Protein AF-A0A4Q2S5B5-F1 (afdb_monomer_lite)

Secondary structure (DSSP, 8-state):
------------PPP----------PPP------EEEEEEEEE--SSSTTS--GGGTTSPEEEEEE-SSEEEEEETTS-EEEEE--SSSTT---TTTTTTSS-EEEEEE-SSEEEEEETTS-EEEEE--SSS-SSTTS--GGGSS--TTT-EEEEEE-SSEEEEEETTTEEEEEE--STTGGG--STT---HHHHTTSS-EEEEEE-SSEEEEEETTS-EEEEE--SSSTT---GGGGTS-EEEEEEETTEEEEEESS--EEEEE-GGGTSSS--TTSTT--EEEEEE-SSEEEEEETTS-EEEEETTTT-----HHHHTTPSEEEEEE-SSEEEEEEEEEPPPPP----------PPPPP---EEEEE--SEEETTSPEEEEEEEES-SS-EEEEEETTEEEEEEESSEEEEE---SSEEEEEEEEES--TTS-SBPPPEEEEEE--PPPPP-

Sequence (454 aa):
MRGRAGTTLALSALAVVAGTVTSAVAPPVSAAEQRVTTVSGWGGFDVGQSVVPGSLAGREVWGVSAGDEHSLAITSDGAVTGWGWNGDGQTDIPADLATGATMASSVDAGVYASLAIAWDGSVRGWGALGDTDEGQVDIPAELRGPDPASRASTVSMGTYHALAIIGGGRVVAWGAEGRHAAINAGQTHVPQYLLEGSRYAVDVAAGYLHSMAVDTGGRVYVWGSNRYGERQVPARVAEEDVVDVEAHGATSMVLTADGEVIAWGDSGTGLTDLPAALDGVKVVDIDLGAEVAMALTSTGDVITWGNVGKNHPLPAAVGQYAPITGIAAGGRHLLAMHVAPVPPPPVVVPPVTQPVPAPGKATTSLALKAPGKVVAGKRAAVKVVLSGVRSGAVVITDKGKKVATLAGSGTVRLRLAKGRHTLVAAYAGSASALASTSTPVTVKVVARKKRAKG

Radius of gyration: 29.92 Å; chains: 1; bounding box: 110×69×77 Å

Organism: NCBI:txid273676

InterPro domains:
  IPR000408 Regulator of chromosome condensation, RCC1 [PS00626] (64-74)
  IPR000408 Regulator of chromosome condensation, RCC1 [PS00626] (204-214)
  IPR000408 Regulator of chromosome condensation, RCC1 [PS50012] (218-258)
  IPR009091 Regulator of chromosome condensation 1/beta-lactamase-inhibitor protein II [G3DSA:2.130.10.30] (29-187)
  IPR009091 Regulator of chromosome condensation 1/beta-lactamase-inhibitor protein II [G3DSA:2.130.10.30] (188-340)
  IPR009091 Regulator of chromosome condensation 1/beta-lactamase-inhibitor protein II [SSF50985] (39-306)
  IPR013783 Immunoglobulin-like fold [G3DSA:2.60.40.10] (354-447)
  IPR051553 Ran GTPase-activating [PTHR45982] (38-306)

Foldseek 3Di:
DDDDDDDDDDDDDDDDDDDDDDPPPDDPPDPPQDKAKDKAKDFDPPFCQRPDDPVCFLFHWDDKAAEAFKIWTATPLQAIAIGGDQPQHQRVDDPCNNRSVFRFPDKYYYHFKIKTQTPLLAIAIGGLPDVQFQCQRVDDPLRHGNPQQFRFPAKEGYSFKIWTQGHLQAIAIDGCNDDVVVPAQCQRVPDPCNNVSVFRWPYKYYEHRKIWTAGPAQDIDIGGDQPFHLRVPDPCSVVFRWDYWEYYHQKIWTAGPQADIAIGGDCVFVPRVDDCVSVVFHFDDWYDEQFKIWTATPFQDIAMATDPPPRRDDDPVRVVQPSWDDWYDYHGMIMTIGMDRRDPDDPPPPPDPDDDDDDDDQAFEWAKDWDQEAEQPFWIKIWIATGDDDWFKKFKDWPPHTQDMDIHTDIDGTRDHQAKTKIKIATDDDDPRYDRIYDIDIHHYHYDDDDDDD

pLDDT: mean 83.23, std 19.58, range [22.31, 98.69]

Structure (mmCIF, N/CA/C/O backbone):
data_AF-A0A4Q2S5B5-F1
#
_entry.id   AF-A0A4Q2S5B5-F1
#
loop_
_atom_site.group_PDB
_atom_site.id
_atom_site.type_symbol
_atom_site.label_atom_id
_atom_site.label_alt_id
_atom_site.label_comp_id
_atom_site.label_asym_id
_atom_site.label_entity_id
_atom_site.label_seq_id
_atom_site.pdbx_PDB_ins_code
_atom_site.Cartn_x
_atom_site.Cartn_y
_atom_site.Cartn_z
_atom_site.occupancy
_atom_site.B_iso_or_equiv
_atom_site.auth_seq_id
_atom_site.auth_comp_id
_atom_site.auth_asym_id
_atom_site.auth_atom_id
_atom_site.pdbx_PDB_model_num
ATOM 1 N N . MET A 1 1 ? -35.841 -4.404 -4.913 1.00 31.38 1 MET A N 1
ATOM 2 C CA . MET A 1 1 ? -37.160 -4.448 -5.605 1.00 31.38 1 MET A CA 1
ATOM 3 C C . MET A 1 1 ? -37.209 -3.375 -6.700 1.00 31.38 1 MET A C 1
ATOM 5 O O . MET A 1 1 ? -36.232 -2.657 -6.850 1.00 31.38 1 MET A O 1
ATOM 9 N N . ARG A 1 2 ? -38.275 -3.309 -7.517 1.00 28.97 2 ARG A N 1
ATOM 10 C CA . ARG A 1 2 ? -38.393 -2.375 -8.662 1.00 28.97 2 ARG A CA 1
ATOM 11 C C . ARG A 1 2 ? -38.778 -0.950 -8.232 1.00 28.97 2 ARG A C 1
ATOM 13 O O . ARG A 1 2 ? -39.566 -0.799 -7.308 1.00 28.97 2 ARG A O 1
ATOM 20 N N . GLY A 1 3 ? -38.345 0.053 -9.000 1.00 22.89 3 GLY A N 1
ATOM 21 C CA . GLY A 1 3 ? -38.857 1.430 -8.943 1.00 22.89 3 GLY A CA 1
ATOM 22 C C . GLY A 1 3 ? -38.273 2.304 -10.060 1.00 22.89 3 GLY A C 1
ATOM 23 O O . GLY A 1 3 ? -37.132 2.734 -9.964 1.00 22.89 3 GLY A O 1
ATOM 24 N N . ARG A 1 4 ? -39.027 2.540 -11.143 1.00 30.44 4 ARG A N 1
ATOM 25 C CA . ARG A 1 4 ? -38.616 3.379 -12.288 1.00 30.44 4 ARG A CA 1
ATOM 26 C C . ARG A 1 4 ? -39.804 4.244 -12.713 1.00 30.44 4 ARG A C 1
ATOM 28 O O . ARG A 1 4 ? -40.875 3.685 -12.938 1.00 30.44 4 ARG A O 1
ATOM 35 N N . ALA A 1 5 ? -39.619 5.555 -12.863 1.00 25.28 5 ALA A N 1
ATOM 36 C CA . ALA A 1 5 ? -40.632 6.460 -13.413 1.00 25.28 5 ALA A CA 1
ATOM 37 C C . ALA A 1 5 ? -39.985 7.691 -14.082 1.00 25.28 5 ALA A C 1
ATOM 39 O O . ALA A 1 5 ? -39.090 8.302 -13.504 1.00 25.28 5 ALA A O 1
ATOM 40 N N . GLY A 1 6 ? -40.446 8.040 -15.290 1.00 22.31 6 GLY A N 1
ATOM 41 C CA . GLY A 1 6 ? -40.445 9.428 -15.786 1.00 22.31 6 GLY A CA 1
ATOM 42 C C . GLY A 1 6 ? -41.696 10.160 -15.262 1.00 22.31 6 GLY A C 1
ATOM 43 O O . GLY A 1 6 ? -42.388 9.624 -14.401 1.00 22.31 6 GLY A O 1
ATOM 44 N N . THR A 1 7 ? -42.098 11.344 -15.727 1.00 25.16 7 THR A N 1
ATOM 45 C CA . THR A 1 7 ? -41.737 12.146 -16.926 1.00 25.16 7 THR A CA 1
ATOM 46 C C . THR A 1 7 ? -42.030 13.638 -16.539 1.00 25.16 7 THR A C 1
ATOM 48 O O . THR A 1 7 ? -42.373 13.875 -15.385 1.00 25.16 7 THR A O 1
ATOM 51 N N . THR A 1 8 ? -41.901 14.743 -17.291 1.00 24.69 8 THR A N 1
ATOM 52 C CA . THR A 1 8 ? -41.995 15.083 -18.730 1.00 24.69 8 THR A CA 1
ATOM 53 C C . THR A 1 8 ? -41.332 16.456 -18.961 1.00 24.69 8 THR A C 1
ATOM 55 O O . THR A 1 8 ? -41.220 17.242 -18.024 1.00 24.69 8 THR A O 1
ATOM 58 N N . LEU A 1 9 ? -40.954 16.796 -20.201 1.00 24.53 9 LEU A N 1
ATOM 59 C CA . LEU A 1 9 ? -40.668 18.189 -20.583 1.00 24.53 9 LEU A CA 1
ATOM 60 C C . LEU A 1 9 ? -41.962 19.012 -20.722 1.00 24.53 9 LEU A C 1
ATOM 62 O O . LEU A 1 9 ? -42.995 18.485 -21.130 1.00 24.53 9 LEU A O 1
ATOM 66 N N . ALA A 1 10 ? -41.860 20.325 -20.511 1.00 25.27 10 ALA A N 1
ATOM 67 C CA . ALA A 1 10 ? -42.835 21.307 -20.980 1.00 25.27 10 ALA A CA 1
ATOM 68 C C . ALA A 1 10 ? -42.128 22.347 -21.864 1.00 25.27 10 ALA A C 1
ATOM 70 O O . ALA A 1 10 ? -41.158 22.967 -21.433 1.00 25.27 10 ALA A O 1
ATOM 71 N N . LEU A 1 11 ? -42.607 22.537 -23.098 1.00 27.02 11 LEU A N 1
ATOM 72 C CA . LEU A 1 11 ? -42.207 23.665 -23.944 1.00 27.02 11 LEU A CA 1
ATOM 73 C C . LEU A 1 11 ? -43.095 24.872 -23.622 1.00 27.02 11 LEU A C 1
ATOM 75 O O . LEU A 1 11 ? -44.319 24.749 -23.600 1.00 27.02 11 LEU A O 1
ATOM 79 N N . SER A 1 12 ? -42.488 26.045 -23.458 1.00 28.17 12 SER A N 1
ATOM 80 C CA . SER A 1 12 ? -43.172 27.342 -23.452 1.00 28.17 12 SER A CA 1
ATOM 81 C C . SER A 1 12 ? -42.757 28.157 -24.685 1.00 28.17 12 SER A C 1
ATOM 83 O O . SER A 1 12 ? -41.629 28.058 -25.167 1.00 28.17 12 SER A O 1
ATOM 85 N N . ALA A 1 13 ? -43.707 28.895 -25.264 1.00 28.20 13 ALA A N 1
ATOM 86 C CA . ALA A 1 13 ? -43.554 29.488 -26.592 1.00 28.20 13 ALA A CA 1
ATOM 87 C C . ALA A 1 13 ? -42.733 30.791 -26.592 1.00 28.20 13 ALA A C 1
ATOM 89 O O . ALA A 1 13 ? -42.811 31.597 -25.666 1.00 28.20 13 ALA A O 1
A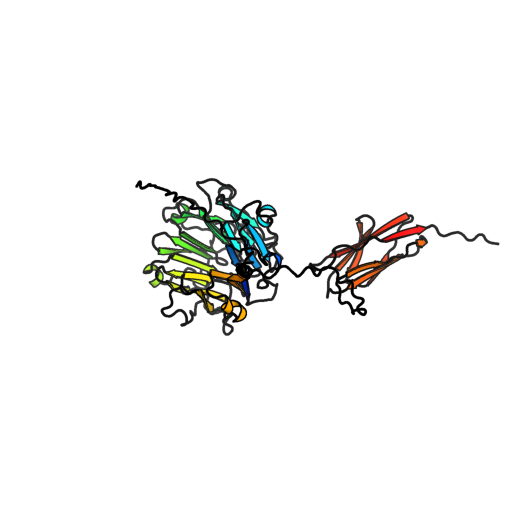TOM 90 N N . LEU A 1 14 ? -41.989 31.018 -27.678 1.00 25.95 14 LEU A N 1
ATOM 91 C CA . LEU A 1 14 ? -41.161 32.207 -27.866 1.00 25.95 14 LEU A CA 1
ATOM 92 C C . LEU A 1 14 ? -41.990 33.376 -28.429 1.00 25.95 14 LEU A C 1
ATOM 94 O O . LEU A 1 14 ? -42.474 33.309 -29.558 1.00 25.95 14 LEU A O 1
ATOM 98 N N . ALA A 1 15 ? -42.115 34.467 -27.671 1.00 29.33 15 ALA A N 1
ATOM 99 C CA . ALA A 1 15 ? -42.674 35.725 -28.166 1.00 29.33 15 ALA A CA 1
ATOM 100 C C . ALA A 1 15 ? -41.555 36.607 -28.746 1.00 29.33 15 ALA A C 1
ATOM 102 O O . ALA A 1 15 ? -40.644 37.016 -28.026 1.00 29.33 15 ALA A O 1
ATOM 103 N N . VAL A 1 16 ? -41.613 36.908 -30.046 1.00 28.75 16 VAL A N 1
ATOM 104 C CA . VAL A 1 16 ? -40.608 37.750 -30.714 1.00 28.75 16 VAL A CA 1
ATOM 105 C C . VAL A 1 16 ? -40.960 39.227 -30.542 1.00 28.75 16 VAL A C 1
ATOM 107 O O . VAL A 1 16 ? -41.886 39.729 -31.175 1.00 28.75 16 VAL A O 1
ATOM 110 N N . VAL A 1 17 ? -40.179 39.938 -29.727 1.00 30.91 17 VAL A N 1
ATOM 111 C CA . VAL A 1 17 ? -40.152 41.407 -29.691 1.00 30.91 17 VAL A CA 1
ATOM 112 C C . VAL A 1 17 ? -38.873 41.876 -30.378 1.00 30.91 17 VAL A C 1
ATOM 114 O O . VAL A 1 17 ? -37.772 41.516 -29.965 1.00 30.91 17 VAL A O 1
ATOM 117 N N . ALA A 1 18 ? -39.010 42.676 -31.436 1.00 35.06 18 ALA A N 1
ATOM 118 C CA . ALA A 1 18 ? -37.884 43.183 -32.218 1.00 35.06 18 ALA A CA 1
ATOM 119 C C . ALA A 1 18 ? -37.164 44.343 -31.500 1.00 35.06 18 ALA A C 1
ATOM 121 O O . ALA A 1 18 ? -37.350 45.512 -31.831 1.00 35.06 18 ALA A O 1
ATOM 122 N N . GLY A 1 19 ? -36.343 44.013 -30.499 1.00 31.95 19 GLY A N 1
ATOM 123 C CA . GLY A 1 19 ? -35.391 44.941 -29.885 1.00 31.95 19 GLY A CA 1
ATOM 124 C C . GLY A 1 19 ? -34.104 45.056 -30.709 1.00 31.95 19 GLY A C 1
ATOM 125 O O . GLY A 1 19 ? -33.582 44.058 -31.204 1.00 31.95 19 GLY A O 1
ATOM 126 N N . THR A 1 20 ? -33.575 46.271 -30.861 1.00 35.06 20 THR A N 1
ATOM 127 C CA . THR A 1 20 ? -32.320 46.522 -31.588 1.00 35.06 20 THR A CA 1
ATOM 128 C C . THR A 1 20 ? -31.123 45.897 -30.875 1.00 35.06 20 THR A C 1
ATOM 130 O O . THR A 1 20 ? -30.903 46.164 -29.695 1.00 35.06 20 THR A O 1
ATOM 133 N N . VAL A 1 21 ? -30.315 45.124 -31.604 1.00 32.03 21 VAL A N 1
ATOM 134 C CA . VAL A 1 21 ? -29.138 44.433 -31.059 1.00 32.03 21 VAL A CA 1
ATOM 135 C C . VAL A 1 21 ? -28.024 45.427 -30.720 1.00 32.03 21 VAL A C 1
ATOM 137 O O . VAL A 1 21 ? -27.235 45.815 -31.581 1.00 32.03 21 VAL A O 1
ATOM 140 N N . THR A 1 22 ? -27.907 45.796 -29.447 1.00 37.66 22 THR A N 1
ATOM 141 C CA . THR A 1 22 ? -26.636 46.254 -28.880 1.00 37.66 22 THR A CA 1
ATOM 142 C C . THR A 1 22 ? -25.825 45.029 -28.463 1.00 37.66 22 THR A C 1
ATOM 144 O O . THR A 1 22 ? -26.285 44.197 -27.683 1.00 37.66 22 THR A O 1
ATOM 147 N N . SER A 1 23 ? -24.608 44.895 -28.998 1.00 40.47 23 SER A N 1
ATOM 148 C CA . SER A 1 23 ? -23.697 43.810 -28.619 1.00 40.47 23 SER A CA 1
ATOM 149 C C . SER A 1 23 ? -23.127 44.073 -27.224 1.00 40.47 23 SER A C 1
ATOM 151 O O . SER A 1 23 ? -22.044 44.639 -27.065 1.00 40.47 23 SER A O 1
ATOM 153 N N . ALA A 1 24 ? -23.890 43.697 -26.198 1.00 39.31 24 ALA A N 1
ATOM 154 C CA . ALA A 1 24 ? -23.395 43.605 -24.837 1.00 39.31 24 ALA A CA 1
ATOM 155 C C . ALA A 1 24 ? -22.394 42.444 -24.771 1.00 39.31 24 ALA A C 1
ATOM 157 O O . ALA A 1 24 ? -22.773 41.286 -24.597 1.00 39.31 24 ALA A O 1
ATOM 158 N N . VAL A 1 25 ? -21.108 42.763 -24.938 1.00 41.84 25 VAL A N 1
ATOM 159 C CA . VAL A 1 25 ? -20.016 41.828 -24.654 1.00 41.84 25 VAL A CA 1
ATOM 160 C C . VAL A 1 25 ? -20.147 41.426 -23.190 1.00 41.84 25 VAL A C 1
ATOM 162 O O . VAL A 1 25 ? -19.937 42.250 -22.298 1.00 41.84 25 VAL A O 1
ATOM 165 N N . ALA A 1 26 ? -20.538 40.175 -22.947 1.00 39.78 26 ALA A N 1
ATOM 166 C CA . ALA A 1 26 ? -20.550 39.622 -21.603 1.00 39.78 26 ALA A CA 1
ATOM 167 C C . ALA A 1 26 ? -19.144 39.778 -20.995 1.00 39.78 26 ALA A C 1
ATOM 169 O O . ALA A 1 26 ? -18.158 39.581 -21.717 1.00 39.78 26 ALA A O 1
ATOM 170 N N . PRO A 1 27 ? -19.018 40.127 -19.699 1.00 37.88 27 PRO A N 1
ATOM 171 C CA . PRO A 1 27 ? -17.715 40.109 -19.050 1.00 37.88 27 PRO A CA 1
ATOM 172 C C . PRO A 1 27 ? -17.104 38.715 -19.245 1.00 37.88 27 PRO A C 1
ATOM 174 O O . PRO A 1 27 ? -17.851 37.730 -19.208 1.00 37.88 27 PRO A O 1
ATOM 177 N N . PRO A 1 28 ? -15.785 38.604 -19.486 1.00 37.72 28 PRO A N 1
ATOM 178 C CA . PRO A 1 28 ? -15.164 37.305 -19.674 1.00 37.72 28 PRO A CA 1
ATOM 179 C C . PRO A 1 28 ? -15.474 36.453 -18.448 1.00 37.72 28 PRO A C 1
ATOM 181 O O . PRO A 1 28 ? -15.111 36.819 -17.328 1.00 37.72 28 PRO A O 1
ATOM 184 N N . VAL A 1 29 ? -16.173 35.335 -18.661 1.00 41.97 29 VAL A N 1
ATOM 185 C CA . VAL A 1 29 ? -16.327 34.315 -17.627 1.00 41.97 29 VAL A CA 1
ATOM 186 C C . VAL A 1 29 ? -14.923 33.940 -17.187 1.00 41.97 29 VAL A C 1
ATOM 188 O O . VAL A 1 29 ? -14.131 33.453 -17.996 1.00 41.97 29 VAL A O 1
ATOM 191 N N . SER A 1 30 ? -14.595 34.249 -15.929 1.00 48.69 30 SER A N 1
ATOM 192 C CA . SER A 1 30 ? -13.307 33.882 -15.354 1.00 48.69 30 SER A CA 1
ATOM 193 C C . SER A 1 30 ? -13.148 32.387 -15.565 1.00 48.69 30 SER A C 1
ATOM 195 O O . SER A 1 30 ? -13.989 31.622 -15.089 1.00 48.69 30 SER A O 1
ATOM 197 N N . ALA A 1 31 ? -12.125 31.983 -16.319 1.00 52.09 31 ALA A N 1
ATOM 198 C CA . ALA A 1 31 ? -11.853 30.572 -16.530 1.00 52.09 31 ALA A CA 1
ATOM 199 C C . ALA A 1 31 ? -11.684 29.948 -15.144 1.00 52.09 31 ALA A C 1
ATOM 20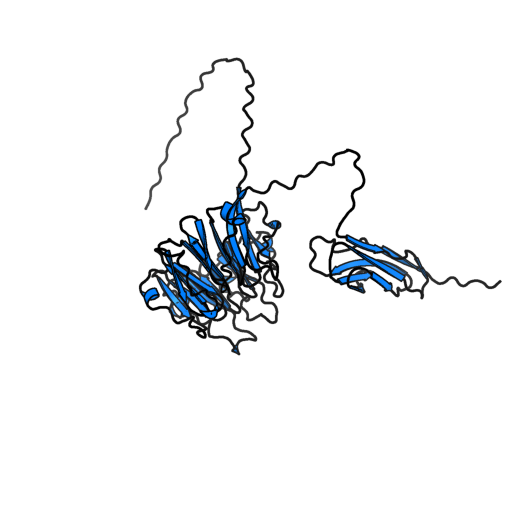1 O O . ALA A 1 31 ? -10.802 30.365 -14.390 1.00 52.09 31 ALA A O 1
ATOM 202 N N . ALA A 1 32 ? -12.596 29.045 -14.778 1.00 55.91 32 ALA A N 1
ATOM 203 C CA . ALA A 1 32 ? -12.552 28.401 -13.478 1.00 55.91 32 ALA A CA 1
ATOM 204 C C . ALA A 1 32 ? -11.204 27.690 -13.363 1.00 55.91 32 ALA A C 1
ATOM 206 O O . ALA A 1 32 ? -10.830 26.938 -14.265 1.00 55.91 32 ALA A O 1
ATOM 207 N N . GLU A 1 33 ? -10.464 27.982 -12.295 1.00 70.69 33 GLU A N 1
ATOM 208 C CA . GLU A 1 33 ? -9.158 27.380 -12.059 1.00 70.69 33 GLU A CA 1
ATOM 209 C C . GLU A 1 33 ? -9.338 25.861 -12.014 1.00 70.69 33 GLU A C 1
ATOM 211 O O . GLU A 1 33 ? -10.012 25.333 -11.129 1.00 70.69 33 GLU A O 1
ATOM 216 N N . GLN A 1 34 ? -8.813 25.162 -13.023 1.00 75.94 34 GLN A N 1
ATOM 217 C CA . GLN A 1 34 ? -8.956 23.716 -13.106 1.00 75.94 34 GLN A CA 1
ATOM 218 C C . GLN A 1 34 ? -8.200 23.110 -11.925 1.00 75.94 34 GLN A C 1
ATOM 220 O O . GLN A 1 34 ? -7.015 23.383 -11.752 1.00 75.94 34 GLN A O 1
ATOM 225 N N . ARG A 1 35 ? -8.878 22.303 -11.110 1.00 82.69 35 ARG A N 1
ATOM 226 C CA . ARG A 1 35 ? -8.281 21.586 -9.977 1.00 82.69 35 ARG A CA 1
ATOM 227 C C . ARG A 1 35 ? -8.333 20.088 -10.253 1.00 82.69 35 ARG A C 1
ATOM 229 O O . ARG A 1 35 ? -9.263 19.625 -10.911 1.00 82.69 35 ARG A O 1
ATOM 236 N N . VAL A 1 36 ? -7.348 19.351 -9.757 1.00 86.81 36 VAL A N 1
ATOM 237 C CA . VAL A 1 36 ? -7.278 17.884 -9.826 1.00 86.81 36 VAL A CA 1
ATOM 238 C C . VAL A 1 36 ? -6.821 17.335 -8.483 1.00 86.81 36 VAL A C 1
ATOM 240 O O . VAL A 1 36 ? -6.120 18.022 -7.735 1.00 86.81 36 VAL A O 1
ATOM 243 N N . THR A 1 37 ? -7.193 16.093 -8.186 1.00 89.19 37 THR A N 1
ATOM 244 C CA . THR A 1 37 ? -6.544 15.333 -7.117 1.00 89.19 37 THR A CA 1
ATOM 245 C C . THR A 1 37 ? -5.091 15.083 -7.515 1.00 89.19 37 THR A C 1
ATOM 247 O O . THR A 1 37 ? -4.812 14.652 -8.632 1.00 89.19 37 THR A O 1
ATOM 250 N N . THR A 1 38 ? -4.159 15.391 -6.624 1.00 92.75 38 THR A N 1
ATOM 251 C CA . THR A 1 38 ? -2.713 15.235 -6.806 1.00 92.75 38 THR A CA 1
ATOM 252 C C . THR A 1 38 ? -2.092 14.705 -5.515 1.00 92.75 38 THR A C 1
ATOM 254 O O . THR A 1 38 ? -2.775 14.594 -4.500 1.00 92.75 38 THR A O 1
ATOM 257 N N . VAL A 1 39 ? -0.797 14.393 -5.538 1.00 95.19 39 VAL A N 1
ATOM 258 C CA . VAL A 1 39 ? -0.034 13.914 -4.377 1.00 95.19 39 VAL A CA 1
ATOM 259 C C . VAL A 1 39 ? 1.012 14.942 -3.930 1.00 95.19 39 VAL A C 1
ATOM 261 O O . VAL A 1 39 ? 1.544 15.724 -4.722 1.00 95.19 39 VAL A O 1
ATOM 264 N N . SER A 1 40 ? 1.336 14.957 -2.641 1.00 94.81 40 SER A N 1
ATOM 265 C CA . SER A 1 40 ? 2.516 15.627 -2.083 1.00 94.81 40 SER A CA 1
ATOM 266 C C . SER A 1 40 ? 3.216 14.719 -1.079 1.00 94.81 40 SER A C 1
ATOM 268 O O . SER A 1 40 ? 2.545 14.014 -0.335 1.00 94.81 40 SER A O 1
ATOM 270 N N . GLY A 1 41 ? 4.553 14.734 -1.072 1.00 93.50 41 GLY A N 1
ATOM 271 C CA . GLY A 1 41 ? 5.371 13.854 -0.236 1.00 93.50 41 GLY A CA 1
ATOM 272 C C . GLY A 1 41 ? 6.340 14.603 0.680 1.00 93.50 41 GLY A C 1
ATOM 273 O O . GLY A 1 41 ? 6.790 15.706 0.358 1.00 93.50 41 GLY A O 1
ATOM 274 N N . TRP A 1 42 ? 6.653 14.008 1.832 1.00 92.25 42 TRP A N 1
ATOM 275 C CA . TRP A 1 42 ? 7.619 14.514 2.816 1.00 92.25 42 TRP A CA 1
ATOM 276 C C . TRP A 1 42 ? 8.270 13.367 3.616 1.00 92.25 42 TRP A C 1
ATOM 278 O O . TRP A 1 42 ? 8.102 12.195 3.286 1.00 92.25 42 TRP A O 1
ATOM 288 N N . GLY A 1 43 ? 9.070 13.694 4.636 1.00 87.62 43 GLY A N 1
ATOM 289 C CA . GLY A 1 43 ? 9.813 12.718 5.444 1.00 87.62 43 GLY A CA 1
ATOM 290 C C . GLY A 1 43 ? 11.222 12.448 4.905 1.00 87.62 43 GLY A C 1
ATOM 291 O O . GLY A 1 43 ? 11.981 13.386 4.669 1.00 87.62 43 GLY A O 1
ATOM 292 N N . GLY A 1 44 ? 11.602 11.178 4.758 1.00 73.81 44 GLY A N 1
ATOM 293 C CA . GLY A 1 44 ? 12.914 10.735 4.278 1.00 73.81 44 GLY A CA 1
ATOM 294 C C . GLY A 1 44 ? 13.231 11.162 2.838 1.00 73.81 44 GLY A C 1
ATOM 295 O O . GLY A 1 44 ? 12.345 11.249 1.988 1.00 73.81 44 GLY A O 1
ATOM 296 N N . PHE A 1 45 ? 14.514 11.424 2.564 1.00 65.69 45 PHE A N 1
ATOM 297 C CA . PHE A 1 45 ? 15.005 11.978 1.289 1.00 65.69 45 PHE A CA 1
ATOM 298 C C . PHE A 1 45 ? 16.224 11.235 0.705 1.00 65.69 45 PHE A C 1
ATOM 300 O O . PHE A 1 45 ? 16.870 11.749 -0.208 1.00 65.69 45 PHE A O 1
ATOM 307 N N . ASP A 1 46 ? 16.574 10.054 1.221 1.00 71.75 46 ASP A N 1
ATOM 308 C CA . ASP A 1 46 ? 17.851 9.389 0.904 1.00 71.75 46 ASP A CA 1
ATOM 309 C C . ASP A 1 46 ? 17.968 8.945 -0.565 1.00 71.75 46 ASP A C 1
ATOM 311 O O . ASP A 1 46 ? 19.066 8.916 -1.127 1.00 71.75 46 ASP A O 1
ATOM 315 N N . VAL A 1 47 ? 16.830 8.648 -1.203 1.00 83.00 47 VAL A N 1
ATOM 316 C CA . VAL A 1 47 ? 16.734 8.101 -2.571 1.00 83.00 47 VAL A CA 1
ATOM 317 C C . VAL A 1 47 ? 15.711 8.838 -3.449 1.00 83.00 47 VAL A C 1
ATOM 319 O O . VAL A 1 47 ? 15.572 8.535 -4.631 1.00 83.00 47 VAL A O 1
ATOM 322 N N . GLY A 1 48 ? 15.021 9.844 -2.900 1.00 88.75 48 GLY A N 1
ATOM 323 C CA . GLY A 1 48 ? 14.015 10.649 -3.605 1.00 88.75 48 GLY A CA 1
ATOM 324 C C . GLY A 1 48 ? 12.581 10.114 -3.513 1.00 88.75 48 GLY A C 1
ATOM 325 O O . GLY A 1 48 ? 11.718 10.580 -4.249 1.00 88.75 48 GLY A O 1
ATOM 326 N N . GLN A 1 49 ? 12.311 9.175 -2.606 1.00 90.50 49 GLN A N 1
ATOM 327 C CA . GLN A 1 49 ? 11.015 8.510 -2.412 1.00 90.50 49 GLN A CA 1
ATOM 328 C C . GLN A 1 49 ? 9.839 9.469 -2.118 1.00 90.50 49 GLN A C 1
ATOM 330 O O . GLN A 1 49 ? 8.719 9.265 -2.584 1.00 90.50 49 GLN A O 1
ATOM 335 N N . SER A 1 50 ? 10.107 10.581 -1.434 1.00 91.44 50 SER A N 1
ATOM 336 C CA . SER A 1 50 ? 9.160 11.668 -1.137 1.00 91.44 50 SER A CA 1
ATOM 337 C C . SER A 1 50 ? 9.053 12.730 -2.247 1.00 91.44 50 SER A C 1
ATOM 339 O O . SER A 1 50 ? 8.225 13.638 -2.166 1.00 91.44 50 SER A O 1
ATOM 341 N N . VAL A 1 51 ? 9.877 12.651 -3.300 1.00 91.75 51 VAL A N 1
ATOM 342 C CA . VAL A 1 51 ? 9.984 13.681 -4.347 1.00 91.75 51 VAL A CA 1
ATOM 343 C C . VAL A 1 51 ? 9.061 13.345 -5.519 1.00 91.75 51 VAL A C 1
ATOM 345 O O . VAL A 1 51 ? 9.473 12.731 -6.502 1.00 91.75 51 VAL A O 1
ATOM 348 N N . VAL A 1 52 ? 7.805 13.786 -5.406 1.00 92.62 52 VAL A N 1
ATOM 349 C CA . VAL A 1 52 ? 6.739 13.582 -6.404 1.00 92.62 52 VAL A CA 1
ATOM 350 C C . VAL A 1 52 ? 7.210 13.918 -7.836 1.00 92.62 52 VAL A C 1
ATOM 352 O O . VAL A 1 52 ? 7.615 15.057 -8.100 1.00 92.62 52 VAL A O 1
ATOM 355 N N . PRO A 1 53 ? 7.137 12.969 -8.791 1.00 92.44 53 PRO A N 1
ATOM 356 C CA . PRO A 1 53 ? 7.566 13.187 -10.167 1.00 92.44 53 PRO A CA 1
ATOM 357 C C . PRO A 1 53 ? 6.747 14.243 -10.913 1.00 92.44 53 PRO A C 1
ATOM 359 O O . PRO A 1 53 ? 5.517 14.218 -10.935 1.00 92.44 53 PRO A O 1
ATOM 362 N N . GLY A 1 54 ? 7.436 15.100 -11.672 1.00 88.19 54 GLY A N 1
ATOM 363 C CA . GLY A 1 54 ? 6.795 16.067 -12.573 1.00 88.19 54 GLY A CA 1
ATOM 364 C C . GLY A 1 54 ? 5.955 15.441 -13.700 1.00 88.19 54 GLY A C 1
ATOM 365 O O . GLY A 1 54 ? 5.215 16.158 -14.363 1.00 88.19 54 GLY A O 1
ATOM 366 N N . SER A 1 55 ? 6.028 14.121 -13.910 1.00 89.06 55 SER A N 1
ATOM 367 C CA . SER A 1 55 ? 5.140 13.362 -14.804 1.00 89.06 55 SER A CA 1
ATOM 368 C C . SER A 1 55 ? 3.715 13.185 -14.264 1.00 89.06 55 SER A C 1
ATOM 370 O O . SER A 1 55 ? 2.833 12.814 -15.033 1.00 89.06 55 SER A O 1
ATOM 372 N N . LEU A 1 56 ? 3.472 13.462 -12.978 1.00 91.06 56 LEU A N 1
ATOM 373 C CA . LEU A 1 56 ? 2.133 13.512 -12.378 1.00 91.06 56 LEU A CA 1
ATOM 374 C C . LEU A 1 56 ? 1.516 14.925 -12.424 1.00 91.06 56 LEU A C 1
ATOM 376 O O . LEU A 1 56 ? 0.327 15.088 -12.171 1.00 91.06 56 LEU A O 1
ATOM 380 N N . ALA A 1 57 ? 2.290 15.961 -12.769 1.00 86.44 57 ALA A N 1
ATOM 381 C CA . ALA A 1 57 ? 1.829 17.347 -12.719 1.00 86.44 57 ALA A CA 1
ATOM 382 C C . ALA A 1 57 ? 0.662 17.610 -13.690 1.00 86.44 57 ALA A C 1
ATOM 384 O O . ALA A 1 57 ? 0.820 17.537 -14.908 1.00 86.44 57 ALA A O 1
ATOM 385 N N . GLY A 1 58 ? -0.510 17.946 -13.141 1.00 82.19 58 GLY A N 1
ATOM 386 C CA . GLY A 1 58 ? -1.732 18.191 -13.914 1.00 82.19 58 GLY A CA 1
ATOM 387 C C . GLY A 1 58 ? -2.461 16.928 -14.387 1.00 82.19 58 GLY A C 1
ATOM 388 O O . GLY A 1 58 ? -3.467 17.050 -15.082 1.00 82.19 58 GLY A O 1
ATOM 389 N N . ARG A 1 59 ? -1.991 15.734 -14.002 1.00 89.12 59 ARG A N 1
ATOM 390 C CA . ARG A 1 59 ? -2.764 14.489 -14.091 1.00 89.12 59 ARG A CA 1
ATOM 391 C C . ARG A 1 59 ? -3.547 14.320 -12.792 1.00 89.12 59 ARG A C 1
ATOM 393 O O . ARG A 1 59 ? -3.077 14.701 -11.726 1.00 89.12 59 ARG A O 1
ATOM 400 N N . GLU A 1 60 ? -4.742 13.765 -12.897 1.00 91.69 60 GLU A N 1
ATOM 401 C CA . GLU A 1 60 ? -5.569 13.411 -11.747 1.00 91.69 60 GLU A CA 1
ATOM 402 C C . GLU A 1 60 ? -5.068 12.084 -11.167 1.00 91.69 60 GLU A C 1
ATOM 404 O O . GLU A 1 60 ? -5.005 11.085 -11.883 1.00 91.69 60 GLU A O 1
ATOM 409 N N . VAL A 1 61 ? -4.681 12.091 -9.892 1.00 93.88 61 VAL A N 1
ATOM 410 C CA . VAL A 1 61 ? -4.242 10.917 -9.126 1.00 93.88 61 VAL A CA 1
ATOM 411 C C . VAL A 1 61 ? -5.454 10.276 -8.447 1.00 93.88 61 VAL A C 1
ATOM 413 O O . VAL A 1 61 ? -6.254 10.972 -7.823 1.00 93.88 61 VAL A O 1
ATOM 416 N N . TRP A 1 62 ? -5.582 8.955 -8.562 1.00 91.00 62 TRP A N 1
ATOM 417 C CA . TRP A 1 62 ? -6.670 8.153 -7.981 1.00 91.00 62 TRP A CA 1
ATOM 418 C C . TRP A 1 62 ? -6.239 7.266 -6.813 1.00 91.00 62 TRP A C 1
ATOM 420 O O . TRP A 1 62 ? -7.090 6.856 -6.034 1.00 91.00 62 TRP A O 1
ATOM 430 N N . GLY A 1 63 ? -4.944 6.991 -6.673 1.00 90.38 63 GLY A N 1
ATOM 431 C CA . GLY A 1 63 ? -4.405 6.223 -5.557 1.00 90.38 63 GLY A CA 1
ATOM 432 C C . GLY A 1 63 ? -2.893 6.365 -5.467 1.00 90.38 63 GLY A C 1
ATOM 433 O O . GLY A 1 63 ? -2.233 6.679 -6.465 1.00 90.38 63 GLY A O 1
ATOM 434 N N . VAL A 1 64 ? -2.356 6.130 -4.275 1.00 97.44 64 VAL A N 1
ATOM 435 C CA . VAL A 1 64 ? -0.924 6.100 -3.962 1.00 97.44 64 VAL A CA 1
ATOM 436 C C . VAL A 1 64 ? -0.630 4.901 -3.062 1.00 97.44 64 VAL A C 1
ATOM 438 O O . VAL A 1 64 ? -1.532 4.396 -2.408 1.00 97.44 64 VAL A O 1
ATOM 441 N N . SER A 1 65 ? 0.620 4.452 -3.042 1.00 98.19 65 SER A N 1
ATOM 442 C CA . SER A 1 65 ? 1.160 3.538 -2.027 1.00 98.19 65 SER A CA 1
ATOM 443 C C . SER A 1 65 ? 2.652 3.847 -1.859 1.00 98.19 65 SER A C 1
ATOM 445 O O . SER A 1 65 ? 3.288 4.381 -2.780 1.00 98.19 65 SER A O 1
ATOM 447 N N . ALA A 1 66 ? 3.206 3.589 -0.678 1.00 95.88 66 ALA A N 1
ATOM 448 C CA . ALA A 1 66 ? 4.560 3.967 -0.303 1.00 95.88 66 ALA A CA 1
ATOM 449 C C . ALA A 1 66 ? 5.258 2.793 0.398 1.00 95.88 66 ALA A C 1
ATOM 451 O O . ALA A 1 66 ? 4.861 2.400 1.484 1.00 95.88 66 ALA A O 1
ATOM 452 N N . GLY A 1 67 ? 6.310 2.261 -0.225 1.00 94.81 67 GLY A N 1
ATOM 453 C CA . GLY A 1 67 ? 7.110 1.163 0.322 1.00 94.81 67 GLY A CA 1
ATOM 454 C C . GLY A 1 67 ? 8.275 1.651 1.173 1.00 94.81 67 GLY A C 1
ATOM 455 O O . GLY A 1 67 ? 8.339 2.818 1.554 1.00 94.81 67 GLY A O 1
ATOM 456 N N . ASP A 1 68 ? 9.253 0.791 1.459 1.00 92.38 68 ASP A N 1
ATOM 457 C CA . ASP A 1 68 ? 10.355 1.172 2.361 1.00 92.38 68 ASP A CA 1
ATOM 458 C C . ASP A 1 68 ? 11.231 2.307 1.780 1.00 92.38 68 ASP A C 1
ATOM 460 O O . ASP A 1 68 ? 11.534 3.297 2.454 1.00 92.38 68 ASP A O 1
ATOM 464 N N . GLU A 1 69 ? 11.575 2.210 0.489 1.00 93.38 69 GLU A N 1
ATOM 465 C CA . GLU A 1 69 ? 12.417 3.186 -0.224 1.00 93.38 69 GLU A CA 1
ATOM 466 C C . GLU A 1 69 ? 11.847 3.661 -1.581 1.00 93.38 69 GLU A C 1
ATOM 468 O O . GLU A 1 69 ? 12.520 4.384 -2.326 1.00 93.38 69 GLU A O 1
ATOM 473 N N . HIS A 1 70 ? 10.599 3.322 -1.918 1.00 96.75 70 HIS A N 1
ATOM 474 C CA . HIS A 1 70 ? 9.930 3.766 -3.150 1.00 96.75 70 HIS A CA 1
ATOM 475 C C . HIS A 1 70 ? 8.459 4.139 -2.935 1.00 96.75 70 HIS A C 1
ATOM 477 O O . HIS A 1 70 ? 7.903 3.988 -1.853 1.00 96.75 70 HIS A O 1
ATOM 483 N N . SER A 1 71 ? 7.845 4.674 -3.985 1.00 98.31 71 SER A N 1
ATOM 484 C CA . SER A 1 71 ? 6.462 5.144 -4.013 1.00 98.31 71 SER A CA 1
ATOM 485 C C . SER A 1 71 ? 5.816 4.809 -5.354 1.00 98.31 71 SER A C 1
ATOM 487 O O . SER A 1 71 ? 6.493 4.816 -6.389 1.00 98.31 71 SER A O 1
ATOM 489 N N . LEU A 1 72 ? 4.505 4.578 -5.340 1.00 98.69 72 LEU A N 1
ATOM 490 C CA . LEU A 1 72 ? 3.659 4.336 -6.506 1.00 98.69 72 LEU A CA 1
ATOM 491 C C . LEU A 1 72 ? 2.483 5.323 -6.530 1.00 98.69 72 LEU A C 1
ATOM 493 O O . LEU A 1 72 ? 2.002 5.769 -5.490 1.00 98.69 72 LEU A O 1
ATOM 497 N N . ALA A 1 73 ? 1.988 5.640 -7.727 1.00 98.44 73 ALA A N 1
ATOM 498 C CA . ALA A 1 73 ? 0.737 6.369 -7.927 1.00 98.44 73 ALA A CA 1
ATOM 499 C C . ALA A 1 73 ? -0.014 5.873 -9.168 1.00 98.44 73 ALA A C 1
ATOM 501 O O . ALA A 1 73 ? 0.608 5.570 -10.191 1.00 98.44 73 ALA A O 1
ATOM 502 N N . ILE A 1 74 ? -1.346 5.864 -9.089 1.00 95.12 74 ILE A N 1
ATOM 503 C CA . ILE A 1 74 ? -2.269 5.602 -10.203 1.00 95.12 74 ILE A CA 1
ATOM 504 C C . ILE A 1 74 ? -2.901 6.920 -10.643 1.00 95.12 74 ILE A C 1
ATOM 506 O O . ILE A 1 74 ? -3.349 7.703 -9.803 1.00 95.12 74 ILE A O 1
ATOM 510 N N . THR A 1 75 ? -2.989 7.156 -11.949 1.00 94.31 75 THR A N 1
ATOM 511 C CA . THR A 1 75 ? -3.718 8.295 -12.531 1.00 94.31 75 THR A CA 1
ATOM 512 C C . THR A 1 75 ? -5.049 7.887 -13.172 1.00 94.31 75 THR A C 1
ATOM 514 O O . THR A 1 75 ? -5.277 6.709 -13.429 1.00 94.31 75 THR A O 1
ATOM 517 N N . SER A 1 76 ? -5.945 8.843 -13.451 1.00 87.12 76 SER A N 1
ATOM 518 C CA . SER A 1 76 ? -7.310 8.567 -13.956 1.00 87.12 76 SER A CA 1
ATOM 519 C C . SER A 1 76 ? -7.408 7.956 -15.362 1.00 87.12 76 SER A C 1
ATOM 521 O O . SER A 1 76 ? -8.466 7.496 -15.788 1.00 87.12 76 SER A O 1
ATOM 523 N N . ASP A 1 77 ? -6.280 7.869 -16.065 1.00 86.94 77 ASP A N 1
ATOM 524 C CA . ASP A 1 77 ? -6.070 7.072 -17.279 1.00 86.94 77 ASP A CA 1
ATOM 525 C C . ASP A 1 77 ? -5.582 5.634 -16.984 1.00 86.94 77 ASP A C 1
ATOM 527 O O . ASP A 1 77 ? -5.091 4.946 -17.876 1.00 86.94 77 ASP A O 1
ATOM 531 N N . GLY A 1 78 ? -5.694 5.185 -15.728 1.00 85.31 78 GLY A N 1
ATOM 532 C CA . GLY A 1 78 ? -5.329 3.853 -15.241 1.00 85.31 78 GLY A CA 1
ATOM 533 C C . GLY A 1 78 ? -3.830 3.561 -15.201 1.00 85.31 78 GLY A C 1
ATOM 534 O O . GLY A 1 78 ? -3.452 2.438 -14.867 1.00 85.31 78 GLY A O 1
ATOM 535 N N . ALA A 1 79 ? -2.979 4.527 -15.554 1.00 95.50 79 ALA A N 1
ATOM 536 C CA . ALA A 1 79 ? -1.544 4.313 -15.659 1.00 95.50 79 ALA A CA 1
ATOM 537 C C . ALA A 1 79 ? -0.826 4.414 -14.302 1.00 95.50 79 ALA A C 1
ATOM 539 O O . ALA A 1 79 ? -1.143 5.270 -13.475 1.00 95.50 79 ALA A O 1
ATOM 540 N N . VAL A 1 80 ? 0.200 3.582 -14.111 1.00 98.31 80 VAL A N 1
ATOM 541 C CA . VAL A 1 80 ? 1.021 3.531 -12.891 1.00 98.31 80 VAL A CA 1
ATOM 542 C C . VAL A 1 80 ? 2.334 4.296 -13.083 1.00 98.31 80 VAL A C 1
ATOM 544 O O . VAL A 1 80 ? 3.014 4.151 -14.097 1.00 98.31 80 VAL A O 1
ATOM 547 N N . THR A 1 81 ? 2.717 5.102 -12.092 1.00 98.38 81 THR A N 1
ATOM 548 C CA . THR A 1 81 ? 4.021 5.787 -12.009 1.00 98.38 81 THR A CA 1
ATOM 549 C C . THR A 1 81 ? 4.736 5.370 -10.728 1.00 98.38 81 THR A C 1
ATOM 551 O O . THR A 1 81 ? 4.147 5.486 -9.659 1.00 98.38 81 THR A O 1
ATOM 554 N N . GLY A 1 82 ? 5.998 4.938 -10.819 1.00 98.06 82 GLY A N 1
ATOM 555 C CA . GLY A 1 82 ? 6.851 4.648 -9.660 1.00 98.06 82 GLY A CA 1
ATOM 556 C C . GLY A 1 82 ? 8.048 5.593 -9.554 1.00 98.06 82 GLY A C 1
ATOM 557 O O . GLY A 1 82 ? 8.533 6.095 -10.571 1.00 98.06 82 GLY A O 1
ATOM 558 N N . TRP A 1 83 ? 8.520 5.855 -8.332 1.00 97.81 83 TRP A N 1
ATOM 559 C CA . TRP A 1 83 ? 9.723 6.656 -8.066 1.00 97.81 83 TRP A CA 1
ATOM 560 C C . TRP A 1 83 ? 10.357 6.335 -6.702 1.00 97.81 83 TRP A C 1
ATOM 562 O O . TRP A 1 83 ? 9.716 5.751 -5.835 1.00 97.81 83 TRP A O 1
ATOM 572 N N . GLY A 1 84 ? 11.619 6.731 -6.511 1.00 96.31 84 GLY A N 1
ATOM 573 C CA . GLY A 1 84 ? 12.426 6.406 -5.327 1.00 96.31 84 GLY A CA 1
ATOM 574 C C . GLY A 1 84 ? 13.614 5.514 -5.684 1.00 96.31 84 GLY A C 1
ATOM 575 O O . GLY A 1 84 ? 14.225 5.688 -6.744 1.00 96.31 84 GLY A O 1
ATOM 576 N N . TRP A 1 85 ? 13.957 4.575 -4.804 1.00 94.19 85 TRP A N 1
ATOM 577 C CA . TRP A 1 85 ? 14.990 3.572 -5.060 1.00 94.19 85 TRP A CA 1
ATOM 578 C C . TRP A 1 85 ? 14.515 2.507 -6.058 1.00 94.19 85 TRP A C 1
ATOM 580 O O . TRP A 1 85 ? 13.328 2.228 -6.193 1.00 94.19 85 TRP A O 1
ATOM 590 N N . ASN A 1 86 ? 15.469 1.936 -6.795 1.00 96.00 86 ASN A N 1
ATOM 591 C CA . ASN A 1 86 ? 15.210 1.001 -7.893 1.00 96.00 86 ASN A CA 1
ATOM 592 C C . ASN A 1 86 ? 16.363 -0.003 -8.071 1.00 96.00 86 ASN A C 1
ATOM 594 O O . ASN A 1 86 ? 16.761 -0.307 -9.195 1.00 96.00 86 ASN A O 1
ATOM 598 N N . GLY A 1 87 ? 16.990 -0.435 -6.974 1.00 94.19 87 GLY A N 1
ATOM 599 C CA . GLY A 1 87 ? 18.074 -1.421 -7.033 1.00 94.19 87 GLY A CA 1
ATOM 600 C C . GLY A 1 87 ? 17.560 -2.833 -7.314 1.00 94.19 87 GLY A C 1
ATOM 601 O O . GLY A 1 87 ? 18.223 -3.575 -8.035 1.00 94.19 87 GLY A O 1
ATOM 602 N N . ASP A 1 88 ? 16.353 -3.141 -6.834 1.00 93.38 88 ASP A N 1
ATOM 603 C CA . ASP A 1 88 ? 15.627 -4.385 -7.097 1.00 93.38 88 ASP A CA 1
ATOM 604 C C . ASP A 1 88 ? 14.606 -4.249 -8.239 1.00 93.38 88 ASP A C 1
ATOM 606 O O . ASP A 1 88 ? 13.898 -5.203 -8.530 1.00 93.38 88 ASP A O 1
ATOM 610 N N . GLY A 1 89 ? 14.510 -3.090 -8.904 1.00 97.62 89 GLY A N 1
ATOM 611 C CA . GLY A 1 89 ? 13.585 -2.862 -10.026 1.00 97.62 89 GLY A CA 1
ATOM 612 C C . GLY A 1 89 ? 12.135 -2.534 -9.634 1.00 97.62 89 GLY A C 1
ATOM 613 O O . GLY A 1 89 ? 11.253 -2.558 -10.488 1.00 97.62 89 GLY A O 1
ATOM 614 N N . GLN A 1 90 ? 11.846 -2.212 -8.368 1.00 96.38 90 GLN A N 1
ATOM 615 C CA . GLN A 1 90 ? 10.479 -1.932 -7.880 1.00 96.38 90 GLN A CA 1
ATOM 616 C C . GLN A 1 90 ? 9.773 -0.719 -8.530 1.00 96.38 90 GLN A C 1
ATOM 618 O O . GLN A 1 90 ? 8.553 -0.580 -8.413 1.00 96.38 90 GLN A O 1
ATOM 623 N N . THR A 1 91 ? 10.500 0.142 -9.250 1.00 97.56 91 THR A N 1
ATOM 624 C CA . THR A 1 91 ? 9.948 1.251 -10.055 1.00 97.56 91 THR A CA 1
ATOM 625 C C . THR A 1 91 ? 10.069 1.028 -11.569 1.00 97.56 91 THR A C 1
ATOM 627 O O . THR A 1 91 ? 9.622 1.878 -12.340 1.00 97.56 91 THR A O 1
ATOM 630 N N . ASP A 1 92 ? 10.591 -0.121 -12.020 1.00 97.81 92 ASP A N 1
ATOM 631 C CA . ASP A 1 92 ? 10.593 -0.536 -13.432 1.00 97.81 92 ASP A CA 1
ATOM 632 C C . ASP A 1 92 ? 9.188 -1.039 -13.836 1.00 97.81 92 ASP A C 1
ATOM 634 O O . ASP A 1 92 ? 8.973 -2.216 -14.128 1.00 97.81 92 ASP A O 1
ATOM 638 N N . ILE A 1 93 ? 8.211 -0.122 -13.813 1.00 98.25 93 ILE A N 1
ATOM 639 C CA . ILE A 1 93 ? 6.783 -0.396 -14.027 1.00 98.25 93 ILE A CA 1
ATOM 640 C C . ILE A 1 93 ? 6.554 -1.168 -15.348 1.00 98.25 93 ILE A C 1
ATOM 642 O O . ILE A 1 93 ? 7.020 -0.713 -16.401 1.00 98.25 93 ILE A O 1
ATOM 646 N N . PRO A 1 94 ? 5.786 -2.280 -15.341 1.00 97.88 94 PRO A N 1
ATOM 647 C CA . PRO A 1 94 ? 5.375 -2.995 -16.548 1.00 97.88 94 PRO A CA 1
ATOM 648 C C . PRO A 1 94 ? 4.787 -2.060 -17.612 1.00 97.88 94 PRO A C 1
ATOM 650 O O . PRO A 1 94 ? 3.974 -1.190 -17.310 1.00 97.88 94 PRO A O 1
ATOM 653 N N . ALA A 1 95 ? 5.209 -2.212 -18.870 1.00 97.00 95 ALA A N 1
ATOM 654 C CA . ALA A 1 95 ? 4.948 -1.215 -19.915 1.00 97.00 95 ALA A CA 1
ATOM 655 C C . ALA A 1 95 ? 3.451 -1.006 -20.237 1.00 97.00 95 ALA A C 1
ATOM 657 O O . ALA A 1 95 ? 3.065 0.065 -20.707 1.00 97.00 95 ALA A O 1
ATOM 658 N N . ASP A 1 96 ? 2.613 -2.009 -19.984 1.00 95.31 96 ASP A N 1
ATOM 659 C CA . ASP A 1 96 ? 1.153 -1.960 -20.078 1.00 95.31 96 ASP A CA 1
ATOM 660 C C . ASP A 1 96 ? 0.523 -1.135 -18.946 1.00 95.31 96 ASP A C 1
ATOM 662 O O . ASP A 1 96 ? -0.347 -0.306 -19.217 1.00 95.31 96 ASP A O 1
ATOM 666 N N . LEU A 1 97 ? 1.010 -1.283 -17.709 1.00 97.31 97 LEU A N 1
ATOM 667 C CA . LEU A 1 97 ? 0.622 -0.439 -16.572 1.00 97.31 97 LEU A CA 1
ATOM 668 C C . LEU A 1 97 ? 1.169 0.989 -16.715 1.00 97.31 97 LEU A C 1
ATOM 670 O O . LEU A 1 97 ? 0.447 1.955 -16.500 1.00 97.31 97 LEU A O 1
ATOM 674 N N . ALA A 1 98 ? 2.421 1.154 -17.148 1.00 96.88 98 ALA A N 1
ATOM 675 C CA . ALA A 1 98 ? 3.066 2.460 -17.325 1.00 96.88 98 ALA A CA 1
ATOM 676 C C . ALA A 1 98 ? 2.408 3.335 -18.412 1.00 96.88 98 ALA A C 1
ATOM 678 O O . ALA A 1 98 ? 2.659 4.538 -18.482 1.00 96.88 98 ALA A O 1
ATOM 679 N N . THR A 1 99 ? 1.586 2.736 -19.281 1.00 94.50 99 THR A N 1
ATOM 680 C CA . THR A 1 99 ? 0.869 3.422 -20.369 1.00 94.50 99 THR A CA 1
ATOM 681 C C . THR A 1 99 ? -0.652 3.447 -20.198 1.00 94.50 99 THR A C 1
ATOM 683 O O . THR A 1 99 ? -1.328 4.017 -21.052 1.00 94.50 99 THR A O 1
ATOM 686 N N . GLY A 1 100 ? -1.200 2.834 -19.141 1.00 91.25 100 GLY A N 1
ATOM 687 C CA . GLY A 1 100 ? -2.651 2.675 -18.961 1.00 91.25 100 GLY A CA 1
ATOM 688 C C . GLY A 1 100 ? -3.300 1.696 -19.952 1.00 91.25 100 GLY A C 1
ATOM 689 O O . GLY A 1 100 ? -4.521 1.583 -20.011 1.00 91.25 100 GLY A O 1
ATOM 690 N N . ALA A 1 101 ? -2.506 0.955 -20.737 1.00 93.25 101 ALA A N 1
ATOM 691 C CA . ALA A 1 101 ? -3.013 -0.094 -21.624 1.00 93.25 101 ALA A CA 1
ATOM 692 C C . ALA A 1 101 ? -3.590 -1.284 -20.834 1.00 93.25 101 ALA A C 1
ATOM 694 O O . ALA A 1 101 ? -4.478 -1.982 -21.322 1.00 93.25 101 ALA A O 1
ATOM 695 N N . THR A 1 102 ? -3.110 -1.493 -19.606 1.00 91.50 102 THR A N 1
ATOM 696 C CA . THR A 1 102 ? -3.821 -2.217 -18.548 1.00 91.50 102 THR A CA 1
ATOM 697 C C . THR A 1 102 ? -4.170 -1.214 -17.453 1.00 91.50 102 THR A C 1
ATOM 699 O O . THR A 1 102 ? -3.279 -0.625 -16.848 1.00 91.50 102 THR A O 1
ATOM 702 N N . MET A 1 103 ? -5.469 -0.997 -17.231 1.00 88.75 103 MET A N 1
ATOM 703 C CA . MET A 1 103 ? -5.987 -0.052 -16.235 1.00 88.75 103 MET A CA 1
ATOM 704 C C . MET A 1 103 ? -5.781 -0.610 -14.823 1.00 88.75 103 MET A C 1
ATOM 706 O O . MET A 1 103 ? -6.404 -1.619 -14.483 1.00 88.75 103 MET A O 1
ATOM 710 N N . ALA A 1 104 ? -4.962 0.035 -13.993 1.00 92.06 104 ALA A N 1
ATOM 711 C CA . ALA A 1 104 ? -4.852 -0.298 -12.573 1.00 92.06 104 ALA A CA 1
ATOM 712 C C . ALA A 1 104 ? -6.071 0.210 -11.775 1.00 92.06 104 ALA A C 1
ATOM 714 O O . ALA A 1 104 ? -6.598 1.293 -12.039 1.00 92.06 104 ALA A O 1
ATOM 715 N N . SER A 1 105 ? -6.526 -0.577 -10.798 1.00 86.88 105 SER A N 1
ATOM 716 C CA . SER A 1 105 ? -7.512 -0.179 -9.778 1.00 86.88 105 SER A CA 1
ATOM 717 C C . SER A 1 105 ? -6.861 0.100 -8.427 1.00 86.88 105 SER A C 1
ATOM 719 O O . SER A 1 105 ? -7.302 1.000 -7.723 1.00 86.88 105 SER A O 1
ATOM 721 N N . SER A 1 106 ? -5.809 -0.642 -8.085 1.00 90.56 106 SER A N 1
ATOM 722 C CA . SER A 1 106 ? -4.990 -0.437 -6.889 1.00 90.56 106 SER A CA 1
ATOM 723 C C . SER A 1 106 ? -3.538 -0.827 -7.174 1.00 90.56 106 SER A C 1
ATOM 725 O O . SER A 1 106 ? -3.250 -1.577 -8.114 1.00 90.56 106 SER A O 1
ATOM 727 N N . VAL A 1 107 ? -2.623 -0.272 -6.386 1.00 97.38 107 VAL A N 1
ATOM 728 C CA . VAL A 1 107 ? -1.185 -0.554 -6.395 1.00 97.38 107 VAL A CA 1
ATOM 729 C C . VAL A 1 107 ? -0.735 -0.706 -4.959 1.00 97.38 107 VAL A C 1
ATOM 731 O O . VAL A 1 107 ? -1.293 -0.050 -4.085 1.00 97.38 107 VAL A O 1
ATOM 734 N N . ASP A 1 108 ? 0.282 -1.526 -4.745 1.00 98.06 108 ASP A N 1
ATOM 735 C CA . ASP A 1 108 ? 0.906 -1.661 -3.438 1.00 98.06 108 ASP A CA 1
ATOM 736 C C . ASP A 1 108 ? 2.434 -1.778 -3.555 1.00 98.06 108 ASP A C 1
ATOM 738 O O . ASP A 1 108 ? 2.956 -2.231 -4.579 1.00 98.06 108 ASP A O 1
ATOM 742 N N . ALA A 1 109 ? 3.153 -1.316 -2.538 1.00 97.00 109 ALA A N 1
ATOM 743 C CA . ALA A 1 109 ? 4.590 -1.103 -2.530 1.00 97.00 109 ALA A CA 1
ATOM 744 C C . ALA A 1 109 ? 5.194 -1.653 -1.232 1.00 97.00 109 ALA A C 1
ATOM 746 O O . ALA A 1 109 ? 5.081 -1.038 -0.182 1.00 97.00 109 ALA A O 1
ATOM 747 N N . GLY A 1 110 ? 5.891 -2.787 -1.317 1.00 95.25 110 GLY A N 1
ATOM 748 C CA . GLY A 1 110 ? 6.590 -3.367 -0.169 1.00 95.25 110 GLY A CA 1
ATOM 749 C C . GLY A 1 110 ? 8.024 -2.861 -0.023 1.00 95.25 110 GLY A C 1
ATOM 750 O O . GLY A 1 110 ? 8.378 -1.754 -0.424 1.00 95.25 110 GLY A O 1
ATOM 751 N N . VAL A 1 111 ? 8.907 -3.710 0.505 1.00 93.88 111 VAL A N 1
ATOM 752 C CA . VAL A 1 111 ? 10.327 -3.345 0.695 1.00 93.88 111 VAL A CA 1
ATOM 753 C C . VAL A 1 111 ? 11.117 -3.420 -0.622 1.00 93.88 111 VAL A C 1
ATOM 755 O O . VAL A 1 111 ? 11.795 -2.469 -1.008 1.00 93.88 111 VAL A O 1
ATOM 758 N N . TYR A 1 112 ? 11.017 -4.544 -1.341 1.00 94.88 112 TYR A N 1
ATOM 759 C CA . TYR A 1 112 ? 11.821 -4.821 -2.547 1.00 94.88 112 TYR A CA 1
ATOM 760 C C . TYR A 1 112 ? 11.002 -4.918 -3.840 1.00 94.88 112 TYR A C 1
ATOM 762 O O . TYR A 1 112 ? 11.568 -5.015 -4.929 1.00 94.88 112 TYR A O 1
ATOM 770 N N . ALA A 1 113 ? 9.674 -4.919 -3.735 1.00 97.19 113 ALA A N 1
ATOM 771 C CA . ALA A 1 113 ? 8.760 -5.225 -4.827 1.00 97.19 113 ALA A CA 1
ATOM 772 C C . ALA A 1 113 ? 7.478 -4.391 -4.763 1.00 97.19 113 ALA A C 1
ATOM 774 O O . ALA A 1 113 ? 7.196 -3.710 -3.778 1.00 97.19 113 ALA A O 1
ATOM 775 N N . SER A 1 114 ? 6.710 -4.480 -5.842 1.00 98.56 114 SER A N 1
ATOM 776 C CA . SER A 1 114 ? 5.482 -3.735 -6.082 1.00 98.56 114 SER A CA 1
ATOM 777 C C . SER A 1 114 ? 4.419 -4.650 -6.688 1.00 98.56 114 SER A C 1
ATOM 779 O O . SER A 1 114 ? 4.742 -5.552 -7.468 1.00 98.56 114 SER A O 1
ATOM 781 N N . LEU A 1 115 ? 3.154 -4.382 -6.373 1.00 98.50 115 LEU A N 1
ATOM 782 C CA . LEU A 1 115 ? 1.977 -5.027 -6.949 1.00 98.50 115 LEU A CA 1
ATOM 783 C C . LEU A 1 115 ? 1.057 -4.007 -7.627 1.00 98.50 115 LEU A C 1
ATOM 785 O O . LEU A 1 115 ? 1.052 -2.818 -7.310 1.00 98.50 115 LEU A O 1
ATOM 789 N N . ALA A 1 116 ? 0.224 -4.503 -8.537 1.00 98.19 116 ALA A N 1
ATOM 790 C CA . ALA A 1 116 ? -0.968 -3.808 -9.007 1.00 98.19 116 ALA A CA 1
ATOM 791 C C . ALA A 1 116 ? -2.111 -4.800 -9.225 1.00 98.19 116 ALA A C 1
ATOM 793 O O . ALA A 1 116 ? -1.888 -5.880 -9.780 1.00 98.19 116 ALA A O 1
ATOM 794 N N . ILE A 1 117 ? -3.335 -4.408 -8.868 1.00 94.81 117 ILE A N 1
ATOM 795 C CA . ILE A 1 117 ? -4.558 -5.056 -9.353 1.00 94.81 117 ILE A CA 1
ATOM 796 C C . ILE A 1 117 ? -5.044 -4.263 -10.567 1.00 94.81 117 ILE A C 1
ATOM 798 O O . ILE A 1 117 ? -5.172 -3.038 -10.512 1.00 94.81 117 ILE A O 1
ATOM 802 N N . ALA A 1 118 ? -5.320 -4.950 -11.670 1.00 92.50 118 ALA A N 1
ATOM 803 C CA . ALA A 1 118 ? -5.977 -4.376 -12.835 1.00 92.50 118 ALA A CA 1
ATOM 804 C C . ALA A 1 118 ? -7.508 -4.391 -12.677 1.00 92.50 118 ALA A C 1
ATOM 806 O O . ALA A 1 118 ? -8.065 -5.226 -11.969 1.00 92.50 118 ALA A O 1
ATOM 807 N N . TRP A 1 119 ? -8.225 -3.528 -13.402 1.00 87.50 119 TRP A N 1
ATOM 808 C CA . TRP A 1 119 ? -9.698 -3.440 -13.364 1.00 87.50 119 TRP A CA 1
ATOM 809 C C . TRP A 1 119 ? -10.418 -4.770 -13.643 1.00 87.50 119 TRP A C 1
ATOM 811 O O . TRP A 1 119 ? -11.543 -4.991 -13.187 1.00 87.50 119 TRP A O 1
ATOM 821 N N . ASP A 1 120 ? -9.784 -5.682 -14.379 1.00 85.25 120 ASP A N 1
ATOM 822 C CA . ASP A 1 120 ? -10.313 -7.018 -14.649 1.00 85.25 120 ASP A CA 1
ATOM 823 C C . ASP A 1 120 ? -10.183 -7.989 -13.457 1.00 85.25 120 ASP A C 1
ATOM 825 O O . ASP A 1 120 ? -10.795 -9.054 -13.473 1.00 85.25 120 ASP A O 1
ATOM 829 N N . GLY A 1 121 ? -9.504 -7.583 -12.380 1.00 87.94 121 GLY A N 1
ATOM 830 C CA . GLY A 1 121 ? -9.221 -8.361 -11.173 1.00 87.94 121 GLY A CA 1
ATOM 831 C C . GLY A 1 121 ? -7.905 -9.140 -11.223 1.00 87.94 121 GLY A C 1
ATOM 832 O O . GLY A 1 121 ? -7.615 -9.866 -10.274 1.00 87.94 121 GLY A O 1
ATOM 833 N N . SER A 1 122 ? -7.123 -9.026 -12.303 1.00 94.19 122 SER A N 1
ATOM 834 C CA . SER A 1 122 ? -5.837 -9.714 -12.433 1.00 94.19 122 SER A CA 1
ATOM 835 C C . SER A 1 122 ? -4.689 -8.929 -11.793 1.00 94.19 122 SER A C 1
ATOM 837 O O . SER A 1 122 ? -4.625 -7.703 -11.873 1.00 94.19 122 SER A O 1
ATOM 839 N N . VAL A 1 123 ? -3.756 -9.645 -11.171 1.00 97.12 123 VAL A N 1
ATOM 840 C CA . VAL A 1 123 ? -2.612 -9.079 -10.446 1.00 97.12 123 VAL A CA 1
ATOM 841 C C . VAL A 1 123 ? -1.373 -9.022 -11.346 1.00 97.12 123 VAL A C 1
ATOM 843 O O . VAL A 1 123 ? -1.153 -9.877 -12.213 1.00 97.12 123 VAL A O 1
ATOM 846 N N . ARG A 1 124 ? -0.540 -8.001 -11.147 1.00 97.75 124 ARG A N 1
ATOM 847 C CA . ARG A 1 124 ? 0.825 -7.878 -11.678 1.00 97.75 124 ARG A CA 1
ATOM 848 C C . ARG A 1 124 ? 1.785 -7.662 -10.513 1.00 97.75 124 ARG A C 1
ATOM 850 O O . ARG A 1 124 ? 1.423 -6.984 -9.559 1.00 97.75 124 ARG A O 1
ATOM 857 N N . GLY A 1 125 ? 2.998 -8.198 -10.621 1.00 97.94 125 GLY A N 1
ATOM 858 C CA . GLY A 1 125 ? 4.090 -7.953 -9.680 1.00 97.94 125 GLY A CA 1
ATOM 859 C C . GLY A 1 125 ? 5.388 -7.648 -10.418 1.00 97.94 125 GLY A C 1
ATOM 860 O O . GLY A 1 125 ? 5.598 -8.148 -11.525 1.00 97.94 125 GLY A O 1
ATOM 861 N N . TRP A 1 126 ? 6.226 -6.796 -9.834 1.00 98.44 126 TRP A N 1
ATOM 862 C CA . TRP A 1 126 ? 7.555 -6.450 -10.346 1.00 98.44 126 TRP A CA 1
ATOM 863 C C . TRP A 1 126 ? 8.473 -5.976 -9.207 1.00 98.44 126 TRP A C 1
ATOM 865 O O . TRP A 1 126 ? 8.007 -5.639 -8.119 1.00 98.44 126 TRP A O 1
ATOM 875 N N . GLY A 1 127 ? 9.783 -5.967 -9.450 1.00 97.75 127 GLY A N 1
ATOM 876 C CA . GLY A 1 127 ? 10.809 -5.769 -8.423 1.00 97.75 127 GLY A CA 1
ATOM 877 C C . GLY A 1 127 ? 11.463 -7.087 -7.982 1.00 97.75 127 GLY A C 1
ATOM 878 O O . GLY A 1 127 ? 11.449 -8.054 -8.743 1.00 97.75 127 GLY A O 1
ATOM 879 N N . ALA A 1 128 ? 12.013 -7.112 -6.763 1.00 93.50 128 ALA A N 1
ATOM 880 C CA . ALA A 1 128 ? 12.681 -8.248 -6.113 1.00 93.50 128 ALA A CA 1
ATOM 881 C C . ALA A 1 128 ? 13.722 -8.971 -6.996 1.00 93.50 128 ALA A C 1
ATOM 883 O O . ALA A 1 128 ? 13.632 -10.172 -7.238 1.00 93.50 128 ALA A O 1
ATOM 884 N N . LEU A 1 129 ? 14.718 -8.247 -7.519 1.00 90.12 129 LEU A N 1
ATOM 885 C CA . LEU A 1 129 ? 15.696 -8.819 -8.448 1.00 90.12 129 LEU A CA 1
ATOM 886 C C . LEU A 1 129 ? 16.858 -9.572 -7.767 1.00 90.12 129 LEU A C 1
ATOM 888 O O . LEU A 1 129 ? 17.846 -8.999 -7.307 1.00 90.12 129 LEU A O 1
ATOM 892 N N . GLY A 1 130 ? 16.825 -10.901 -7.879 1.00 88.25 130 GLY A N 1
ATOM 893 C CA . GLY A 1 130 ? 17.992 -11.790 -7.825 1.00 88.25 130 GLY A CA 1
ATOM 894 C C . GLY A 1 130 ? 18.494 -12.167 -6.430 1.00 88.25 130 GLY A C 1
ATOM 895 O O . GLY A 1 130 ? 18.577 -13.354 -6.118 1.00 88.25 130 GLY A O 1
ATOM 896 N N . ASP A 1 131 ? 18.847 -11.187 -5.596 1.00 85.50 131 ASP A N 1
ATOM 897 C CA . ASP A 1 131 ? 19.291 -11.438 -4.213 1.00 85.50 131 ASP A CA 1
ATOM 898 C C . ASP A 1 131 ? 18.163 -11.248 -3.184 1.00 85.50 131 ASP A C 1
ATOM 900 O O . ASP A 1 131 ? 18.235 -11.810 -2.092 1.00 85.50 131 ASP A O 1
ATOM 904 N N . THR A 1 132 ? 17.118 -10.513 -3.565 1.00 90.44 132 THR A N 1
ATOM 905 C CA . THR A 1 132 ? 15.874 -10.236 -2.822 1.00 90.44 132 THR A CA 1
ATOM 906 C C . THR A 1 132 ? 14.678 -11.067 -3.308 1.00 90.44 132 THR A C 1
ATOM 908 O O . THR A 1 132 ? 13.593 -10.981 -2.729 1.00 90.44 132 THR A O 1
ATOM 911 N N . ASP A 1 133 ? 14.884 -11.877 -4.353 1.00 92.25 133 ASP A N 1
ATOM 912 C CA . ASP A 1 133 ? 13.881 -12.762 -4.949 1.00 92.25 133 ASP A CA 1
ATOM 913 C C . ASP A 1 133 ? 13.594 -13.971 -4.046 1.00 92.25 133 ASP A C 1
ATOM 915 O O . ASP A 1 133 ? 14.430 -14.863 -3.862 1.00 92.25 133 ASP A O 1
ATOM 919 N N . GLU A 1 134 ? 12.386 -13.995 -3.491 1.00 92.69 134 GLU A N 1
ATOM 920 C CA . GLU A 1 134 ? 11.817 -15.109 -2.734 1.00 92.69 134 GLU A CA 1
ATOM 921 C C . GLU A 1 134 ? 10.509 -15.610 -3.377 1.00 92.69 134 GLU A C 1
ATOM 923 O O . GLU A 1 134 ? 9.712 -16.278 -2.715 1.00 92.69 134 GLU A O 1
ATOM 928 N N . GLY A 1 135 ? 10.251 -15.268 -4.646 1.00 94.25 135 GLY A N 1
ATOM 929 C CA . GLY A 1 135 ? 9.005 -15.583 -5.348 1.00 94.25 135 GLY A CA 1
ATOM 930 C C . GLY A 1 135 ? 7.820 -14.671 -4.997 1.00 94.25 135 GLY A C 1
ATOM 931 O O . GLY A 1 135 ? 6.691 -14.957 -5.387 1.00 94.25 135 GLY A O 1
ATOM 932 N N . GLN A 1 136 ? 8.021 -13.555 -4.287 1.00 94.56 136 GLN A N 1
ATOM 933 C CA . GLN A 1 136 ? 6.939 -12.611 -3.953 1.00 94.56 136 GLN A CA 1
ATOM 934 C C . GLN A 1 136 ? 6.346 -11.905 -5.190 1.00 94.56 136 GLN A C 1
ATOM 936 O O . GLN A 1 136 ? 5.194 -11.474 -5.172 1.00 94.56 136 GLN A O 1
ATOM 941 N N . VAL A 1 137 ? 7.088 -11.863 -6.301 1.00 96.44 137 VAL A N 1
ATOM 942 C CA . VAL A 1 137 ? 6.600 -11.400 -7.615 1.00 96.44 137 VAL A CA 1
ATOM 943 C C . VAL A 1 137 ? 6.102 -12.535 -8.526 1.00 96.44 137 VAL A C 1
ATOM 945 O O . VAL A 1 137 ? 5.547 -12.259 -9.590 1.00 96.44 137 VAL A O 1
ATOM 948 N N . ASP A 1 138 ? 6.210 -13.803 -8.111 1.00 95.62 138 ASP A N 1
ATOM 949 C CA . ASP A 1 138 ? 5.753 -14.983 -8.864 1.00 95.62 138 ASP A CA 1
ATOM 950 C C . ASP A 1 138 ? 4.234 -15.211 -8.706 1.00 95.62 138 ASP A C 1
ATOM 952 O O . ASP A 1 138 ? 3.760 -16.263 -8.279 1.00 95.62 138 ASP A O 1
ATOM 956 N N . ILE A 1 139 ? 3.450 -14.194 -9.087 1.00 96.94 139 ILE A N 1
ATOM 957 C CA . ILE A 1 139 ? 1.983 -14.111 -8.955 1.00 96.94 139 ILE A CA 1
ATOM 958 C C . ILE A 1 139 ? 1.300 -15.474 -9.207 1.00 96.94 139 ILE A C 1
ATOM 960 O O . ILE A 1 139 ? 1.467 -16.019 -10.301 1.00 96.94 139 ILE A O 1
ATOM 964 N N . PRO A 1 140 ? 0.512 -16.040 -8.275 1.00 96.25 140 PRO A N 1
ATOM 965 C CA . PRO A 1 140 ? -0.175 -17.317 -8.463 1.00 96.25 140 PRO A CA 1
ATOM 966 C C . PRO A 1 140 ? -1.032 -17.363 -9.730 1.00 96.25 140 PRO A C 1
ATOM 968 O O . PRO A 1 140 ? -1.641 -16.370 -10.126 1.00 96.25 140 PRO A O 1
ATOM 971 N N . ALA A 1 141 ? -1.101 -18.529 -10.379 1.00 94.25 141 ALA A N 1
ATOM 972 C CA . ALA A 1 141 ? -1.754 -18.669 -11.684 1.00 94.25 141 ALA A CA 1
ATOM 973 C C . ALA A 1 141 ? -3.240 -18.254 -11.680 1.00 94.25 141 ALA A C 1
ATOM 975 O O . ALA A 1 141 ? -3.707 -17.703 -12.675 1.00 94.25 141 ALA A O 1
ATOM 976 N N . GLU A 1 142 ? -3.952 -18.454 -10.562 1.00 93.81 142 GLU A N 1
ATOM 977 C CA . GLU A 1 142 ? -5.347 -18.018 -10.389 1.00 93.81 142 GLU A CA 1
ATOM 978 C C . GLU A 1 142 ? -5.505 -16.484 -10.363 1.00 93.81 142 GLU A C 1
ATOM 980 O O . GLU A 1 142 ? -6.553 -15.979 -10.754 1.00 93.81 142 GLU A O 1
ATOM 985 N N . LEU A 1 143 ? -4.459 -15.730 -10.001 1.00 95.75 143 LEU A N 1
ATOM 986 C CA . LEU A 1 143 ? -4.475 -14.262 -9.959 1.00 95.75 143 LEU A CA 1
ATOM 987 C C . LEU A 1 143 ? -4.030 -13.608 -11.280 1.00 95.75 143 LEU A C 1
ATOM 989 O O . LEU A 1 143 ? -4.179 -12.401 -11.450 1.00 95.75 143 LEU A O 1
ATOM 993 N N . ARG A 1 144 ? -3.459 -14.359 -12.235 1.00 92.62 144 ARG A N 1
ATOM 994 C CA . ARG A 1 144 ? -2.870 -13.783 -13.469 1.00 92.62 144 ARG A CA 1
ATOM 995 C C . ARG A 1 144 ? -3.898 -13.327 -14.511 1.00 92.62 144 ARG A C 1
ATOM 997 O O . ARG A 1 144 ? -3.513 -12.643 -15.458 1.00 92.62 144 ARG A O 1
ATOM 1004 N N . GLY A 1 145 ? -5.169 -13.710 -14.382 1.00 85.25 145 GLY A N 1
ATOM 1005 C CA . GLY A 1 145 ? -6.199 -13.489 -15.402 1.00 85.25 145 GLY A CA 1
ATOM 1006 C C . GLY A 1 145 ? -7.564 -13.067 -14.842 1.00 85.25 145 GLY A C 1
ATOM 1007 O O . GLY A 1 145 ? -7.762 -13.072 -13.631 1.00 85.25 145 GLY A O 1
ATOM 1008 N N . PRO A 1 146 ? -8.517 -12.711 -15.720 1.00 82.69 146 PRO A N 1
ATOM 1009 C CA . PRO A 1 146 ? -9.794 -12.095 -15.354 1.00 82.69 146 PRO A CA 1
ATOM 1010 C C . PRO A 1 146 ? -10.877 -13.109 -14.931 1.00 82.69 146 PRO A C 1
ATOM 1012 O O . PRO A 1 146 ? -12.051 -12.924 -15.255 1.00 82.69 146 PRO A O 1
ATOM 1015 N N . ASP A 1 147 ? -10.511 -14.216 -14.276 1.00 83.56 147 ASP A N 1
ATOM 1016 C CA . ASP A 1 147 ? -11.479 -15.246 -13.870 1.00 83.56 147 ASP A CA 1
ATOM 1017 C C . ASP A 1 147 ? -12.365 -14.718 -12.724 1.00 83.56 147 ASP A C 1
ATOM 1019 O O . ASP A 1 147 ? -11.843 -14.432 -11.644 1.00 83.56 147 ASP A O 1
ATOM 1023 N N . PRO A 1 148 ? -13.701 -14.602 -12.901 1.00 75.25 148 PRO A N 1
ATOM 1024 C CA . PRO A 1 148 ? -14.613 -14.100 -11.872 1.00 75.25 148 PRO A CA 1
ATOM 1025 C C . PRO A 1 148 ? -14.541 -14.819 -10.517 1.00 75.25 148 PRO A C 1
ATOM 1027 O O . PRO A 1 148 ? -14.961 -14.230 -9.521 1.00 75.25 148 PRO A O 1
ATOM 1030 N N . ALA A 1 149 ? -14.042 -16.058 -10.461 1.00 77.19 149 ALA A N 1
ATOM 1031 C CA . ALA A 1 149 ? -13.876 -16.813 -9.221 1.00 77.19 149 ALA A CA 1
ATOM 1032 C C . ALA A 1 149 ? -12.627 -16.409 -8.411 1.00 77.19 149 ALA A C 1
ATOM 1034 O O . ALA A 1 149 ? -12.616 -16.603 -7.196 1.00 77.19 149 ALA A O 1
ATOM 1035 N N . SER A 1 150 ? -11.599 -15.843 -9.053 1.00 82.25 150 SER A N 1
ATOM 1036 C CA . SER A 1 150 ? -10.301 -15.519 -8.438 1.00 82.25 150 SER A CA 1
ATOM 1037 C C . SER A 1 150 ? -9.832 -14.073 -8.650 1.00 82.25 150 SER A C 1
ATOM 1039 O O . SER A 1 150 ? -8.705 -13.747 -8.282 1.00 82.25 150 SER A O 1
ATOM 1041 N N . ARG A 1 151 ? -10.693 -13.182 -9.174 1.00 86.94 151 ARG A N 1
ATOM 1042 C CA . ARG A 1 151 ? -10.451 -11.725 -9.196 1.00 86.94 151 ARG A CA 1
ATOM 1043 C C . ARG A 1 151 ? -10.024 -11.238 -7.811 1.00 86.94 151 ARG A C 1
ATOM 1045 O O . ARG A 1 151 ? -10.774 -11.427 -6.851 1.00 86.94 151 ARG A O 1
ATOM 1052 N N . ALA A 1 152 ? -8.875 -10.575 -7.737 1.00 91.50 152 ALA A N 1
ATOM 1053 C CA . ALA A 1 152 ? -8.431 -9.909 -6.524 1.00 91.50 152 ALA A CA 1
ATOM 1054 C C . ALA A 1 152 ? -9.242 -8.624 -6.272 1.00 91.50 152 ALA A C 1
ATOM 1056 O O . ALA A 1 152 ? -9.584 -7.904 -7.216 1.00 91.50 152 ALA A O 1
ATOM 1057 N N . SER A 1 153 ? -9.542 -8.339 -5.004 1.00 88.31 153 SER A N 1
ATOM 1058 C CA . SER A 1 153 ? -10.066 -7.044 -4.536 1.00 88.31 153 SER A CA 1
ATOM 1059 C C . SER A 1 153 ? -9.003 -6.219 -3.814 1.00 88.31 153 SER A C 1
ATOM 1061 O O . SER A 1 153 ? -8.953 -5.006 -3.989 1.00 88.31 153 SER A O 1
ATOM 1063 N N . THR A 1 154 ? -8.145 -6.900 -3.055 1.00 93.06 154 THR A N 1
ATOM 1064 C CA . THR A 1 154 ? -7.133 -6.325 -2.160 1.00 93.06 154 THR A CA 1
ATOM 1065 C C . THR A 1 154 ? -5.832 -7.101 -2.346 1.00 93.06 154 THR A C 1
ATOM 1067 O O . THR A 1 154 ? -5.880 -8.313 -2.579 1.00 93.06 154 THR A O 1
ATOM 1070 N N . VAL A 1 155 ? -4.687 -6.426 -2.257 1.00 96.75 155 VAL A N 1
ATOM 1071 C CA . VAL A 1 155 ? -3.343 -7.026 -2.233 1.00 96.75 155 VAL A CA 1
ATOM 1072 C C . VAL A 1 155 ? -2.480 -6.284 -1.220 1.00 96.75 155 VAL A C 1
ATOM 1074 O O . VAL A 1 155 ? -2.668 -5.086 -1.054 1.00 96.75 155 VAL A O 1
ATOM 1077 N N . SER A 1 156 ? -1.528 -6.980 -0.599 1.00 97.75 156 SER A N 1
ATOM 1078 C CA . SER A 1 156 ? -0.502 -6.361 0.252 1.00 97.75 156 SER A CA 1
ATOM 1079 C C . SER A 1 156 ? 0.834 -7.110 0.124 1.00 97.75 156 SER A C 1
ATOM 1081 O O . SER A 1 156 ? 0.847 -8.337 -0.017 1.00 97.75 156 SER A O 1
ATOM 1083 N N . MET A 1 157 ? 1.956 -6.390 0.121 1.00 95.44 157 MET A N 1
ATOM 1084 C CA . MET A 1 157 ? 3.310 -6.861 -0.182 1.00 95.44 157 MET A CA 1
ATOM 1085 C C . MET A 1 157 ? 4.269 -6.546 0.974 1.00 95.44 157 MET A C 1
ATOM 1087 O O . MET A 1 157 ? 4.683 -5.409 1.177 1.00 95.44 157 MET A O 1
ATOM 1091 N N . GLY A 1 158 ? 4.719 -7.587 1.674 1.00 93.81 158 GLY A N 1
ATOM 1092 C CA . GLY A 1 158 ? 5.754 -7.462 2.698 1.00 93.81 158 GLY A CA 1
ATOM 1093 C C . GLY A 1 158 ? 7.169 -7.453 2.117 1.00 93.81 158 GLY A C 1
ATOM 1094 O O . GLY A 1 158 ? 7.408 -7.150 0.948 1.00 93.81 158 GLY A O 1
ATOM 1095 N N . THR A 1 159 ? 8.161 -7.840 2.924 1.00 93.06 159 THR A N 1
ATOM 1096 C CA . THR A 1 159 ? 9.555 -7.924 2.444 1.00 93.06 159 THR A CA 1
ATOM 1097 C C . THR A 1 159 ? 9.750 -9.051 1.423 1.00 93.06 159 THR A C 1
ATOM 1099 O O . THR A 1 159 ? 10.369 -8.859 0.376 1.00 93.06 159 THR A O 1
ATOM 1102 N N . TYR A 1 160 ? 9.219 -10.236 1.740 1.00 93.75 160 TYR A N 1
ATOM 1103 C CA . TYR A 1 160 ? 9.485 -11.489 1.017 1.00 93.75 160 TYR A CA 1
ATOM 1104 C C . TYR A 1 160 ? 8.226 -12.291 0.674 1.00 93.75 160 TYR A C 1
ATOM 1106 O O . TYR A 1 160 ? 8.333 -13.428 0.227 1.00 93.75 160 TYR A O 1
ATOM 1114 N N . HIS A 1 161 ? 7.037 -11.746 0.919 1.00 96.94 161 HIS 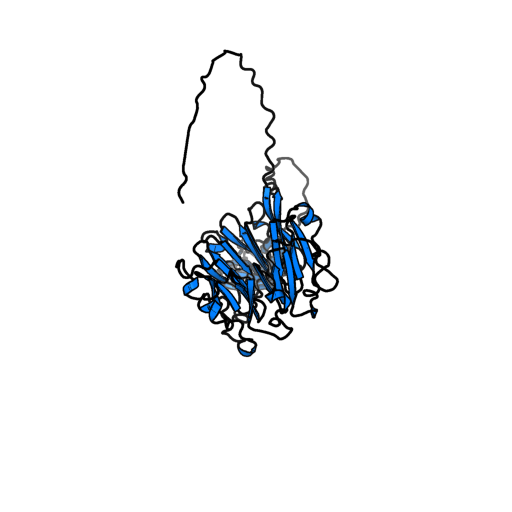A N 1
ATOM 1115 C CA . HIS A 1 161 ? 5.768 -12.428 0.674 1.00 96.94 161 HIS A CA 1
ATOM 1116 C C . HIS A 1 161 ? 4.698 -11.420 0.269 1.00 96.94 161 HIS A C 1
ATOM 1118 O O . HIS A 1 161 ? 4.825 -10.236 0.581 1.00 96.94 161 HIS A O 1
ATOM 1124 N N . ALA A 1 162 ? 3.646 -11.906 -0.375 1.00 98.25 162 ALA A N 1
ATOM 1125 C CA . ALA A 1 162 ? 2.482 -11.112 -0.729 1.00 98.25 162 ALA A CA 1
ATOM 1126 C C . ALA A 1 162 ? 1.182 -11.842 -0.376 1.00 98.25 162 ALA A C 1
ATOM 1128 O O . ALA A 1 162 ? 1.144 -13.075 -0.300 1.00 98.25 162 ALA A O 1
ATOM 1129 N N . LEU A 1 163 ? 0.133 -11.052 -0.162 1.00 98.56 163 LEU A N 1
ATOM 1130 C CA . LEU A 1 163 ? -1.230 -11.452 0.163 1.00 98.56 163 LEU A CA 1
ATOM 1131 C C . LEU A 1 163 ? -2.192 -10.939 -0.915 1.00 98.56 163 LEU A C 1
ATOM 1133 O O . LEU A 1 163 ? -1.955 -9.896 -1.526 1.00 98.56 163 LEU A O 1
ATOM 1137 N N . ALA A 1 164 ? -3.309 -11.637 -1.110 1.00 98.06 164 ALA A N 1
ATOM 1138 C CA . ALA A 1 164 ? -4.454 -11.145 -1.869 1.00 98.06 164 ALA A CA 1
ATOM 1139 C C . ALA A 1 164 ? -5.777 -11.638 -1.271 1.00 98.06 164 ALA A C 1
ATOM 1141 O O . ALA A 1 164 ? -5.873 -12.796 -0.857 1.00 98.06 164 ALA A O 1
ATOM 1142 N N . ILE A 1 165 ? -6.812 -10.796 -1.308 1.00 95.44 165 ILE A N 1
ATOM 1143 C CA . ILE A 1 165 ? -8.207 -11.225 -1.130 1.00 95.44 165 ILE A CA 1
ATOM 1144 C C . ILE A 1 165 ? -8.816 -11.467 -2.505 1.00 95.44 165 ILE A C 1
ATOM 1146 O O . ILE A 1 165 ? -8.757 -10.591 -3.370 1.00 95.44 165 ILE A O 1
ATOM 1150 N N . ILE A 1 166 ? -9.437 -12.632 -2.687 1.00 91.69 166 ILE A N 1
ATOM 1151 C CA . ILE A 1 166 ? -10.155 -13.012 -3.909 1.00 91.69 166 ILE A CA 1
ATOM 1152 C C . ILE A 1 166 ? -11.634 -13.329 -3.650 1.00 91.69 166 ILE A C 1
ATOM 1154 O O . ILE A 1 166 ? -12.118 -13.315 -2.514 1.00 91.69 166 ILE A O 1
ATOM 1158 N N . GLY A 1 167 ? -12.358 -13.638 -4.731 1.00 81.19 167 GLY A N 1
ATOM 1159 C CA . GLY A 1 167 ? -13.774 -14.009 -4.735 1.00 81.19 167 GLY A CA 1
ATOM 1160 C C . GLY A 1 167 ? -14.202 -14.899 -3.558 1.00 81.19 167 GLY A C 1
ATOM 1161 O O . GLY A 1 167 ? -13.671 -15.987 -3.343 1.00 81.19 167 GLY A O 1
ATOM 1162 N N . GLY A 1 168 ? -15.191 -14.419 -2.797 1.00 81.44 168 GLY A N 1
ATOM 1163 C CA . GLY A 1 168 ? -15.660 -15.075 -1.572 1.00 81.44 168 GLY A CA 1
ATOM 1164 C C . GLY A 1 168 ? -14.859 -14.732 -0.312 1.00 81.44 168 GLY A C 1
ATOM 1165 O O . GLY A 1 168 ? -14.959 -15.465 0.663 1.00 81.44 168 GLY A O 1
ATOM 1166 N N . GLY A 1 169 ? -14.068 -13.651 -0.313 1.00 87.81 169 GLY A N 1
ATOM 1167 C CA . GLY A 1 169 ? -13.279 -13.234 0.852 1.00 87.81 169 GLY A CA 1
ATOM 1168 C C . GLY A 1 169 ? -12.172 -14.231 1.211 1.00 87.81 169 GLY A C 1
ATOM 1169 O O . GLY A 1 169 ? -11.764 -14.308 2.367 1.00 87.81 169 GLY A O 1
ATOM 1170 N N . ARG A 1 170 ? -11.727 -15.035 0.235 1.00 95.06 170 ARG A N 1
ATOM 1171 C CA . ARG A 1 170 ? -10.637 -16.001 0.406 1.00 95.06 170 ARG A CA 1
ATOM 1172 C C . ARG A 1 170 ? -9.302 -15.271 0.408 1.00 95.06 170 ARG A C 1
ATOM 1174 O O . ARG A 1 170 ? -9.062 -14.462 -0.486 1.00 95.06 170 ARG A O 1
ATOM 1181 N N . VAL A 1 171 ? -8.418 -15.617 1.340 1.00 97.44 171 VAL A N 1
ATOM 1182 C CA . VAL A 1 171 ? -7.037 -15.109 1.358 1.00 97.44 171 VAL A CA 1
ATOM 1183 C C . VAL A 1 171 ? -6.107 -16.088 0.641 1.00 97.44 171 VAL A C 1
ATOM 1185 O O . VAL A 1 171 ? -6.108 -17.287 0.928 1.00 97.44 171 VAL A O 1
ATOM 1188 N N . VAL A 1 172 ? -5.297 -15.565 -0.276 1.00 97.25 172 VAL A N 1
ATOM 1189 C CA . VAL A 1 172 ? -4.181 -16.254 -0.941 1.00 97.25 172 VAL A CA 1
ATOM 1190 C C . VAL A 1 172 ? -2.881 -15.588 -0.494 1.00 97.25 172 VAL A C 1
ATOM 1192 O O . VAL A 1 172 ? -2.831 -14.365 -0.390 1.00 97.25 172 VAL A O 1
ATOM 1195 N N . ALA A 1 173 ? -1.830 -16.370 -0.247 1.00 98.00 173 ALA A N 1
ATOM 1196 C CA . ALA A 1 173 ? -0.492 -15.858 0.047 1.00 98.00 173 ALA A CA 1
ATOM 1197 C C . ALA A 1 173 ? 0.565 -16.607 -0.770 1.00 98.00 173 ALA A C 1
ATOM 1199 O O . ALA A 1 173 ? 0.413 -17.804 -1.019 1.00 98.00 173 ALA A O 1
ATOM 1200 N N . TRP A 1 174 ? 1.628 -15.915 -1.179 1.00 97.44 174 TRP A N 1
ATOM 1201 C CA . TRP A 1 174 ? 2.720 -16.485 -1.975 1.00 97.44 174 TRP A CA 1
ATOM 1202 C C . TRP A 1 174 ? 4.057 -15.774 -1.724 1.00 97.44 174 TRP A C 1
ATOM 1204 O O . TRP A 1 174 ? 4.132 -14.786 -0.987 1.00 97.44 174 TRP A O 1
ATOM 1214 N N . GLY A 1 175 ? 5.119 -16.302 -2.332 1.00 95.50 175 GLY A N 1
ATOM 1215 C CA . GLY A 1 175 ? 6.498 -15.935 -2.029 1.00 95.50 175 GLY A CA 1
ATOM 1216 C C . GLY A 1 175 ? 7.023 -16.655 -0.789 1.00 95.50 175 GLY A C 1
ATOM 1217 O O . GLY A 1 175 ? 6.441 -17.632 -0.319 1.00 95.50 175 GLY A O 1
ATOM 1218 N N . ALA A 1 176 ? 8.138 -16.167 -0.254 1.00 92.06 176 ALA A N 1
ATOM 1219 C CA . ALA A 1 176 ? 8.905 -16.807 0.807 1.00 92.06 176 ALA A CA 1
ATOM 1220 C C . ALA A 1 176 ? 9.399 -18.230 0.449 1.00 92.06 176 ALA A C 1
ATOM 1222 O O . ALA A 1 176 ? 9.655 -19.035 1.342 1.00 92.06 176 ALA A O 1
ATOM 1223 N N . GLU A 1 177 ? 9.561 -18.560 -0.836 1.00 77.44 177 GLU A N 1
ATOM 1224 C CA . GLU A 1 177 ? 9.942 -19.911 -1.298 1.00 77.44 177 GLU A CA 1
ATOM 1225 C C . GLU A 1 177 ? 11.440 -20.057 -1.630 1.00 77.44 177 GLU A C 1
ATOM 1227 O O . GLU A 1 177 ? 11.900 -21.141 -1.996 1.00 77.44 177 GLU A O 1
ATOM 1232 N N . GLY A 1 178 ? 12.210 -18.971 -1.528 1.00 76.00 178 GLY A N 1
ATOM 1233 C CA . GLY A 1 178 ? 13.542 -18.860 -2.108 1.00 76.00 178 GLY A CA 1
ATOM 1234 C C . GLY A 1 178 ? 14.718 -19.109 -1.159 1.00 76.00 178 GLY A C 1
ATOM 1235 O O . GLY A 1 178 ? 14.756 -20.008 -0.313 1.00 76.00 178 GLY A O 1
ATOM 1236 N N . ARG A 1 179 ? 15.765 -18.314 -1.382 1.00 78.69 179 ARG A N 1
ATOM 1237 C CA . ARG A 1 179 ? 17.108 -18.459 -0.798 1.00 78.69 179 ARG A CA 1
ATOM 1238 C C . ARG A 1 179 ? 17.160 -18.078 0.684 1.00 78.69 179 ARG A C 1
ATOM 1240 O O . ARG A 1 179 ? 18.051 -18.554 1.391 1.00 78.69 179 ARG A O 1
ATOM 1247 N N . HIS A 1 180 ? 16.201 -17.300 1.179 1.00 79.56 180 HIS A N 1
ATOM 1248 C CA . HIS A 1 180 ? 16.079 -16.923 2.586 1.00 79.56 180 HIS A CA 1
ATOM 1249 C C . HIS A 1 180 ? 15.071 -17.782 3.373 1.00 79.56 180 HIS A C 1
ATOM 1251 O O . HIS A 1 180 ? 14.739 -17.438 4.508 1.00 79.56 180 HIS A O 1
ATOM 1257 N N . ALA A 1 181 ? 14.669 -18.955 2.863 1.00 77.06 181 ALA A N 1
ATOM 1258 C CA . ALA A 1 181 ? 13.727 -19.871 3.523 1.00 77.06 181 ALA A CA 1
ATOM 1259 C C . ALA A 1 181 ? 14.006 -20.162 5.021 1.00 77.06 181 ALA A C 1
ATOM 1261 O O . ALA A 1 181 ? 13.085 -20.450 5.784 1.00 77.06 181 ALA A O 1
ATOM 1262 N N . ALA A 1 182 ? 15.262 -20.055 5.471 1.00 80.50 182 ALA A N 1
ATOM 1263 C CA . ALA A 1 182 ? 15.669 -20.249 6.865 1.00 80.50 182 ALA A CA 1
ATOM 1264 C C . ALA A 1 182 ? 15.297 -19.105 7.842 1.00 80.50 182 ALA A C 1
ATOM 1266 O O . ALA A 1 182 ? 15.398 -19.309 9.052 1.00 80.50 182 ALA A O 1
ATOM 1267 N N . ILE A 1 183 ? 14.894 -17.917 7.365 1.00 80.62 183 ILE A N 1
ATOM 1268 C CA . ILE A 1 183 ? 14.408 -16.810 8.222 1.00 80.62 183 ILE A CA 1
ATOM 1269 C C . ILE A 1 183 ? 12.883 -16.643 8.212 1.00 80.62 183 ILE A C 1
ATOM 1271 O O . ILE A 1 183 ? 12.364 -15.844 8.997 1.00 80.62 183 ILE A O 1
ATOM 1275 N N . ASN A 1 184 ? 12.176 -17.412 7.379 1.00 88.31 184 ASN A N 1
ATOM 1276 C CA . ASN A 1 184 ? 10.719 -17.428 7.325 1.00 88.31 184 ASN A CA 1
ATOM 1277 C C . ASN A 1 184 ? 10.099 -17.785 8.675 1.00 88.31 184 ASN A C 1
ATOM 1279 O O . ASN A 1 184 ? 10.578 -18.659 9.397 1.00 88.31 184 ASN A O 1
ATOM 1283 N N . ALA A 1 185 ? 8.974 -17.143 8.975 1.00 93.31 185 ALA A N 1
ATOM 1284 C CA . ALA A 1 185 ? 8.205 -17.378 10.191 1.00 93.31 185 ALA A CA 1
ATOM 1285 C C . ALA A 1 185 ? 6.836 -18.029 9.920 1.00 93.31 185 ALA A C 1
ATOM 1287 O O . ALA A 1 185 ? 6.049 -18.215 10.846 1.00 93.31 185 ALA A O 1
ATOM 1288 N N . GLY A 1 186 ? 6.550 -18.381 8.662 1.00 94.62 186 GLY A N 1
ATOM 1289 C CA . GLY A 1 186 ? 5.256 -18.913 8.234 1.00 94.62 186 GLY A CA 1
ATOM 1290 C C . GLY A 1 186 ? 4.272 -17.833 7.790 1.00 94.62 186 GLY A C 1
ATOM 1291 O O . GLY A 1 186 ? 3.070 -18.009 7.943 1.00 94.62 186 GLY A O 1
ATOM 1292 N N . GLN A 1 187 ? 4.771 -16.717 7.258 1.00 95.69 187 GLN A N 1
ATOM 1293 C CA . GLN A 1 187 ? 3.983 -15.600 6.730 1.00 95.69 187 GLN A CA 1
ATOM 1294 C C . GLN A 1 187 ? 3.069 -15.992 5.545 1.00 95.69 187 GLN A C 1
ATOM 1296 O O . GLN A 1 187 ? 2.018 -15.402 5.334 1.00 95.69 187 GLN A O 1
ATOM 1301 N N . THR A 1 188 ? 3.379 -17.070 4.821 1.00 96.81 188 THR A N 1
ATOM 1302 C CA . THR A 1 188 ? 2.487 -17.644 3.794 1.00 96.81 188 THR A CA 1
ATOM 1303 C C . THR A 1 188 ? 1.546 -18.739 4.317 1.00 96.81 188 THR A C 1
ATOM 1305 O O . THR A 1 188 ? 0.718 -19.249 3.565 1.00 96.81 188 THR A O 1
ATOM 1308 N N . HIS A 1 189 ? 1.596 -19.095 5.609 1.00 96.25 189 HIS A N 1
ATOM 1309 C CA . HIS A 1 189 ? 0.696 -20.088 6.214 1.00 96.25 189 HIS A CA 1
ATOM 1310 C C . HIS A 1 189 ? -0.670 -19.477 6.577 1.00 96.25 189 HIS A C 1
ATOM 1312 O O . HIS A 1 189 ? -1.017 -19.357 7.755 1.00 96.25 189 HIS A O 1
ATOM 1318 N N . VAL A 1 190 ? -1.447 -19.105 5.554 1.00 97.81 190 VAL A N 1
ATOM 1319 C CA . VAL A 1 190 ? -2.808 -18.561 5.695 1.00 97.81 190 VAL A CA 1
ATOM 1320 C C . VAL A 1 190 ? -3.670 -19.487 6.571 1.00 97.81 190 VAL A C 1
ATOM 1322 O O . VAL A 1 190 ? -3.767 -20.685 6.283 1.00 97.81 190 VAL A O 1
ATOM 1325 N N . PRO A 1 191 ? -4.341 -18.969 7.618 1.00 97.62 191 PRO A N 1
ATOM 1326 C CA . PRO A 1 191 ? -5.264 -19.755 8.426 1.00 97.62 191 PRO A CA 1
ATOM 1327 C C . PRO A 1 191 ? -6.369 -20.411 7.585 1.00 97.62 191 PRO A C 1
ATOM 1329 O O . PRO A 1 191 ? -7.035 -19.750 6.789 1.00 97.62 191 PRO A O 1
ATOM 1332 N N . GLN A 1 192 ? -6.604 -21.711 7.796 1.00 96.25 192 GLN A N 1
ATOM 1333 C CA . GLN A 1 192 ? -7.481 -22.542 6.954 1.00 96.25 192 GLN A CA 1
ATOM 1334 C C . GLN A 1 192 ? -8.871 -21.928 6.700 1.00 96.25 192 GLN A C 1
ATOM 1336 O O . GLN A 1 192 ? -9.381 -21.993 5.587 1.00 96.25 192 GLN A O 1
ATOM 1341 N N . TYR A 1 193 ? -9.469 -21.280 7.702 1.00 95.19 193 TYR A N 1
ATOM 1342 C CA . TYR A 1 193 ? -10.792 -20.664 7.574 1.00 95.19 193 TYR A CA 1
ATOM 1343 C C . TYR A 1 193 ? -10.832 -19.442 6.633 1.00 95.19 193 TYR A C 1
ATOM 1345 O O . TYR A 1 193 ? -11.877 -19.201 6.028 1.00 95.19 193 TYR A O 1
ATOM 1353 N N . LEU A 1 194 ? -9.716 -18.721 6.461 1.00 96.38 194 LEU A N 1
ATOM 1354 C CA . LEU A 1 194 ? -9.554 -17.660 5.455 1.00 96.38 194 LEU A CA 1
ATOM 1355 C C . LEU A 1 194 ? -9.226 -18.249 4.075 1.00 96.38 194 LEU A C 1
ATOM 1357 O O . LEU A 1 194 ? -9.756 -17.793 3.067 1.00 96.38 194 LEU A O 1
ATOM 1361 N N . LEU A 1 195 ? -8.404 -19.303 4.019 1.00 93.31 195 LEU A N 1
ATOM 1362 C CA . LEU A 1 195 ? -8.058 -19.998 2.772 1.00 93.31 195 LEU A CA 1
ATOM 1363 C C . LEU A 1 195 ? -9.291 -20.634 2.094 1.00 93.31 195 LEU A C 1
ATOM 1365 O O . LEU A 1 195 ? -9.425 -20.606 0.868 1.00 93.31 195 LEU A O 1
ATOM 1369 N N . GLU A 1 196 ? -10.203 -21.184 2.902 1.00 91.06 196 GLU A N 1
ATOM 1370 C CA . GLU A 1 196 ? -11.462 -21.813 2.478 1.00 91.06 196 GLU A CA 1
ATOM 1371 C C . GLU A 1 196 ? -12.630 -20.823 2.297 1.00 91.06 196 GLU A C 1
ATOM 1373 O O . GLU A 1 196 ? -13.678 -21.217 1.790 1.00 91.06 196 GLU A O 1
ATOM 1378 N N . GLY A 1 197 ? -12.491 -19.556 2.714 1.00 85.44 197 GLY A N 1
ATOM 1379 C CA . GLY A 1 197 ? -13.576 -18.562 2.658 1.00 85.44 197 GLY A CA 1
ATOM 1380 C C . GLY A 1 197 ? -14.720 -18.822 3.652 1.00 85.44 197 GLY A C 1
ATOM 1381 O O . GLY A 1 197 ? -15.836 -18.340 3.471 1.00 85.44 197 GLY A O 1
ATOM 1382 N N . SER A 1 198 ? -14.473 -19.598 4.716 1.00 90.44 198 SER A N 1
ATOM 1383 C CA . SER A 1 198 ? -15.434 -19.767 5.821 1.00 90.44 198 SER A CA 1
ATOM 1384 C C . SER A 1 198 ? -15.401 -18.599 6.816 1.00 90.44 198 SER A C 1
ATOM 1386 O O . SER A 1 198 ? -16.308 -18.452 7.645 1.00 90.44 198 SER A O 1
ATOM 1388 N N . ARG A 1 199 ? -14.379 -17.744 6.713 1.00 90.75 199 ARG A N 1
ATOM 1389 C CA . ARG A 1 199 ? -14.373 -16.341 7.129 1.00 90.75 199 ARG A CA 1
ATOM 1390 C C . ARG A 1 199 ? -14.077 -15.501 5.896 1.00 90.75 199 ARG A C 1
ATOM 1392 O O . ARG A 1 199 ? -13.138 -15.803 5.169 1.00 90.75 199 ARG A O 1
ATOM 1399 N N . TYR A 1 200 ? -14.913 -14.497 5.663 1.00 91.12 200 TYR A N 1
ATOM 1400 C CA . TYR A 1 200 ? -14.806 -13.609 4.515 1.00 91.12 200 TYR A CA 1
ATOM 1401 C C . TYR A 1 200 ? -13.882 -12.463 4.909 1.00 91.12 200 TYR A C 1
ATOM 1403 O O . TYR A 1 200 ? -14.313 -11.583 5.652 1.00 91.12 200 TYR A O 1
ATOM 1411 N N . ALA A 1 201 ? -12.628 -12.489 4.462 1.00 93.31 201 ALA A N 1
ATOM 1412 C CA . ALA A 1 201 ? -11.735 -11.349 4.624 1.00 93.31 201 ALA A CA 1
ATOM 1413 C C . ALA A 1 201 ? -12.307 -10.127 3.890 1.00 93.31 201 ALA A C 1
ATOM 1415 O O . ALA A 1 201 ? -12.818 -10.262 2.772 1.00 93.31 201 ALA A O 1
ATOM 1416 N N . VAL A 1 202 ? -12.219 -8.957 4.522 1.00 91.56 202 VAL A N 1
ATOM 1417 C CA . VAL A 1 202 ? -12.489 -7.656 3.889 1.00 91.56 202 VAL A CA 1
ATOM 1418 C C . VAL A 1 202 ? -11.194 -6.906 3.591 1.00 91.56 202 VAL A C 1
ATOM 1420 O O . VAL A 1 202 ? -11.114 -6.266 2.546 1.00 91.56 202 VAL A O 1
ATOM 1423 N N . ASP A 1 203 ? -10.173 -7.086 4.434 1.00 97.00 203 ASP A N 1
ATOM 1424 C CA . ASP A 1 203 ? -8.853 -6.476 4.276 1.00 97.00 203 ASP A CA 1
ATOM 1425 C C . ASP A 1 203 ? -7.690 -7.389 4.768 1.00 97.00 203 ASP A C 1
ATOM 1427 O O . ASP A 1 203 ? -7.920 -8.338 5.533 1.00 97.00 203 ASP A O 1
ATOM 1431 N N . VAL A 1 204 ? -6.470 -7.162 4.249 1.00 98.31 204 VAL A N 1
ATOM 1432 C CA . VAL A 1 204 ? -5.216 -7.903 4.501 1.00 98.31 204 VAL A CA 1
ATOM 1433 C C . VAL A 1 204 ? -3.976 -7.000 4.427 1.00 98.31 204 VAL A C 1
ATOM 1435 O O . VAL A 1 204 ? -3.765 -6.336 3.418 1.00 98.31 204 VAL A O 1
ATOM 1438 N N . ALA A 1 205 ? -3.065 -7.123 5.399 1.00 98.44 205 ALA A N 1
ATOM 1439 C CA . ALA A 1 205 ? -1.793 -6.388 5.421 1.00 98.44 205 ALA A CA 1
ATOM 1440 C C . ALA A 1 205 ? -0.570 -7.292 5.660 1.00 98.44 205 ALA A C 1
ATOM 1442 O O . ALA A 1 205 ? -0.651 -8.317 6.347 1.00 98.44 205 ALA A O 1
ATOM 1443 N N . ALA A 1 206 ? 0.579 -6.929 5.086 1.00 97.06 206 ALA A N 1
ATOM 1444 C CA . ALA A 1 206 ? 1.772 -7.769 4.997 1.00 97.06 206 ALA A CA 1
ATOM 1445 C C . ALA A 1 206 ? 3.033 -7.074 5.549 1.00 97.06 206 ALA A C 1
ATOM 1447 O O . ALA A 1 206 ? 3.794 -6.446 4.819 1.00 97.06 206 ALA A O 1
ATOM 1448 N N . GLY A 1 207 ? 3.330 -7.288 6.834 1.00 95.31 207 GLY A N 1
ATOM 1449 C CA . GLY A 1 207 ? 4.575 -6.828 7.455 1.00 95.31 207 GLY A CA 1
ATOM 1450 C C . GLY A 1 207 ? 5.821 -7.579 6.963 1.00 95.31 207 GLY A C 1
ATOM 1451 O O . GLY A 1 207 ? 5.772 -8.427 6.069 1.00 95.31 207 GLY A O 1
ATOM 1452 N N . TYR A 1 208 ? 6.987 -7.329 7.575 1.00 92.81 208 TYR A N 1
ATOM 1453 C CA . TYR A 1 208 ? 8.252 -7.879 7.053 1.00 92.81 208 TYR A CA 1
ATOM 1454 C C . TYR A 1 208 ? 8.272 -9.412 6.991 1.00 92.81 208 TYR A C 1
ATOM 1456 O O . TYR A 1 208 ? 8.677 -10.007 5.990 1.00 92.81 208 TYR A O 1
ATOM 1464 N N . LEU A 1 209 ? 7.826 -10.051 8.075 1.00 94.56 209 LEU A N 1
ATOM 1465 C CA . LEU A 1 209 ? 7.757 -11.508 8.238 1.00 94.56 209 LEU A CA 1
ATOM 1466 C C . LEU A 1 209 ? 6.460 -11.949 8.943 1.00 94.56 209 LEU A C 1
ATOM 1468 O O . LEU A 1 209 ? 6.391 -13.066 9.455 1.00 94.56 209 LEU A O 1
ATOM 1472 N N . HIS A 1 210 ? 5.453 -11.078 9.021 1.00 97.75 210 HIS A N 1
ATOM 1473 C CA . HIS A 1 210 ? 4.145 -11.356 9.617 1.00 97.75 210 HIS A CA 1
ATOM 1474 C C . HIS A 1 210 ? 3.033 -10.828 8.705 1.00 97.75 210 HIS A C 1
ATOM 1476 O O . HIS A 1 210 ? 3.301 -10.038 7.803 1.00 97.75 210 HIS A O 1
ATOM 1482 N N . SER A 1 211 ? 1.810 -11.291 8.933 1.00 98.69 211 SER A N 1
ATOM 1483 C CA . SER A 1 211 ? 0.686 -11.103 8.015 1.00 98.69 211 SER A CA 1
ATOM 1484 C C . SER A 1 211 ? -0.607 -10.952 8.806 1.00 98.69 211 SER A C 1
ATOM 1486 O O . SER A 1 211 ? -0.789 -11.659 9.802 1.00 98.69 211 SER A O 1
ATOM 1488 N N . MET A 1 212 ? -1.493 -10.067 8.359 1.00 98.69 212 MET A N 1
ATOM 1489 C CA . MET A 1 212 ? -2.765 -9.736 8.999 1.00 98.69 212 MET A CA 1
ATOM 1490 C C . MET A 1 212 ? -3.947 -9.919 8.041 1.00 98.69 212 MET A C 1
ATOM 1492 O O . MET A 1 212 ? -3.799 -9.831 6.823 1.00 98.69 212 MET A O 1
ATOM 1496 N N . ALA A 1 213 ? -5.129 -10.158 8.605 1.00 98.56 213 ALA A N 1
ATOM 1497 C CA . ALA A 1 213 ? -6.417 -10.060 7.921 1.00 98.56 213 ALA A CA 1
ATOM 1498 C C . ALA A 1 213 ? -7.511 -9.646 8.911 1.00 98.56 213 ALA A C 1
ATOM 1500 O O . ALA A 1 213 ? -7.440 -10.026 10.084 1.00 98.56 213 ALA A O 1
ATOM 1501 N N . VAL A 1 214 ? -8.560 -8.979 8.432 1.00 98.00 214 VAL A N 1
ATOM 1502 C CA . VAL A 1 214 ? -9.823 -8.799 9.168 1.00 98.00 214 VAL A CA 1
ATOM 1503 C C . VAL A 1 214 ? -11.006 -9.338 8.364 1.00 98.00 214 VAL A C 1
ATOM 1505 O O . VAL A 1 214 ? -11.031 -9.248 7.135 1.00 98.00 214 VAL A O 1
ATOM 1508 N N . ASP A 1 215 ? -11.972 -9.960 9.049 1.00 95.12 215 ASP A N 1
ATOM 1509 C CA . ASP A 1 215 ? -13.182 -10.514 8.432 1.00 95.12 215 ASP A CA 1
ATOM 1510 C C . ASP A 1 215 ? -14.426 -9.612 8.544 1.00 95.12 215 ASP A C 1
ATOM 1512 O O . ASP A 1 215 ? -14.473 -8.663 9.320 1.00 95.12 215 ASP A O 1
ATOM 1516 N N . THR A 1 216 ? -15.482 -9.953 7.795 1.00 89.25 216 THR A N 1
ATOM 1517 C CA . THR A 1 216 ? -16.802 -9.280 7.801 1.00 89.25 216 THR A CA 1
ATOM 1518 C C . THR A 1 216 ? -17.530 -9.241 9.161 1.00 89.25 216 THR A C 1
ATOM 1520 O O . THR A 1 216 ? -18.699 -8.862 9.211 1.00 89.25 216 THR A O 1
ATOM 1523 N N . GLY A 1 217 ? -16.922 -9.732 10.241 1.00 90.31 217 GLY A N 1
ATOM 1524 C CA . GLY A 1 217 ? -17.436 -9.685 11.608 1.00 90.31 217 GLY A CA 1
ATOM 1525 C C . GLY A 1 217 ? -16.417 -9.131 12.607 1.00 90.31 217 GLY A C 1
ATOM 1526 O O . GLY A 1 217 ? -16.445 -9.562 13.762 1.00 90.31 217 GLY A O 1
ATOM 1527 N N . GLY A 1 218 ? -15.512 -8.256 12.149 1.00 93.44 218 GLY A N 1
ATOM 1528 C CA . GLY A 1 218 ? -14.561 -7.500 12.967 1.00 93.44 218 GLY A CA 1
ATOM 1529 C C . GLY A 1 218 ? -13.339 -8.287 13.444 1.00 93.44 218 GLY A C 1
ATOM 1530 O O . GLY A 1 218 ? -12.574 -7.798 14.273 1.00 93.44 218 GLY A O 1
ATOM 1531 N N . ARG A 1 219 ? -13.139 -9.533 12.990 1.00 95.75 219 ARG A N 1
ATOM 1532 C CA . ARG A 1 219 ? -12.154 -10.436 13.613 1.00 95.75 219 ARG A CA 1
ATOM 1533 C C . ARG A 1 219 ? -10.784 -10.309 12.979 1.00 95.75 219 ARG A C 1
ATOM 1535 O O . ARG A 1 219 ? -10.583 -10.736 11.845 1.00 95.75 219 ARG A O 1
ATOM 1542 N N . VAL A 1 220 ? -9.834 -9.815 13.765 1.00 98.12 220 VAL A N 1
ATOM 1543 C CA . VAL A 1 220 ? -8.422 -9.728 13.388 1.00 98.12 220 VAL A CA 1
ATOM 1544 C C . VAL A 1 220 ? -7.734 -11.088 13.511 1.00 98.12 220 VAL A C 1
ATOM 1546 O O . VAL A 1 220 ? -7.825 -11.777 14.531 1.00 98.12 220 VAL A O 1
ATOM 1549 N N . TYR A 1 221 ? -6.988 -11.449 12.474 1.00 98.00 221 TYR A N 1
ATOM 1550 C CA . TYR A 1 221 ? -6.178 -12.655 12.371 1.00 98.00 221 TYR A CA 1
ATOM 1551 C C . TYR A 1 221 ? -4.730 -12.275 12.071 1.00 98.00 221 TYR A C 1
ATOM 1553 O O . TYR A 1 221 ? -4.494 -11.506 11.147 1.00 98.00 221 TYR A O 1
ATOM 1561 N N . VAL A 1 222 ? -3.761 -12.831 12.810 1.00 98.44 222 VAL A N 1
ATOM 1562 C CA . VAL A 1 222 ? -2.327 -12.557 12.586 1.00 98.44 222 VAL A CA 1
ATOM 1563 C C . VAL A 1 222 ? -1.508 -13.847 12.573 1.00 98.44 222 VAL A C 1
ATOM 1565 O O . VAL A 1 222 ? -1.596 -14.662 13.498 1.00 98.44 222 VAL A O 1
ATOM 1568 N N . TRP A 1 223 ? -0.683 -14.035 11.543 1.00 98.38 223 TRP A N 1
ATOM 1569 C CA . TRP A 1 223 ? 0.199 -15.196 11.374 1.00 98.38 223 TRP A CA 1
ATOM 1570 C C . TRP A 1 223 ? 1.630 -14.784 10.964 1.00 98.38 223 TRP A C 1
ATOM 1572 O O . TRP A 1 223 ? 1.934 -13.605 10.797 1.00 98.38 223 TRP A O 1
ATOM 1582 N N . GLY A 1 224 ? 2.556 -15.748 10.918 1.00 97.50 224 GLY A N 1
ATOM 1583 C CA . GLY A 1 224 ? 3.987 -15.491 10.713 1.00 97.50 224 GLY A CA 1
ATOM 1584 C C . GLY A 1 224 ? 4.768 -15.144 11.994 1.00 97.50 224 GLY A C 1
ATOM 1585 O O . GLY A 1 224 ? 4.652 -15.820 13.025 1.00 97.50 224 GLY A O 1
ATOM 1586 N N . SER A 1 225 ? 5.622 -14.122 11.912 1.00 96.56 225 SER A N 1
ATOM 1587 C CA . SER A 1 225 ? 6.570 -13.712 12.957 1.00 96.56 225 SER A CA 1
ATOM 1588 C C . SER A 1 225 ? 5.885 -13.291 14.257 1.00 96.56 225 SER A C 1
ATOM 1590 O O . SER A 1 225 ? 4.722 -12.914 14.281 1.00 96.56 225 SER A O 1
ATOM 1592 N N . ASN A 1 226 ? 6.609 -13.440 15.365 1.00 96.62 226 ASN A N 1
ATOM 1593 C CA . ASN A 1 226 ? 6.226 -12.961 16.693 1.00 96.62 226 ASN A CA 1
ATOM 1594 C C . ASN A 1 226 ? 7.503 -12.742 17.528 1.00 96.62 226 ASN A C 1
ATOM 1596 O O . ASN A 1 226 ? 7.682 -13.356 18.584 1.00 96.62 226 ASN A O 1
ATOM 1600 N N . ARG A 1 227 ? 8.456 -11.979 16.981 1.00 95.00 227 ARG A N 1
ATOM 1601 C CA . ARG A 1 227 ? 9.751 -11.679 17.621 1.00 95.00 227 ARG A CA 1
ATOM 1602 C C . ARG A 1 227 ? 9.657 -10.510 18.606 1.00 95.00 227 ARG A C 1
ATOM 1604 O O . ARG A 1 227 ? 10.412 -10.485 19.571 1.00 95.00 227 ARG A O 1
ATOM 1611 N N . TYR A 1 228 ? 8.722 -9.597 18.363 1.00 95.44 228 TYR A N 1
ATOM 1612 C CA . TYR A 1 228 ? 8.465 -8.369 19.119 1.00 95.44 228 TYR A CA 1
ATOM 1613 C C . TYR A 1 228 ? 7.067 -8.369 19.756 1.00 95.44 228 TYR A C 1
ATOM 1615 O O . TYR A 1 228 ? 6.846 -7.724 20.774 1.00 95.44 228 TYR A O 1
ATOM 1623 N N . GLY A 1 229 ? 6.144 -9.165 19.213 1.00 96.50 229 GLY A N 1
ATOM 1624 C CA . GLY A 1 229 ? 4.774 -9.323 19.698 1.00 96.50 229 GLY A CA 1
ATOM 1625 C C . GLY A 1 229 ? 3.704 -9.164 18.624 1.00 96.50 229 GLY A C 1
ATOM 1626 O O . GLY A 1 229 ? 2.541 -9.037 18.975 1.00 96.50 229 GLY A O 1
ATOM 1627 N N . GLU A 1 230 ? 4.074 -9.212 17.346 1.00 96.38 230 GLU A N 1
ATOM 1628 C CA . GLU A 1 230 ? 3.209 -9.051 16.170 1.00 96.38 230 GLU A CA 1
ATOM 1629 C C . GLU A 1 230 ? 1.909 -9.886 16.261 1.00 96.38 230 GLU A C 1
ATOM 1631 O O . GLU A 1 230 ? 0.824 -9.405 15.957 1.00 96.38 230 GLU A O 1
ATOM 1636 N N . ARG A 1 231 ? 1.968 -11.127 16.773 1.00 97.06 231 ARG A N 1
ATOM 1637 C CA . ARG A 1 231 ? 0.788 -12.007 16.939 1.00 97.06 231 ARG A CA 1
ATOM 1638 C C . ARG A 1 231 ? 0.105 -11.915 18.306 1.00 97.06 231 ARG A C 1
ATOM 1640 O O . ARG A 1 231 ? -0.820 -12.682 18.569 1.00 97.06 231 ARG A O 1
ATOM 1647 N N . GLN A 1 232 ? 0.539 -11.019 19.188 1.00 96.25 232 GLN A N 1
ATOM 1648 C CA . GLN A 1 232 ? -0.059 -10.797 20.508 1.00 96.25 232 GLN A CA 1
ATOM 1649 C C . GLN A 1 232 ? -1.190 -9.763 20.420 1.00 96.25 232 GLN A C 1
ATOM 1651 O O . GLN A 1 232 ? -1.122 -8.712 21.053 1.00 96.25 232 GLN A O 1
ATOM 1656 N N . VAL A 1 233 ? -2.223 -10.083 19.630 1.00 97.25 233 VAL A N 1
ATOM 1657 C CA . VAL A 1 233 ? -3.427 -9.251 19.454 1.00 97.25 233 VAL A CA 1
ATOM 1658 C C . VAL A 1 233 ? -3.966 -8.827 20.833 1.00 97.25 233 VAL A C 1
ATOM 1660 O O . VAL A 1 233 ? -4.312 -9.706 21.633 1.00 97.25 233 VAL A O 1
ATOM 1663 N N . PRO A 1 234 ? -4.022 -7.518 21.154 1.00 96.94 234 PRO A N 1
ATOM 1664 C CA . PRO A 1 234 ? -4.477 -7.047 22.456 1.00 96.94 234 PRO A CA 1
ATOM 1665 C C . PRO A 1 234 ? -5.916 -7.481 22.731 1.00 96.94 234 PRO A C 1
ATOM 1667 O O . PRO A 1 234 ? -6.767 -7.377 21.854 1.00 96.94 234 PRO A O 1
ATOM 1670 N N . ALA A 1 235 ? -6.214 -7.914 23.961 1.00 95.75 235 ALA A N 1
ATOM 1671 C CA . ALA A 1 235 ? -7.515 -8.503 24.301 1.00 95.75 235 ALA A CA 1
ATOM 1672 C C . ALA A 1 235 ? -8.721 -7.622 23.912 1.00 95.75 235 ALA A C 1
ATOM 1674 O O . ALA A 1 235 ? -9.722 -8.155 23.445 1.00 95.75 235 ALA A O 1
ATOM 1675 N N . ARG A 1 236 ? -8.589 -6.290 24.020 1.00 95.25 236 ARG A N 1
ATOM 1676 C CA . ARG A 1 236 ? -9.632 -5.333 23.615 1.00 95.25 236 ARG A CA 1
ATOM 1677 C C . ARG A 1 236 ? -10.003 -5.405 22.132 1.00 95.25 236 ARG A C 1
ATOM 1679 O O . ARG A 1 236 ? -11.167 -5.272 21.804 1.00 95.25 236 ARG A O 1
ATOM 1686 N N . VAL A 1 237 ? -9.060 -5.733 21.244 1.00 96.75 237 VAL A N 1
ATOM 1687 C CA . VAL A 1 237 ? -9.308 -5.859 19.791 1.00 96.75 237 VAL A CA 1
ATOM 1688 C C . VAL A 1 237 ? -10.301 -6.992 19.474 1.00 96.75 237 VAL A C 1
ATOM 1690 O O . VAL A 1 237 ? -10.904 -6.998 18.411 1.00 96.75 237 VAL A O 1
ATOM 1693 N N . ALA A 1 238 ? -10.520 -7.937 20.398 1.00 91.94 238 ALA A N 1
ATOM 1694 C CA . ALA A 1 238 ? -11.558 -8.964 20.274 1.00 91.94 238 ALA A CA 1
ATOM 1695 C C . ALA A 1 238 ? -12.958 -8.511 20.754 1.00 91.94 238 ALA A C 1
ATOM 1697 O O . ALA A 1 238 ? -13.905 -9.298 20.670 1.00 91.94 238 ALA A O 1
ATOM 1698 N N . GLU A 1 239 ? -13.080 -7.288 21.275 1.00 93.31 239 GLU A N 1
ATOM 1699 C CA . GLU A 1 239 ? -14.326 -6.647 21.716 1.00 93.31 239 GLU A CA 1
ATOM 1700 C C . GLU A 1 239 ? -14.786 -5.535 20.742 1.00 93.31 239 GLU A C 1
ATOM 1702 O O . GLU A 1 239 ? -15.965 -5.180 20.760 1.00 93.31 239 GLU A O 1
ATOM 1707 N N . GLU A 1 240 ? -13.900 -5.057 19.853 1.00 95.31 240 GLU A N 1
ATOM 1708 C CA . GLU A 1 240 ? -14.175 -4.014 18.849 1.00 95.31 240 GLU A CA 1
ATOM 1709 C C . GLU A 1 240 ? -14.709 -4.551 17.502 1.00 95.31 240 GLU A C 1
ATOM 1711 O O . GLU A 1 240 ? -14.509 -5.711 17.137 1.00 95.31 240 GLU A O 1
ATOM 1716 N N . ASP A 1 241 ? -15.329 -3.666 16.713 1.00 93.31 241 ASP A N 1
ATOM 1717 C CA . ASP A 1 241 ? -15.695 -3.900 15.306 1.00 93.31 241 ASP A CA 1
ATOM 1718 C C . ASP A 1 241 ? -14.595 -3.332 14.389 1.00 93.31 241 ASP A C 1
ATOM 1720 O O . ASP A 1 241 ? -14.619 -2.154 14.022 1.00 93.31 241 ASP A O 1
ATOM 1724 N N . VAL A 1 242 ? -13.567 -4.134 14.095 1.00 97.12 242 VAL A N 1
ATOM 1725 C CA . VAL A 1 242 ? -12.422 -3.723 13.257 1.00 97.12 242 VAL A CA 1
ATOM 1726 C C . VAL A 1 242 ? -12.798 -3.719 11.774 1.00 97.12 242 VAL A C 1
ATOM 1728 O O . VAL A 1 242 ? -13.425 -4.659 11.288 1.00 97.12 242 VAL A O 1
ATOM 1731 N N . VAL A 1 243 ? -12.379 -2.682 11.044 1.00 93.94 243 VAL A N 1
ATOM 1732 C CA . VAL A 1 243 ? -12.671 -2.512 9.607 1.00 93.94 243 VAL A CA 1
ATOM 1733 C C . VAL A 1 243 ? -11.437 -2.544 8.703 1.00 93.94 243 VAL A C 1
ATOM 1735 O O . VAL A 1 243 ? -11.603 -2.748 7.505 1.00 93.94 243 VAL A O 1
ATOM 1738 N N . ASP A 1 244 ? -10.242 -2.389 9.276 1.00 96.00 244 ASP A N 1
ATOM 1739 C CA . ASP A 1 244 ? -8.969 -2.165 8.574 1.00 96.00 244 ASP A CA 1
ATOM 1740 C C . ASP A 1 244 ? -7.824 -2.833 9.356 1.00 96.00 244 ASP A C 1
ATOM 1742 O O . ASP A 1 244 ? -7.828 -2.788 10.597 1.00 96.00 244 ASP A O 1
ATOM 1746 N N . VAL A 1 245 ? -6.837 -3.425 8.675 1.00 98.12 245 VAL A N 1
ATOM 1747 C CA . VAL A 1 245 ? -5.594 -3.919 9.294 1.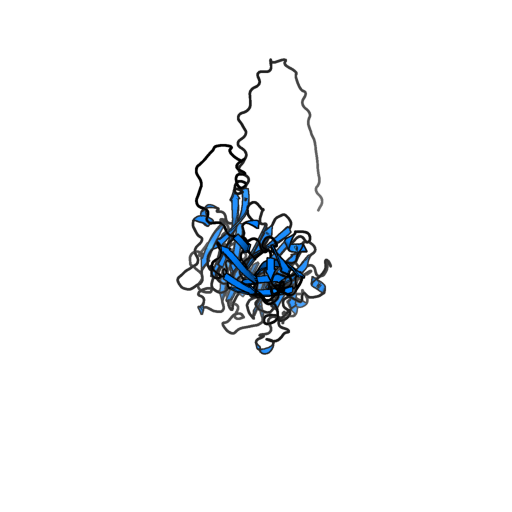00 98.12 245 VAL A CA 1
ATOM 1748 C C . VAL A 1 245 ? -4.377 -3.316 8.604 1.00 98.12 245 VAL A C 1
ATOM 1750 O O . VAL A 1 245 ? -4.322 -3.257 7.390 1.00 98.12 245 VAL A O 1
ATOM 1753 N N . GLU A 1 246 ? -3.357 -2.941 9.373 1.00 98.06 246 GLU A N 1
ATOM 1754 C CA . GLU A 1 246 ? -2.108 -2.415 8.823 1.00 98.06 246 GLU A CA 1
ATOM 1755 C C . GLU A 1 246 ? -0.865 -3.065 9.427 1.00 98.06 246 GLU A C 1
ATOM 1757 O O . GLU A 1 246 ? -0.815 -3.379 10.620 1.00 98.06 246 GLU A O 1
ATOM 1762 N N . ALA A 1 247 ? 0.154 -3.295 8.597 1.00 95.88 247 ALA A N 1
ATOM 1763 C CA . ALA A 1 247 ? 1.305 -4.115 8.969 1.00 95.88 247 ALA A CA 1
ATOM 1764 C C . ALA A 1 247 ? 2.577 -3.758 8.190 1.00 95.88 247 ALA A C 1
ATOM 1766 O O . ALA A 1 247 ? 2.768 -4.186 7.056 1.00 95.88 247 ALA A O 1
ATOM 1767 N N . HIS A 1 248 ? 3.533 -3.111 8.860 1.00 91.88 248 HIS A N 1
ATOM 1768 C CA . HIS A 1 248 ? 4.877 -2.886 8.325 1.00 91.88 248 HIS A CA 1
ATOM 1769 C C . HIS A 1 248 ? 5.940 -3.087 9.410 1.00 91.88 248 HIS A C 1
ATOM 1771 O O . HIS A 1 248 ? 5.674 -3.023 10.615 1.00 91.88 248 HIS A O 1
ATOM 1777 N N . GLY A 1 249 ? 7.167 -3.414 9.000 1.00 89.94 249 GLY A N 1
ATOM 1778 C CA . GLY A 1 249 ? 8.226 -3.779 9.940 1.00 89.94 249 GLY A CA 1
ATOM 1779 C C . GLY A 1 249 ? 7.837 -4.986 10.806 1.00 89.94 249 GLY A C 1
ATOM 1780 O O . GLY A 1 249 ? 7.486 -6.059 10.302 1.00 89.94 249 GLY A O 1
ATOM 1781 N N . ALA A 1 250 ? 7.891 -4.783 12.123 1.00 93.31 250 ALA A N 1
ATOM 1782 C CA . ALA A 1 250 ? 7.387 -5.698 13.150 1.00 93.31 250 ALA A CA 1
ATOM 1783 C C . ALA A 1 250 ? 6.281 -5.044 14.009 1.00 93.31 250 ALA A C 1
ATOM 1785 O O . ALA A 1 250 ? 6.146 -5.355 15.194 1.00 93.31 250 ALA A O 1
ATOM 1786 N N . THR A 1 251 ? 5.508 -4.138 13.408 1.00 96.25 251 THR A N 1
ATOM 1787 C CA . THR A 1 251 ? 4.364 -3.454 14.022 1.00 96.25 251 THR A CA 1
ATOM 1788 C C . THR A 1 251 ? 3.079 -3.889 13.324 1.00 96.25 251 THR A C 1
ATOM 1790 O O . THR A 1 251 ? 3.061 -4.093 12.112 1.00 96.25 251 THR A O 1
ATOM 1793 N N . SER A 1 252 ? 2.015 -4.026 14.105 1.00 98.19 252 SER A N 1
ATOM 1794 C CA . SER A 1 252 ? 0.664 -4.378 13.680 1.00 98.19 252 SER A CA 1
ATOM 1795 C C . SER A 1 252 ? -0.289 -3.287 14.170 1.00 98.19 252 SER A C 1
ATOM 1797 O O . SER A 1 252 ? -0.186 -2.862 15.323 1.00 98.19 252 SER A O 1
ATOM 1799 N N . MET A 1 253 ? -1.202 -2.822 13.323 1.00 98.38 253 MET A N 1
ATOM 1800 C CA . MET A 1 253 ? -2.149 -1.744 13.613 1.00 98.38 253 MET A CA 1
ATOM 1801 C C . MET A 1 253 ? -3.542 -2.084 13.068 1.00 98.38 253 MET A C 1
ATOM 1803 O O . MET A 1 253 ? -3.667 -2.898 12.160 1.00 98.38 253 MET A O 1
ATOM 1807 N N . VAL A 1 254 ? -4.593 -1.499 13.645 1.00 98.62 254 VAL A N 1
ATOM 1808 C CA . VAL A 1 254 ? -5.983 -1.631 13.176 1.00 98.62 254 VAL A CA 1
ATOM 1809 C C . VAL A 1 254 ? -6.776 -0.344 13.377 1.00 98.62 254 VAL A C 1
ATOM 1811 O O . VAL A 1 254 ? -6.457 0.440 14.278 1.00 98.62 254 VAL A O 1
ATOM 1814 N N . LEU A 1 255 ? -7.840 -0.181 12.589 1.00 98.44 255 LEU A N 1
ATOM 1815 C CA . LEU A 1 255 ? -8.853 0.871 12.723 1.00 98.44 255 LEU A CA 1
ATOM 1816 C C . LEU A 1 255 ? -10.229 0.251 13.024 1.00 98.44 255 LEU A C 1
ATOM 1818 O O . LEU A 1 255 ? -10.649 -0.715 12.378 1.00 98.44 255 LEU A O 1
ATOM 1822 N N . THR A 1 256 ? -10.946 0.805 14.002 1.00 97.44 256 THR A N 1
ATOM 1823 C CA . THR A 1 256 ? -12.316 0.395 14.354 1.00 97.44 256 THR A CA 1
ATOM 1824 C C . THR A 1 256 ? -13.377 1.169 13.563 1.00 97.44 256 THR A C 1
ATOM 1826 O O . THR A 1 256 ? -13.156 2.292 13.105 1.00 97.44 256 THR A O 1
ATOM 1829 N N . ALA A 1 257 ? -14.578 0.599 13.430 1.00 91.38 257 ALA A N 1
ATOM 1830 C CA . ALA A 1 257 ? -15.700 1.199 12.706 1.00 91.38 257 ALA A CA 1
ATOM 1831 C C . ALA A 1 257 ? -16.147 2.565 13.269 1.00 91.38 257 ALA A C 1
ATOM 1833 O O . ALA A 1 257 ? -16.666 3.413 12.530 1.00 91.38 257 ALA A O 1
ATOM 1834 N N . ASP A 1 258 ? -15.963 2.810 14.570 1.00 92.31 258 ASP A N 1
ATOM 1835 C CA . ASP A 1 258 ? -16.240 4.092 15.219 1.00 92.31 258 ASP A CA 1
ATOM 1836 C C . ASP A 1 258 ? -15.065 5.082 15.117 1.00 92.31 258 ASP A C 1
ATOM 1838 O O . ASP A 1 258 ? -15.338 6.275 14.948 1.00 92.31 258 ASP A O 1
ATOM 1842 N N . GLY A 1 259 ? -13.821 4.601 15.016 1.00 95.25 259 GLY A N 1
ATOM 1843 C CA . GLY A 1 259 ? -12.654 5.365 14.561 1.00 95.25 259 GLY A CA 1
ATOM 1844 C C . GLY A 1 259 ? -11.466 5.416 15.524 1.00 95.25 259 GLY A C 1
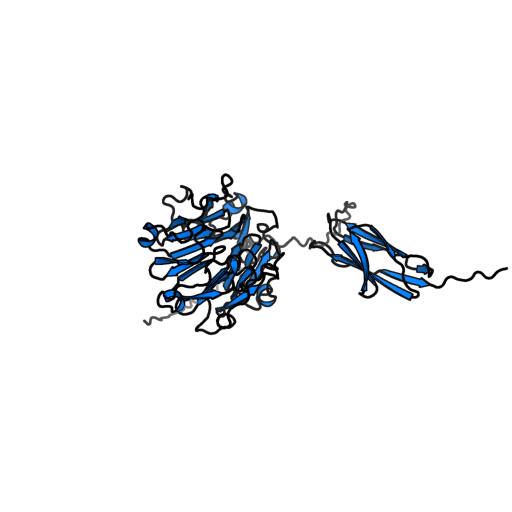ATOM 1845 O O . GLY A 1 259 ? -10.682 6.360 15.422 1.00 95.25 259 GLY A O 1
ATOM 1846 N N . GLU A 1 260 ? -11.336 4.465 16.455 1.00 97.25 260 GLU A N 1
ATOM 1847 C CA . GLU A 1 260 ? -10.123 4.284 17.260 1.00 97.25 260 GLU A CA 1
ATOM 1848 C C . GLU A 1 260 ? -9.038 3.546 16.453 1.00 97.25 260 GLU A C 1
ATOM 1850 O O . GLU A 1 260 ? -9.313 2.613 15.699 1.00 97.25 260 GLU A O 1
ATOM 1855 N N . VAL A 1 261 ? -7.782 3.954 16.656 1.00 98.19 261 VAL A N 1
ATOM 1856 C CA . VAL A 1 261 ? -6.586 3.274 16.143 1.00 98.19 261 VAL A CA 1
ATOM 1857 C C . VAL A 1 261 ? -5.951 2.456 17.267 1.00 98.19 261 VAL A C 1
ATOM 1859 O O . VAL A 1 261 ? -5.769 2.960 18.374 1.00 98.19 261 VAL A O 1
ATOM 1862 N N . ILE A 1 262 ? -5.570 1.204 17.001 1.00 97.50 262 ILE A N 1
ATOM 1863 C CA . ILE A 1 262 ? -4.932 0.323 17.993 1.00 97.50 262 ILE A CA 1
ATOM 1864 C C . ILE A 1 262 ? -3.681 -0.314 17.381 1.00 97.50 262 ILE A C 1
ATOM 1866 O O . ILE A 1 262 ? -3.788 -1.024 16.388 1.00 97.50 262 ILE A O 1
ATOM 1870 N N . ALA A 1 263 ? -2.509 -0.102 17.989 1.00 97.19 263 ALA A N 1
ATOM 1871 C CA . ALA A 1 263 ? -1.225 -0.624 17.508 1.00 97.19 263 ALA A CA 1
ATOM 1872 C C . ALA A 1 263 ? -0.486 -1.472 18.564 1.00 97.19 263 ALA A C 1
ATOM 1874 O O . ALA A 1 263 ? -0.577 -1.211 19.766 1.00 97.19 263 ALA A O 1
ATOM 1875 N N . TRP A 1 264 ? 0.258 -2.486 18.117 1.00 97.62 264 TRP A N 1
ATOM 1876 C CA . TRP A 1 264 ? 1.105 -3.365 18.935 1.00 97.62 264 TRP A CA 1
ATOM 1877 C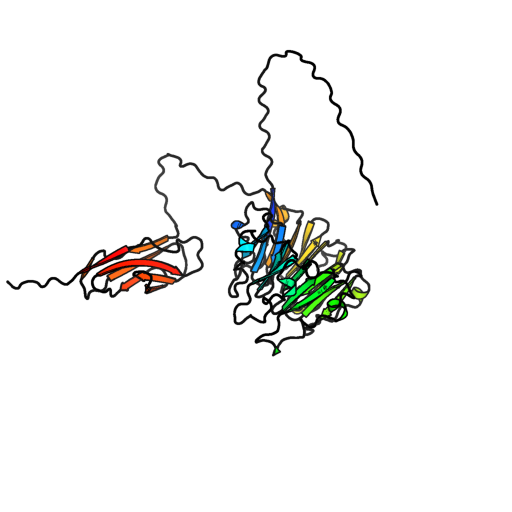 C . TRP A 1 264 ? 2.288 -3.924 18.116 1.00 97.62 264 TRP A C 1
ATOM 1879 O O . TRP A 1 264 ? 2.389 -3.691 16.914 1.00 97.62 264 TRP A O 1
ATOM 1889 N N . GLY A 1 265 ? 3.210 -4.649 18.759 1.00 95.69 265 GLY A N 1
ATOM 1890 C CA . GLY A 1 265 ? 4.446 -5.138 18.130 1.00 95.69 265 GLY A CA 1
ATOM 1891 C C . GLY A 1 265 ? 5.685 -4.406 18.652 1.00 95.69 265 GLY A C 1
ATOM 1892 O O . GLY A 1 265 ? 5.817 -4.224 19.863 1.00 95.69 265 GLY A O 1
ATOM 1893 N N . ASP A 1 266 ? 6.611 -4.024 17.768 1.00 91.31 266 ASP A N 1
ATOM 1894 C CA . ASP A 1 266 ? 7.885 -3.401 18.154 1.00 91.31 266 ASP A CA 1
ATOM 1895 C C . ASP A 1 266 ? 7.746 -1.945 18.633 1.00 91.31 266 ASP A C 1
ATOM 1897 O O . ASP A 1 266 ? 7.710 -0.990 17.850 1.00 91.31 266 ASP A O 1
ATOM 1901 N N . SER A 1 267 ? 7.774 -1.769 19.955 1.00 83.12 267 SER A N 1
ATOM 1902 C CA . SER A 1 267 ? 7.794 -0.460 20.610 1.00 83.12 267 SER A CA 1
ATOM 1903 C C . SER A 1 267 ? 9.117 0.304 20.468 1.00 83.12 267 SER A C 1
ATOM 1905 O O . SER A 1 267 ? 9.159 1.500 20.752 1.00 83.12 267 SER A O 1
ATOM 1907 N N . GLY A 1 268 ? 10.197 -0.315 19.970 1.00 82.00 268 GLY A N 1
ATOM 1908 C CA . GLY A 1 268 ? 11.481 0.360 19.733 1.00 82.00 268 GLY A CA 1
ATOM 1909 C C . GLY A 1 268 ? 11.424 1.483 18.686 1.00 82.00 268 GLY A C 1
ATOM 1910 O O . GLY A 1 268 ? 12.295 2.353 18.659 1.00 82.00 268 GLY A O 1
ATOM 1911 N N . THR A 1 269 ? 10.384 1.485 17.850 1.00 79.25 269 THR A N 1
ATOM 1912 C CA . THR A 1 269 ? 10.125 2.467 16.783 1.00 79.25 269 THR A CA 1
ATOM 1913 C C . THR A 1 269 ? 9.375 3.721 17.259 1.00 79.25 269 THR A C 1
ATOM 1915 O O . THR A 1 269 ? 9.439 4.768 16.606 1.00 79.25 269 THR A O 1
ATOM 1918 N N . GLY A 1 270 ? 8.649 3.626 18.381 1.00 87.38 270 GLY A N 1
ATOM 1919 C CA . GLY A 1 270 ? 7.641 4.606 18.800 1.00 87.38 270 GLY A CA 1
ATOM 1920 C C . GLY A 1 270 ? 6.324 4.551 18.007 1.00 87.38 270 GLY A C 1
ATOM 1921 O O . GLY A 1 270 ? 5.538 5.491 18.088 1.00 87.38 270 GLY A O 1
ATOM 1922 N N . LEU A 1 271 ? 6.069 3.495 17.220 1.00 90.94 271 LEU A N 1
ATOM 1923 C CA . LEU A 1 271 ? 4.820 3.338 16.452 1.00 90.94 271 LEU A CA 1
ATOM 1924 C C . LEU A 1 271 ? 3.644 2.848 17.310 1.00 90.94 271 LEU A C 1
ATOM 1926 O O . LEU A 1 271 ? 2.499 3.200 17.039 1.00 90.94 271 LEU A O 1
ATOM 1930 N N . THR A 1 272 ? 3.926 2.099 18.378 1.00 93.38 272 THR A N 1
ATOM 1931 C CA . THR A 1 272 ? 2.931 1.687 19.385 1.00 93.38 272 THR A CA 1
ATOM 1932 C C . THR A 1 272 ? 2.536 2.815 20.343 1.00 93.38 272 THR A C 1
ATOM 1934 O O . THR A 1 272 ? 1.531 2.706 21.042 1.00 93.38 272 THR A O 1
ATOM 1937 N N . ASP A 1 273 ? 3.323 3.893 20.392 1.00 90.88 273 ASP A N 1
ATOM 1938 C CA . ASP A 1 273 ? 3.130 5.025 21.301 1.00 90.88 273 ASP A CA 1
ATOM 1939 C C . ASP A 1 273 ? 2.171 6.043 20.662 1.00 90.88 273 ASP A C 1
ATOM 1941 O O . ASP A 1 273 ? 2.572 7.118 20.206 1.00 90.88 273 ASP A O 1
ATOM 1945 N N . LEU A 1 274 ? 0.893 5.659 20.579 1.00 92.75 274 LEU A N 1
ATOM 1946 C CA . LEU A 1 274 ? -0.151 6.427 19.899 1.00 92.75 274 LEU A CA 1
ATOM 1947 C C . LEU A 1 274 ? -0.256 7.869 20.448 1.00 92.75 274 LEU A C 1
ATOM 1949 O O . LEU A 1 274 ? -0.317 8.070 21.665 1.00 92.75 274 LEU A O 1
ATOM 1953 N N . PRO A 1 275 ? -0.291 8.896 19.578 1.00 93.00 275 PRO A N 1
ATOM 1954 C CA . PRO A 1 275 ? -0.340 10.284 20.014 1.00 93.00 275 PRO A CA 1
ATOM 1955 C C . PRO A 1 275 ? -1.734 10.667 20.527 1.00 93.00 275 PRO A C 1
ATOM 1957 O O . PRO A 1 275 ? -2.727 10.477 19.831 1.00 93.00 275 PRO A O 1
ATOM 1960 N N . ALA A 1 276 ? -1.789 11.386 21.653 1.00 93.12 276 ALA A N 1
ATOM 1961 C CA . ALA A 1 276 ? -3.016 11.974 22.222 1.00 93.12 276 ALA A CA 1
ATOM 1962 C C . ALA A 1 276 ? -3.739 13.004 21.312 1.00 93.12 276 ALA A C 1
ATOM 1964 O O . ALA A 1 276 ? -4.722 13.622 21.708 1.00 93.12 276 ALA A O 1
ATOM 1965 N N . ALA A 1 277 ? -3.254 13.217 20.084 1.00 93.50 277 ALA A N 1
ATOM 1966 C CA . ALA A 1 277 ? -3.988 13.905 19.024 1.00 93.50 277 ALA A CA 1
ATOM 1967 C C . ALA A 1 277 ? -5.123 13.044 18.430 1.00 93.50 277 ALA A C 1
ATOM 1969 O O . ALA A 1 277 ? -5.993 13.590 17.759 1.00 93.50 277 ALA A O 1
ATOM 1970 N N . LEU A 1 278 ? -5.110 11.726 18.668 1.00 95.50 278 LEU A N 1
ATOM 1971 C CA . LEU A 1 278 ? -6.173 10.788 18.294 1.00 95.50 278 LEU A CA 1
ATOM 1972 C C . LEU A 1 278 ? -7.337 10.780 19.308 1.00 95.50 278 LEU A C 1
ATOM 1974 O O . LEU A 1 278 ? -8.429 10.324 18.977 1.00 95.50 278 LEU A O 1
ATOM 1978 N N . ASP A 1 279 ? -7.133 11.293 20.528 1.00 94.75 279 ASP A N 1
ATOM 1979 C CA . ASP A 1 279 ? -8.093 11.208 21.636 1.00 94.75 279 ASP A CA 1
ATOM 1980 C C . ASP A 1 279 ? -9.446 11.860 21.284 1.00 94.75 279 ASP A C 1
ATOM 1982 O O . ASP A 1 279 ? -9.592 13.084 21.248 1.00 94.75 279 ASP A O 1
ATOM 1986 N N . GLY A 1 280 ? -10.468 11.031 21.045 1.00 92.56 280 GLY A N 1
ATOM 1987 C CA . GLY A 1 280 ? -11.815 11.484 20.676 1.00 92.56 280 GLY A CA 1
ATOM 1988 C C . GLY A 1 280 ? -11.949 12.007 19.238 1.00 92.56 280 GLY A C 1
ATOM 1989 O O . GLY A 1 280 ? -12.968 12.617 18.907 1.00 92.56 280 GLY A O 1
ATOM 1990 N N . VAL A 1 281 ? -10.951 11.776 18.383 1.00 95.62 281 VAL A N 1
ATOM 1991 C CA . VAL A 1 281 ? -10.970 12.124 16.958 1.00 95.62 281 VAL A CA 1
ATOM 1992 C C . VAL A 1 281 ? -11.353 10.891 16.146 1.00 95.62 281 VAL A C 1
ATOM 1994 O O . VAL A 1 281 ? -10.678 9.871 16.218 1.00 95.62 281 VAL A O 1
ATOM 1997 N N . LYS A 1 282 ? -12.407 10.983 15.324 1.00 95.50 282 LYS A N 1
ATOM 1998 C CA . LYS A 1 282 ? -12.747 9.890 14.405 1.00 95.50 282 LYS A CA 1
ATOM 1999 C C . LYS A 1 282 ? -11.726 9.811 13.268 1.00 95.50 282 LYS A C 1
ATOM 2001 O O . LYS A 1 282 ? -11.690 10.697 12.408 1.00 95.50 282 LYS A O 1
ATOM 2006 N N . VAL A 1 283 ? -10.960 8.725 13.240 1.00 98.00 283 VAL A N 1
ATOM 2007 C CA . VAL A 1 283 ? -10.138 8.310 12.096 1.00 98.00 283 VAL A CA 1
ATOM 2008 C C . VAL A 1 283 ? -11.008 7.601 11.044 1.00 98.00 283 VAL A C 1
ATOM 2010 O O . VAL A 1 283 ? -12.081 7.077 11.361 1.00 98.00 283 VAL A O 1
ATOM 2013 N N . VAL A 1 284 ? -10.593 7.664 9.775 1.00 95.25 284 VAL A N 1
ATOM 2014 C CA . VAL A 1 284 ? -11.281 7.052 8.617 1.00 95.25 284 VAL A CA 1
ATOM 2015 C C . VAL A 1 284 ? -10.348 6.342 7.623 1.00 95.25 284 VAL A C 1
ATOM 2017 O O . VAL A 1 284 ? -10.854 5.780 6.659 1.00 95.25 284 VAL A O 1
ATOM 2020 N N . ASP A 1 285 ? -9.032 6.417 7.832 1.00 96.31 285 ASP A N 1
ATOM 2021 C CA . ASP A 1 285 ? -7.960 5.867 6.981 1.00 96.31 285 ASP A CA 1
ATOM 2022 C C . ASP A 1 285 ? -6.699 5.760 7.864 1.00 96.31 285 ASP A C 1
ATOM 2024 O O . ASP A 1 285 ? -6.445 6.684 8.655 1.00 96.31 285 ASP A O 1
ATOM 2028 N N . ILE A 1 286 ? -5.907 4.695 7.744 1.00 97.75 286 ILE A N 1
ATOM 2029 C CA . ILE A 1 286 ? -4.617 4.514 8.439 1.00 97.75 286 ILE A CA 1
ATOM 2030 C C . ILE A 1 286 ? -3.546 3.997 7.470 1.00 97.75 286 ILE A C 1
ATOM 2032 O O . ILE A 1 286 ? -3.876 3.353 6.488 1.00 97.75 286 ILE A O 1
ATOM 2036 N N . ASP A 1 287 ? -2.267 4.273 7.741 1.00 96.81 287 ASP A N 1
ATOM 2037 C CA . ASP A 1 287 ? -1.142 3.620 7.042 1.00 96.81 287 ASP A CA 1
ATOM 2038 C C . ASP A 1 287 ? 0.103 3.560 7.959 1.00 96.81 287 ASP A C 1
ATOM 2040 O O . ASP A 1 287 ? 0.273 4.387 8.871 1.00 96.81 287 ASP A O 1
ATOM 2044 N N . LEU A 1 288 ? 0.970 2.570 7.743 1.00 92.81 288 LEU A N 1
ATOM 2045 C CA . LEU A 1 288 ? 2.084 2.160 8.584 1.00 92.81 288 LEU A CA 1
ATOM 2046 C C . LEU A 1 288 ? 3.373 1.928 7.772 1.00 92.81 288 LEU A C 1
ATOM 2048 O O . LEU A 1 288 ? 3.495 0.970 7.023 1.00 92.81 288 LEU A O 1
ATOM 2052 N N . GLY A 1 289 ? 4.399 2.735 8.033 1.00 91.25 289 GLY A N 1
ATOM 2053 C CA . GLY A 1 289 ? 5.761 2.550 7.525 1.00 91.25 289 GLY A CA 1
ATOM 2054 C C . GLY A 1 289 ? 6.699 1.871 8.531 1.00 91.25 289 GLY A C 1
ATOM 2055 O O . GLY A 1 289 ? 6.310 1.442 9.616 1.00 91.25 289 GLY A O 1
ATOM 2056 N N . ALA A 1 290 ? 7.993 1.780 8.200 1.00 87.50 290 ALA A N 1
ATOM 2057 C CA . ALA A 1 290 ? 9.001 1.125 9.053 1.00 87.50 290 ALA A CA 1
ATOM 2058 C C . ALA A 1 290 ? 9.300 1.902 10.343 1.00 87.50 290 ALA A C 1
ATOM 2060 O O . ALA A 1 290 ? 9.533 1.306 11.393 1.00 87.50 290 ALA A O 1
ATOM 2061 N N . GLU A 1 291 ? 9.319 3.233 10.259 1.00 87.62 291 GLU A N 1
ATOM 2062 C CA . GLU A 1 291 ? 9.567 4.129 11.391 1.00 87.62 291 GLU A CA 1
ATOM 2063 C C . GLU A 1 291 ? 8.495 5.222 11.531 1.00 87.62 291 GLU A C 1
ATOM 2065 O O . GLU A 1 291 ? 8.632 6.074 12.404 1.00 87.62 291 GLU A O 1
ATOM 2070 N N . VAL A 1 292 ? 7.465 5.260 10.682 1.00 91.62 292 VAL A N 1
ATOM 2071 C CA . VAL A 1 292 ? 6.442 6.326 10.652 1.00 91.62 292 VAL A CA 1
ATOM 2072 C C . VAL A 1 292 ? 5.035 5.749 10.494 1.00 91.62 292 VAL A C 1
ATOM 2074 O O . VAL A 1 292 ? 4.886 4.682 9.920 1.00 91.62 292 VAL A O 1
ATOM 2077 N N . ALA A 1 293 ? 4.011 6.441 10.989 1.00 93.75 293 ALA A N 1
ATOM 2078 C CA . ALA A 1 293 ? 2.605 6.066 10.804 1.00 93.75 293 ALA A CA 1
ATOM 2079 C C . ALA A 1 293 ? 1.727 7.298 10.559 1.00 93.75 293 ALA A C 1
ATOM 2081 O O . ALA A 1 293 ? 2.095 8.423 10.929 1.00 93.75 293 ALA A O 1
ATOM 2082 N N . MET A 1 294 ? 0.572 7.070 9.934 1.00 95.19 294 MET A N 1
ATOM 2083 C CA . MET A 1 294 ? -0.407 8.085 9.555 1.00 95.19 294 MET A CA 1
ATOM 2084 C C . MET A 1 294 ? -1.829 7.681 9.953 1.00 95.19 294 MET A C 1
ATOM 2086 O O . MET A 1 294 ? -2.185 6.506 9.944 1.00 95.19 294 MET A O 1
ATOM 2090 N N . ALA A 1 295 ? -2.654 8.686 10.239 1.00 97.50 295 ALA A N 1
ATOM 2091 C CA . ALA A 1 295 ? -4.103 8.556 10.346 1.00 97.50 295 ALA A CA 1
ATOM 2092 C C . ALA A 1 295 ? -4.783 9.767 9.689 1.00 97.50 295 ALA A C 1
ATOM 2094 O O . ALA A 1 295 ? -4.398 10.913 9.956 1.00 97.50 295 ALA A O 1
ATOM 2095 N N . LEU A 1 296 ? -5.795 9.522 8.853 1.00 97.12 296 LEU A N 1
ATOM 2096 C CA . LEU A 1 296 ? -6.665 10.550 8.275 1.00 97.12 296 LEU A CA 1
ATOM 2097 C C . LEU A 1 296 ? -7.923 10.689 9.134 1.00 97.12 296 LEU A C 1
ATOM 2099 O O . LEU A 1 296 ? -8.594 9.704 9.441 1.00 97.12 296 LEU A O 1
ATOM 2103 N N . THR A 1 297 ? -8.280 11.910 9.510 1.00 97.12 297 THR A N 1
ATOM 2104 C CA . THR A 1 297 ? -9.502 12.166 10.281 1.00 97.12 297 THR A CA 1
ATOM 2105 C C . THR A 1 297 ? -10.725 12.286 9.371 1.00 97.12 297 THR A C 1
ATOM 2107 O O . THR A 1 297 ? -10.626 12.664 8.203 1.00 97.12 297 THR A O 1
ATOM 2110 N N . SER A 1 298 ? -11.927 12.110 9.926 1.00 91.38 298 SER A N 1
ATOM 2111 C CA . SER A 1 298 ? -13.184 12.408 9.219 1.00 91.38 298 SER A CA 1
ATOM 2112 C C . SER A 1 298 ? -13.363 13.891 8.839 1.00 91.38 298 SER A C 1
ATOM 2114 O O . SER A 1 298 ? -14.336 14.235 8.169 1.00 91.38 298 SER A O 1
ATOM 2116 N N . THR A 1 299 ? -12.471 14.783 9.288 1.00 93.31 299 THR A N 1
ATOM 2117 C CA . THR A 1 299 ? -12.402 16.200 8.886 1.00 93.31 299 THR A CA 1
ATOM 2118 C C . THR A 1 299 ? -11.393 16.464 7.761 1.00 93.31 299 THR A C 1
ATOM 2120 O O . THR A 1 299 ? -11.383 17.566 7.214 1.00 93.31 299 THR A O 1
ATOM 2123 N N . GLY A 1 300 ? -10.599 15.463 7.360 1.00 91.00 300 GLY A N 1
ATOM 2124 C CA . GLY A 1 300 ? -9.544 15.591 6.350 1.00 91.00 300 GLY A CA 1
ATOM 2125 C C . GLY A 1 300 ? -8.237 16.184 6.887 1.00 91.00 300 GLY A C 1
ATOM 2126 O O . GLY A 1 300 ? -7.441 16.710 6.106 1.00 91.00 300 GLY A O 1
ATOM 2127 N N . ASP A 1 301 ? -8.025 16.123 8.203 1.00 94.19 301 ASP A N 1
ATOM 2128 C CA . ASP A 1 301 ? -6.753 16.422 8.860 1.00 94.19 301 ASP A CA 1
ATOM 2129 C C . ASP A 1 301 ? -5.887 15.152 8.920 1.00 94.19 301 ASP A C 1
ATOM 2131 O O . ASP A 1 301 ? -6.406 14.037 8.889 1.00 94.19 301 ASP A O 1
ATOM 2135 N N . VAL A 1 302 ? -4.564 15.306 9.021 1.00 95.56 302 VAL A N 1
ATOM 2136 C CA . VAL A 1 302 ? -3.618 14.177 9.077 1.00 95.56 302 VAL A CA 1
ATOM 2137 C C . VAL A 1 302 ? -2.802 14.232 10.361 1.00 95.56 302 VAL A C 1
ATOM 2139 O O . VAL A 1 302 ? -2.150 15.239 10.650 1.00 95.56 302 VAL A O 1
ATOM 2142 N N . ILE A 1 303 ? -2.801 13.123 11.098 1.00 94.31 303 ILE A N 1
ATOM 2143 C CA . ILE A 1 303 ? -1.998 12.906 12.304 1.00 94.31 303 ILE A CA 1
ATOM 2144 C C . ILE A 1 303 ? -0.835 11.974 11.942 1.00 94.31 303 ILE A C 1
ATOM 2146 O O . ILE A 1 303 ? -1.038 10.972 11.261 1.00 94.31 303 ILE A O 1
ATOM 2150 N N . THR A 1 304 ? 0.382 12.306 12.383 1.00 93.44 304 THR A N 1
ATOM 2151 C CA . THR A 1 304 ? 1.608 11.542 12.089 1.00 93.44 304 THR A CA 1
ATOM 2152 C C . THR A 1 304 ? 2.402 11.248 13.363 1.00 93.44 304 THR A C 1
ATOM 2154 O O . THR A 1 304 ? 2.541 12.116 14.232 1.00 93.44 304 THR A O 1
ATOM 2157 N N . TRP A 1 305 ? 2.947 10.037 13.481 1.00 92.50 305 TRP A N 1
ATOM 2158 C CA . TRP A 1 305 ? 3.805 9.636 14.604 1.00 92.50 305 TRP A CA 1
ATOM 2159 C C . TRP A 1 305 ? 4.895 8.638 14.178 1.00 92.50 305 TRP A C 1
ATOM 2161 O O . TRP A 1 305 ? 5.134 8.439 12.987 1.00 92.50 305 TRP A O 1
ATOM 2171 N N . GLY A 1 306 ? 5.621 8.087 15.156 1.00 86.56 306 GLY A N 1
ATOM 2172 C CA . GLY A 1 306 ? 6.842 7.309 14.944 1.00 86.56 306 GLY A CA 1
ATOM 2173 C C . GLY A 1 306 ? 8.126 8.154 14.877 1.00 86.56 306 GLY A C 1
ATOM 2174 O O . GLY A 1 306 ? 8.118 9.385 14.993 1.00 86.56 306 GLY A O 1
ATOM 2175 N N . ASN A 1 307 ? 9.252 7.458 14.703 1.00 76.44 307 ASN A N 1
ATOM 2176 C CA . ASN A 1 307 ? 10.616 7.980 14.581 1.00 76.44 307 ASN A CA 1
ATOM 2177 C C . ASN A 1 307 ? 10.999 8.897 15.751 1.00 76.44 307 ASN A C 1
ATOM 2179 O O . ASN A 1 307 ? 11.129 10.116 15.596 1.00 76.44 307 ASN A O 1
ATOM 2183 N N . VAL A 1 308 ? 11.138 8.270 16.925 1.00 56.72 308 VAL A N 1
ATOM 2184 C CA . VAL A 1 308 ? 11.453 8.839 18.250 1.00 56.72 308 VAL A CA 1
ATOM 2185 C C . VAL A 1 308 ? 12.071 10.248 18.193 1.00 56.72 308 VAL A C 1
ATOM 2187 O O . VAL A 1 308 ? 13.268 10.430 17.963 1.00 56.72 308 VAL A O 1
ATOM 2190 N N . GLY A 1 309 ? 11.231 11.261 18.432 1.00 52.22 309 GLY A N 1
ATOM 2191 C CA . GLY A 1 309 ? 11.637 12.666 18.539 1.00 52.22 309 GLY A CA 1
ATOM 2192 C C . GLY A 1 309 ? 11.646 13.480 17.237 1.00 52.22 309 GLY A C 1
ATOM 2193 O O . GLY A 1 309 ? 12.152 14.602 17.254 1.00 52.22 309 GLY A O 1
ATOM 2194 N N . LYS A 1 310 ? 11.111 12.960 16.121 1.00 63.00 310 LYS A N 1
ATOM 2195 C CA . LYS A 1 310 ? 10.981 13.703 14.847 1.00 63.00 310 LYS A CA 1
ATOM 2196 C C . LYS A 1 310 ? 9.543 13.869 14.350 1.00 63.00 310 LYS A C 1
ATOM 2198 O O . LYS A 1 310 ? 9.280 14.867 13.684 1.00 63.00 310 LYS A O 1
ATOM 2203 N N . ASN A 1 311 ? 8.647 12.920 14.638 1.00 61.81 311 ASN A N 1
ATOM 2204 C CA . ASN A 1 311 ? 7.191 12.919 14.375 1.00 61.81 311 ASN A CA 1
ATOM 2205 C C . ASN A 1 311 ? 6.708 13.165 12.923 1.00 61.81 311 ASN A C 1
ATOM 2207 O O . ASN A 1 311 ? 5.506 13.102 12.678 1.00 61.81 311 ASN A O 1
ATOM 2211 N N . HIS A 1 312 ? 7.607 13.457 11.974 1.00 76.69 312 HIS A N 1
ATOM 2212 C CA . HIS A 1 312 ? 7.336 13.690 10.542 1.00 76.69 312 HIS A CA 1
ATOM 2213 C C . HIS A 1 312 ? 6.078 14.549 10.254 1.00 76.69 312 HIS A C 1
ATOM 2215 O O . HIS A 1 312 ? 5.277 14.184 9.394 1.00 76.69 312 HIS A O 1
ATOM 2221 N N . PRO A 1 313 ? 5.884 15.690 10.953 1.00 86.25 313 PRO A N 1
ATOM 2222 C CA . PRO A 1 313 ? 4.620 16.427 10.951 1.00 86.25 313 PRO A CA 1
ATOM 2223 C C . PRO A 1 313 ? 4.225 16.924 9.559 1.00 86.25 313 PRO A C 1
ATOM 2225 O O . PRO A 1 313 ? 5.083 17.375 8.793 1.00 86.25 313 PRO A O 1
ATOM 2228 N N . LEU A 1 314 ? 2.916 16.909 9.275 1.00 88.06 314 LEU A N 1
ATOM 2229 C CA . LEU A 1 314 ? 2.327 17.438 8.042 1.00 88.06 314 LEU A CA 1
ATOM 2230 C C . LEU A 1 314 ? 2.862 18.860 7.753 1.00 88.06 314 LEU A C 1
ATOM 2232 O O . LEU A 1 314 ? 2.598 19.787 8.527 1.00 88.06 314 LEU A O 1
ATOM 2236 N N . PRO A 1 315 ? 3.606 19.083 6.653 1.00 91.06 315 PRO A N 1
ATOM 2237 C CA . PRO A 1 315 ? 4.155 20.398 6.359 1.00 91.06 315 PRO A CA 1
ATOM 2238 C C . PRO A 1 315 ? 3.035 21.398 6.064 1.00 91.06 315 PRO A C 1
ATOM 2240 O O . PRO A 1 315 ? 2.089 21.077 5.348 1.00 91.06 315 PRO A O 1
ATOM 2243 N N . ALA A 1 316 ? 3.176 22.654 6.496 1.00 90.00 316 ALA A N 1
ATOM 2244 C CA . ALA A 1 316 ? 2.202 23.710 6.180 1.00 90.00 316 ALA A CA 1
ATOM 2245 C C . ALA A 1 316 ? 1.986 23.904 4.659 1.00 90.00 316 ALA A C 1
ATOM 2247 O O . ALA A 1 316 ? 0.899 24.272 4.222 1.00 90.00 316 ALA A O 1
ATOM 2248 N N . ALA A 1 317 ? 3.003 23.590 3.844 1.00 88.00 317 ALA A N 1
ATOM 2249 C CA . ALA A 1 317 ? 2.919 23.584 2.382 1.00 88.00 317 ALA A CA 1
ATOM 2250 C C . ALA A 1 317 ? 2.054 22.443 1.798 1.00 88.00 317 ALA A C 1
ATOM 2252 O O . ALA A 1 317 ? 1.694 22.514 0.626 1.00 88.00 317 ALA A O 1
ATOM 2253 N N . VAL A 1 318 ? 1.712 21.424 2.594 1.00 89.44 318 VAL A N 1
ATOM 2254 C CA . VAL A 1 318 ? 0.726 20.377 2.272 1.00 89.44 318 VAL A CA 1
ATOM 2255 C C . VAL A 1 318 ? -0.612 20.695 2.947 1.00 89.44 318 VAL A C 1
ATOM 2257 O O . VAL A 1 318 ? -1.641 20.691 2.282 1.00 89.44 318 VAL A O 1
ATOM 2260 N N . GLY A 1 319 ? -0.602 21.077 4.231 1.00 88.75 319 GLY A N 1
ATOM 2261 C CA . GLY A 1 319 ? -1.814 21.411 4.997 1.00 88.75 319 GLY A CA 1
ATOM 2262 C C . GLY A 1 319 ? -2.652 22.562 4.418 1.00 88.75 319 GLY A C 1
ATOM 2263 O O . GLY A 1 319 ? -3.860 22.602 4.625 1.00 88.75 319 GLY A O 1
ATOM 2264 N N . GLN A 1 320 ? -2.060 23.455 3.615 1.00 90.31 320 GLN A N 1
ATOM 2265 C CA . GLN A 1 320 ? -2.804 24.469 2.846 1.00 90.31 320 GLN A CA 1
ATOM 2266 C C . GLN A 1 320 ? -3.805 23.893 1.819 1.00 90.31 320 GLN A C 1
ATOM 2268 O O . GLN A 1 320 ? -4.631 24.642 1.301 1.00 90.31 320 GLN A O 1
ATOM 2273 N N . TYR A 1 321 ? -3.720 22.598 1.495 1.00 89.00 321 TYR A N 1
ATOM 2274 C CA . TYR A 1 321 ? -4.605 21.908 0.552 1.00 89.00 321 TYR A CA 1
ATOM 2275 C C . TYR A 1 321 ? -5.707 21.076 1.230 1.00 89.00 321 TYR A C 1
ATOM 2277 O O . TYR A 1 321 ? -6.395 20.326 0.542 1.00 89.00 321 TYR A O 1
ATOM 2285 N N . ALA A 1 322 ? -5.886 21.208 2.550 1.00 87.75 322 ALA A N 1
ATOM 2286 C CA . ALA A 1 322 ? -6.929 20.505 3.295 1.00 87.75 322 ALA A CA 1
ATOM 2287 C C . ALA A 1 322 ? -8.352 20.775 2.730 1.00 87.75 322 ALA A C 1
ATOM 2289 O O . ALA A 1 322 ? -8.629 21.891 2.273 1.00 87.75 322 ALA A O 1
ATOM 2290 N N . PRO A 1 323 ? -9.279 19.796 2.785 1.00 92.81 323 PRO A N 1
ATOM 2291 C CA . PRO A 1 323 ? -9.117 18.459 3.363 1.00 92.81 323 PRO A CA 1
ATOM 2292 C C . PRO A 1 323 ? -8.204 17.550 2.527 1.00 92.81 323 PRO A C 1
ATOM 2294 O O . PRO A 1 323 ? -8.252 17.554 1.296 1.00 92.81 323 PRO A O 1
ATOM 2297 N N . ILE A 1 324 ? -7.386 16.758 3.217 1.00 94.44 324 ILE A N 1
ATOM 2298 C CA . ILE A 1 324 ? -6.660 15.626 2.636 1.00 94.44 324 ILE A CA 1
ATOM 2299 C C . ILE A 1 324 ? -7.669 14.510 2.316 1.00 94.44 324 ILE A C 1
ATOM 2301 O O . ILE A 1 324 ? -8.681 14.364 3.001 1.00 94.44 324 ILE A O 1
ATOM 2305 N N . THR A 1 325 ? -7.426 13.758 1.242 1.00 92.00 325 THR A N 1
ATOM 2306 C CA . THR A 1 325 ? -8.375 12.790 0.656 1.00 92.00 325 THR A CA 1
ATOM 2307 C C . THR A 1 325 ? -7.778 11.390 0.475 1.00 92.00 325 THR A C 1
ATOM 2309 O O . THR A 1 325 ? -8.225 10.649 -0.397 1.00 92.00 325 THR A O 1
ATOM 2312 N N . GLY A 1 326 ? -6.720 11.076 1.221 1.00 92.00 326 GLY A N 1
ATOM 2313 C CA . GLY A 1 326 ? -5.980 9.813 1.177 1.00 92.00 326 GLY A CA 1
ATOM 2314 C C . GLY A 1 326 ? -4.531 10.018 1.622 1.00 92.00 326 GLY A C 1
ATOM 2315 O O . GLY A 1 326 ? -3.971 11.109 1.450 1.00 92.00 326 GLY A O 1
ATOM 2316 N N . ILE A 1 327 ? -3.930 8.989 2.200 1.00 96.81 327 ILE A N 1
ATOM 2317 C CA . ILE A 1 327 ? -2.577 8.990 2.777 1.00 96.81 327 ILE A CA 1
ATOM 2318 C C . ILE A 1 327 ? -1.733 7.855 2.174 1.00 96.81 327 ILE A C 1
ATOM 2320 O O . ILE A 1 327 ? -2.282 6.985 1.507 1.00 96.81 327 ILE A O 1
ATOM 2324 N N . ALA A 1 328 ? -0.406 7.894 2.344 1.00 97.00 328 ALA A N 1
ATOM 2325 C CA . ALA A 1 328 ? 0.398 6.667 2.359 1.00 97.00 328 ALA A CA 1
ATOM 2326 C C . ALA A 1 328 ? 1.703 6.819 3.169 1.00 97.00 328 ALA A C 1
ATOM 2328 O O . ALA A 1 328 ? 2.328 7.885 3.128 1.00 97.00 328 ALA A O 1
ATOM 2329 N N . ALA A 1 329 ? 2.150 5.773 3.864 1.00 94.38 329 ALA A N 1
ATOM 2330 C CA . ALA A 1 329 ? 3.236 5.795 4.846 1.00 94.38 329 ALA A CA 1
ATOM 2331 C C . ALA A 1 329 ? 4.337 4.765 4.534 1.00 94.38 329 ALA A C 1
ATOM 2333 O O . ALA A 1 329 ? 4.372 3.663 5.062 1.00 94.38 329 ALA A O 1
ATOM 2334 N N . GLY A 1 330 ? 5.314 5.171 3.728 1.00 92.75 330 GLY A N 1
ATOM 2335 C CA . GLY A 1 330 ? 6.486 4.354 3.434 1.00 92.75 330 GLY A CA 1
ATOM 2336 C C . GLY A 1 330 ? 7.531 4.365 4.544 1.00 92.75 330 GLY A C 1
ATOM 2337 O O . GLY A 1 330 ? 7.448 5.126 5.510 1.00 92.75 330 GLY A O 1
ATOM 2338 N N . GLY A 1 331 ? 8.576 3.552 4.372 1.00 89.19 331 GLY A N 1
ATOM 2339 C CA . GLY A 1 331 ? 9.591 3.206 5.378 1.00 89.19 331 GLY A CA 1
ATOM 2340 C C . GLY A 1 331 ? 9.961 4.342 6.332 1.00 89.19 331 GLY A C 1
ATOM 2341 O O . GLY A 1 331 ? 9.858 4.216 7.556 1.00 89.19 331 GLY A O 1
ATOM 2342 N N . ARG A 1 332 ? 10.342 5.492 5.762 1.00 87.25 332 ARG A N 1
ATOM 2343 C CA . ARG A 1 332 ? 10.599 6.746 6.496 1.00 87.25 332 ARG A CA 1
ATOM 2344 C C . ARG A 1 332 ? 9.990 7.979 5.813 1.00 87.25 332 ARG A C 1
ATOM 2346 O O . ARG A 1 332 ? 10.400 9.097 6.131 1.00 87.25 332 ARG A O 1
ATOM 2353 N N . HIS A 1 333 ? 9.078 7.818 4.854 1.00 92.06 333 HIS A N 1
ATOM 2354 C CA . HIS A 1 333 ? 8.503 8.910 4.052 1.00 92.06 333 HIS A CA 1
ATOM 2355 C C . HIS A 1 333 ? 6.988 8.809 3.950 1.00 92.06 333 HIS A C 1
ATOM 2357 O O . HIS A 1 333 ? 6.428 7.728 3.998 1.00 92.06 333 HIS A O 1
ATOM 2363 N N . LEU A 1 334 ? 6.334 9.954 3.791 1.00 94.94 334 LEU A N 1
ATOM 2364 C CA . LEU A 1 334 ? 4.882 10.076 3.850 1.00 94.94 334 LEU A CA 1
ATOM 2365 C C . LEU A 1 334 ? 4.359 10.747 2.578 1.00 94.94 334 LEU A C 1
ATOM 2367 O O . LEU A 1 334 ? 5.015 11.646 2.039 1.00 94.94 334 LEU A O 1
ATOM 2371 N N . LEU A 1 335 ? 3.185 10.327 2.118 1.00 96.44 335 LEU A N 1
ATOM 2372 C CA . LEU A 1 335 ? 2.435 10.882 0.994 1.00 96.44 335 LEU A CA 1
ATOM 2373 C C . LEU A 1 335 ? 1.039 11.317 1.466 1.00 96.44 335 LEU A C 1
ATOM 2375 O O . LEU A 1 335 ? 0.449 10.720 2.362 1.00 96.44 335 LEU A O 1
ATOM 2379 N N . ALA A 1 336 ? 0.484 12.343 0.827 1.00 96.88 336 ALA A N 1
ATOM 2380 C CA . ALA A 1 336 ? -0.912 12.739 0.990 1.00 96.88 336 ALA A CA 1
ATOM 2381 C C . ALA A 1 336 ? -1.525 13.105 -0.361 1.00 96.88 336 ALA A C 1
ATOM 2383 O O . ALA A 1 336 ? -0.923 13.860 -1.135 1.00 96.88 336 ALA A O 1
ATOM 2384 N N . MET A 1 337 ? -2.732 12.605 -0.618 1.00 95.75 337 MET A N 1
ATOM 2385 C CA . MET A 1 337 ? -3.573 12.999 -1.743 1.00 95.75 337 MET A CA 1
ATOM 2386 C C . MET A 1 337 ? -4.465 14.180 -1.359 1.00 95.75 337 MET A C 1
ATOM 2388 O O . MET A 1 337 ? -5.063 14.203 -0.286 1.00 95.75 337 MET A O 1
ATOM 2392 N N . HIS A 1 338 ? -4.563 15.180 -2.230 1.00 94.44 338 HIS A N 1
ATOM 2393 C CA . HIS A 1 338 ? -5.389 16.370 -2.008 1.00 94.44 338 HIS A CA 1
ATOM 2394 C C . HIS A 1 338 ? -5.793 17.026 -3.326 1.00 94.44 338 HIS A C 1
ATOM 2396 O O . HIS A 1 338 ? -5.218 16.749 -4.379 1.00 94.44 338 HIS A O 1
ATOM 2402 N N . VAL A 1 339 ? -6.791 17.911 -3.282 1.00 91.12 339 VAL A N 1
ATOM 2403 C CA . VAL A 1 339 ? -7.252 18.636 -4.473 1.00 91.12 339 VAL A CA 1
ATOM 2404 C C . VAL A 1 339 ? -6.539 19.983 -4.571 1.00 91.12 339 VAL A C 1
ATOM 2406 O O . VAL A 1 339 ? -6.833 20.911 -3.811 1.00 91.12 339 VAL A O 1
ATOM 2409 N N . ALA A 1 340 ? -5.667 20.125 -5.569 1.00 86.50 340 ALA A N 1
ATOM 2410 C CA . ALA A 1 340 ? -4.907 21.343 -5.851 1.00 86.50 340 ALA A CA 1
ATOM 2411 C C . ALA A 1 340 ? -5.236 21.916 -7.244 1.00 86.50 340 ALA A C 1
ATOM 2413 O O . ALA A 1 340 ? -5.714 21.187 -8.117 1.00 86.50 340 ALA A O 1
ATOM 2414 N N . PRO A 1 341 ? -4.972 23.214 -7.496 1.00 83.50 341 PRO A N 1
ATOM 2415 C CA . PRO A 1 341 ? -4.946 23.755 -8.851 1.00 83.50 341 PRO A CA 1
ATOM 2416 C C . PRO A 1 341 ? -3.999 22.968 -9.763 1.00 83.50 341 PRO A C 1
ATOM 2418 O O . PRO A 1 341 ? -2.878 22.635 -9.373 1.00 83.50 341 PRO A O 1
ATOM 2421 N N . VAL A 1 342 ? -4.424 22.724 -11.001 1.00 79.00 342 VAL A N 1
ATOM 2422 C CA . VAL A 1 342 ? -3.541 22.273 -12.078 1.00 79.00 342 VAL A CA 1
ATOM 2423 C C . VAL A 1 342 ? -2.476 23.358 -12.270 1.00 79.00 342 VAL A C 1
ATOM 2425 O O . VAL A 1 342 ? -2.837 24.505 -12.552 1.00 79.00 342 VAL A O 1
ATOM 2428 N N . PRO A 1 343 ? -1.174 23.046 -12.127 1.00 68.38 343 PRO A N 1
ATOM 2429 C CA . PRO A 1 343 ? -0.133 24.037 -12.356 1.00 68.38 343 PRO A CA 1
ATOM 2430 C C . PRO A 1 343 ? -0.243 24.545 -13.801 1.00 68.38 343 PRO A C 1
ATOM 2432 O O . PRO A 1 343 ? -0.409 23.729 -14.715 1.00 68.38 343 PRO A O 1
ATOM 2435 N N . PRO A 1 344 ? -0.170 25.868 -14.041 1.00 58.53 344 PRO A N 1
ATOM 2436 C CA . PRO A 1 344 ? -0.367 26.416 -15.375 1.00 58.53 344 PRO A CA 1
ATOM 2437 C C . PRO A 1 344 ? 0.638 25.786 -16.348 1.00 58.53 344 PRO A C 1
ATOM 2439 O O . PRO A 1 344 ? 1.809 25.624 -15.982 1.00 58.53 344 PRO A O 1
ATOM 2442 N N . PRO A 1 345 ? 0.218 25.436 -17.582 1.00 54.00 345 PRO A N 1
ATOM 2443 C CA . PRO A 1 345 ? 1.106 24.804 -18.547 1.00 54.00 345 PRO A CA 1
ATOM 2444 C C . PRO A 1 345 ? 2.356 25.675 -18.723 1.00 54.00 345 PRO A C 1
ATOM 2446 O O . PRO A 1 345 ? 2.223 26.900 -18.835 1.00 54.00 345 PRO A O 1
ATOM 2449 N N . PRO A 1 346 ? 3.567 25.080 -18.717 1.00 49.47 346 PRO A N 1
ATOM 2450 C CA . PRO A 1 346 ? 4.814 25.831 -18.667 1.00 49.47 346 PRO A CA 1
ATOM 2451 C C . PRO A 1 346 ? 4.836 26.826 -19.819 1.00 49.47 346 PRO A C 1
ATOM 2453 O O . PRO A 1 346 ? 4.762 26.420 -20.980 1.00 49.47 346 PRO A O 1
ATOM 2456 N N . VAL A 1 347 ? 4.874 28.122 -19.483 1.00 39.12 347 VAL A N 1
ATOM 2457 C CA . VAL A 1 347 ? 4.580 29.201 -20.432 1.00 39.12 347 VAL A CA 1
ATOM 2458 C C . VAL A 1 347 ? 5.471 29.052 -21.657 1.00 39.12 347 VAL A C 1
ATOM 2460 O O . VAL A 1 347 ? 6.674 29.316 -21.606 1.00 39.12 347 VAL A O 1
ATOM 2463 N N . VAL A 1 348 ? 4.865 28.635 -22.771 1.00 44.25 348 VAL A N 1
ATOM 2464 C CA . VAL A 1 348 ? 5.525 28.559 -24.072 1.00 44.25 348 VAL A CA 1
ATOM 2465 C C . VAL A 1 348 ? 5.686 29.991 -24.555 1.00 44.25 348 VAL A C 1
ATOM 2467 O O . VAL A 1 348 ? 4.870 30.498 -25.320 1.00 44.25 348 VAL A O 1
ATOM 2470 N N . VAL A 1 349 ? 6.715 30.666 -24.041 1.00 37.31 349 VAL A N 1
ATOM 2471 C CA . VAL A 1 349 ? 7.082 32.024 -24.438 1.00 37.31 349 VAL A CA 1
ATOM 2472 C C . VAL A 1 349 ? 7.323 31.988 -25.950 1.00 37.31 349 VAL A C 1
ATOM 2474 O O . VAL A 1 349 ? 8.311 31.380 -26.380 1.00 37.31 349 VAL A O 1
ATOM 2477 N N . PRO A 1 350 ? 6.447 32.592 -26.780 1.00 35.56 350 PRO A N 1
ATOM 2478 C CA . PRO A 1 350 ? 6.704 32.662 -28.209 1.00 35.56 350 PRO A CA 1
ATOM 2479 C C . PRO A 1 350 ? 8.008 33.446 -28.399 1.00 35.56 350 PRO A C 1
ATOM 2481 O O . PRO A 1 350 ? 8.247 34.391 -27.644 1.00 35.56 350 PRO A O 1
ATOM 2484 N N . PRO A 1 351 ? 8.884 33.065 -29.345 1.00 34.69 351 PRO A N 1
ATOM 2485 C CA . PRO A 1 351 ? 10.241 33.597 -29.419 1.00 34.69 351 PRO A CA 1
ATOM 2486 C C . PRO A 1 351 ? 10.229 35.117 -29.623 1.00 34.69 351 PRO A C 1
ATOM 2488 O O . PRO A 1 351 ? 10.036 35.609 -30.734 1.00 34.69 351 PRO A O 1
ATOM 2491 N N . VAL A 1 352 ? 10.429 35.860 -28.530 1.00 35.28 352 VAL A N 1
ATOM 2492 C CA . VAL A 1 352 ? 10.351 37.322 -28.514 1.00 35.28 352 VAL A CA 1
ATOM 2493 C C . VAL A 1 352 ? 11.511 37.877 -29.329 1.00 35.28 352 VAL A C 1
ATOM 2495 O O . VAL A 1 352 ? 12.668 37.819 -28.915 1.00 35.28 352 VAL A O 1
ATOM 2498 N N . THR A 1 353 ? 11.204 38.441 -30.495 1.00 42.84 353 THR A N 1
ATOM 2499 C CA . THR A 1 353 ? 12.182 39.081 -31.380 1.00 42.84 353 THR A CA 1
ATOM 2500 C C . THR A 1 353 ? 12.575 40.461 -30.846 1.00 42.84 353 THR A C 1
ATOM 2502 O O . THR A 1 353 ? 12.206 41.490 -31.407 1.00 42.84 353 THR A O 1
ATOM 2505 N N . GLN A 1 354 ? 13.319 40.473 -29.740 1.00 32.38 354 GLN A N 1
ATOM 2506 C CA . GLN A 1 354 ? 13.981 41.645 -29.165 1.00 32.38 354 GLN A CA 1
ATOM 2507 C C . GLN A 1 354 ? 15.468 41.321 -28.933 1.00 32.38 354 GLN A C 1
ATOM 2509 O O . GLN A 1 354 ? 15.776 40.267 -28.372 1.00 32.38 354 GLN A O 1
ATOM 2514 N N . PRO A 1 355 ? 16.414 42.177 -29.364 1.00 45.06 355 PRO A N 1
ATOM 2515 C CA . PRO A 1 355 ? 17.841 41.924 -29.187 1.00 45.06 355 PRO A CA 1
ATOM 2516 C C . PRO A 1 355 ? 18.272 42.208 -27.739 1.00 45.06 355 PRO A C 1
ATOM 2518 O O . PRO A 1 355 ? 18.351 43.359 -27.317 1.00 45.06 355 PRO A O 1
ATOM 2521 N N . VAL A 1 356 ? 18.583 41.152 -26.984 1.00 38.97 356 VAL A N 1
ATOM 2522 C CA . VAL A 1 356 ? 19.001 41.215 -25.569 1.00 38.97 356 VAL A CA 1
ATOM 2523 C C . VAL A 1 356 ? 20.450 40.699 -25.419 1.00 38.97 356 VAL A C 1
ATOM 2525 O O . VAL A 1 356 ? 20.831 39.778 -26.148 1.00 38.97 356 VAL A O 1
ATOM 2528 N N . PRO A 1 357 ? 21.290 41.265 -24.520 1.00 36.56 357 PRO A N 1
ATOM 2529 C CA . PRO A 1 357 ? 22.690 40.855 -24.361 1.00 36.56 357 PRO A CA 1
ATOM 2530 C C . PRO A 1 357 ? 22.890 39.384 -23.961 1.00 36.56 357 PRO A C 1
ATOM 2532 O O . PRO A 1 357 ? 22.018 38.750 -23.372 1.00 36.56 357 PRO A O 1
ATOM 2535 N N . ALA A 1 358 ? 24.072 38.841 -24.269 1.00 32.91 358 ALA A N 1
ATOM 2536 C CA . ALA A 1 358 ? 24.367 37.414 -24.142 1.00 32.91 358 ALA A CA 1
ATOM 2537 C C . ALA A 1 358 ? 24.376 36.909 -22.675 1.00 32.91 358 ALA A C 1
ATOM 2539 O O . ALA A 1 358 ? 25.215 37.357 -21.890 1.00 32.91 358 ALA A O 1
ATOM 2540 N N . PRO A 1 359 ? 23.521 35.933 -22.302 1.00 35.31 359 PRO A N 1
ATOM 2541 C CA . PRO A 1 359 ? 23.500 35.363 -20.958 1.00 35.31 359 PRO A CA 1
ATOM 2542 C C . PRO A 1 359 ? 24.557 34.262 -20.771 1.00 35.31 359 PRO A C 1
ATOM 2544 O O . PRO A 1 359 ? 24.794 33.434 -21.657 1.00 35.31 359 PRO A O 1
ATOM 2547 N N . GLY A 1 360 ? 25.148 34.201 -19.574 1.00 41.19 360 GLY A N 1
ATOM 2548 C CA . GLY A 1 360 ? 25.993 33.082 -19.154 1.00 41.19 360 GLY A CA 1
ATOM 2549 C C . GLY A 1 360 ? 25.169 31.804 -18.960 1.00 41.19 360 GLY A C 1
ATOM 2550 O O . GLY A 1 360 ? 24.138 31.826 -18.292 1.00 41.19 360 GLY A O 1
ATOM 2551 N N . LYS A 1 361 ? 25.612 30.684 -19.543 1.00 41.62 361 LYS A N 1
ATOM 2552 C CA . LYS A 1 361 ? 24.886 29.403 -19.503 1.00 41.62 361 LYS A CA 1
ATOM 2553 C C . LYS A 1 361 ? 25.486 28.415 -18.507 1.00 41.62 361 LYS A C 1
ATOM 2555 O O . LYS A 1 361 ? 26.619 27.973 -18.686 1.00 41.62 361 LYS A O 1
ATOM 2560 N N . ALA A 1 362 ? 24.665 27.955 -17.567 1.00 44.66 362 ALA A N 1
ATOM 2561 C CA . ALA A 1 362 ? 24.786 26.616 -17.004 1.00 44.66 362 ALA A CA 1
ATOM 2562 C C . ALA A 1 362 ? 23.837 25.690 -17.784 1.00 44.66 362 ALA A C 1
ATOM 2564 O O . ALA A 1 362 ? 22.622 25.820 -17.683 1.00 44.66 362 ALA A O 1
ATOM 2565 N N . THR A 1 363 ? 24.381 24.787 -18.602 1.00 54.84 363 THR A N 1
ATOM 2566 C CA . THR A 1 363 ? 23.594 23.813 -19.383 1.00 54.84 363 THR A CA 1
ATOM 2567 C C . THR A 1 363 ? 24.253 22.441 -19.341 1.00 54.84 363 THR A C 1
ATOM 2569 O O . THR A 1 363 ? 25.436 22.313 -19.682 1.00 54.84 363 THR A O 1
ATOM 2572 N N . THR A 1 364 ? 23.486 21.415 -18.972 1.00 62.38 364 THR A N 1
ATOM 2573 C CA . THR A 1 364 ? 23.888 20.011 -19.100 1.00 62.38 364 THR A CA 1
ATOM 2574 C C . THR A 1 364 ? 24.229 19.693 -20.553 1.00 62.38 364 THR A C 1
ATOM 2576 O O . THR A 1 364 ? 23.507 20.067 -21.475 1.00 62.38 364 THR A O 1
ATOM 2579 N N . SER A 1 365 ? 25.375 19.054 -20.795 1.00 75.12 365 SER A N 1
ATOM 2580 C CA . SER A 1 365 ? 25.781 18.690 -22.159 1.00 75.12 365 SER A CA 1
ATOM 2581 C C . SER A 1 365 ? 26.846 17.596 -22.197 1.00 75.12 365 SER A C 1
ATOM 2583 O O . SER A 1 365 ? 27.720 17.530 -21.333 1.00 75.12 365 SER A O 1
ATOM 2585 N N . LEU A 1 366 ? 26.768 16.753 -23.233 1.00 80.06 366 LEU A N 1
ATOM 2586 C CA . LEU A 1 366 ? 27.735 15.705 -23.560 1.00 80.06 366 LEU A CA 1
ATOM 2587 C C . LEU A 1 366 ? 28.249 15.923 -24.991 1.00 80.06 366 LEU A C 1
ATOM 2589 O O . LEU A 1 366 ? 27.532 15.700 -25.966 1.00 80.06 366 LEU A O 1
ATOM 2593 N N . ALA A 1 367 ? 29.504 16.346 -25.129 1.00 84.25 367 ALA A N 1
ATOM 2594 C CA . ALA A 1 367 ? 30.133 16.635 -26.415 1.00 84.25 367 ALA A CA 1
ATOM 2595 C C . ALA A 1 367 ? 31.404 15.804 -26.638 1.00 84.25 367 ALA A C 1
ATOM 2597 O O . ALA A 1 367 ? 32.250 15.656 -25.751 1.00 84.25 367 ALA A O 1
ATOM 2598 N N . LEU A 1 368 ? 31.569 15.308 -27.866 1.00 88.19 368 LEU A N 1
ATOM 2599 C CA . LEU A 1 368 ? 32.725 14.531 -28.307 1.00 88.19 368 LEU A CA 1
ATOM 2600 C C . LEU A 1 368 ? 33.542 15.324 -29.335 1.00 88.19 368 LEU A C 1
ATOM 2602 O O . LEU A 1 368 ? 32.987 15.924 -30.254 1.00 88.19 368 LEU A O 1
ATOM 2606 N N . LYS A 1 369 ? 34.875 15.307 -29.228 1.00 91.00 369 LYS A N 1
ATOM 2607 C CA . LYS A 1 369 ? 35.777 15.905 -30.226 1.00 91.00 369 LYS A CA 1
ATOM 2608 C C . LYS A 1 369 ? 36.969 14.996 -30.510 1.00 91.00 369 LYS A C 1
ATOM 2610 O O . LYS A 1 369 ? 37.703 14.617 -29.602 1.00 91.00 369 LYS A O 1
ATOM 2615 N N . ALA A 1 370 ? 37.193 14.690 -31.785 1.00 88.94 370 ALA A N 1
ATOM 2616 C CA . ALA A 1 370 ? 38.293 13.851 -32.259 1.00 88.94 370 ALA A CA 1
ATOM 2617 C C . ALA A 1 370 ? 38.966 14.470 -33.503 1.00 88.94 370 ALA A C 1
ATOM 2619 O O . ALA A 1 370 ? 38.327 15.234 -34.230 1.00 88.94 370 ALA A O 1
ATOM 2620 N N . PRO A 1 371 ? 40.246 14.161 -33.787 1.00 87.19 371 PRO A N 1
ATOM 2621 C CA . PRO A 1 371 ? 40.917 14.605 -35.004 1.00 87.19 371 PRO A CA 1
ATOM 2622 C C . PRO A 1 371 ? 40.317 13.915 -36.234 1.00 87.19 371 PRO A C 1
ATOM 2624 O O . PRO A 1 371 ? 40.440 12.701 -36.383 1.00 87.19 371 PRO A O 1
ATOM 2627 N N . GLY A 1 372 ? 39.754 14.683 -37.171 1.00 84.56 372 GLY A N 1
ATOM 2628 C CA . GLY A 1 372 ? 39.134 14.133 -38.388 1.00 84.56 372 GLY A CA 1
ATOM 2629 C C . GLY A 1 372 ? 40.072 13.291 -39.272 1.00 84.56 372 GLY A C 1
ATOM 2630 O O . GLY A 1 372 ? 39.610 12.498 -40.094 1.00 84.56 372 GLY A O 1
ATOM 2631 N N . LYS A 1 373 ? 41.395 13.411 -39.091 1.00 88.25 373 LYS A N 1
ATOM 2632 C CA . LYS A 1 373 ? 42.415 12.633 -39.805 1.00 88.25 373 LYS A CA 1
ATOM 2633 C C . LYS A 1 373 ? 43.596 12.285 -38.896 1.00 88.25 373 LYS A C 1
ATOM 2635 O O . LYS A 1 373 ? 44.141 13.156 -38.225 1.00 88.25 373 LYS A O 1
ATOM 2640 N N . VAL A 1 374 ? 44.028 11.024 -38.920 1.00 89.25 374 VAL A N 1
ATOM 2641 C CA . VAL A 1 374 ? 45.168 10.498 -38.140 1.00 89.25 374 VAL A CA 1
ATOM 2642 C C . VAL A 1 374 ? 46.061 9.649 -39.051 1.00 89.25 374 VAL A C 1
ATOM 2644 O O . VAL A 1 374 ? 45.592 9.097 -40.044 1.00 89.25 374 VAL A O 1
ATOM 2647 N N . VAL A 1 375 ? 47.358 9.547 -38.754 1.00 88.31 375 VAL A N 1
ATOM 2648 C CA . VAL A 1 375 ? 48.284 8.660 -39.484 1.00 88.31 375 VAL A CA 1
ATOM 2649 C C . VAL A 1 375 ? 48.364 7.311 -38.773 1.00 88.31 375 VAL A C 1
ATOM 2651 O O . VAL A 1 375 ? 48.562 7.276 -37.561 1.00 88.31 375 VAL A O 1
ATOM 2654 N N . ALA A 1 376 ? 48.247 6.212 -39.521 1.00 83.50 376 ALA A N 1
ATOM 2655 C CA . ALA A 1 376 ? 48.333 4.847 -39.009 1.00 83.50 376 ALA A CA 1
ATOM 2656 C C . ALA A 1 376 ? 49.571 4.648 -38.111 1.00 83.50 376 ALA A C 1
ATOM 2658 O O . ALA A 1 376 ? 50.675 5.080 -38.448 1.00 83.50 376 ALA A O 1
ATOM 2659 N N . GLY A 1 377 ? 49.361 4.025 -36.949 1.00 76.81 377 GLY A N 1
ATOM 2660 C CA . GLY A 1 377 ? 50.361 3.880 -35.884 1.00 76.81 377 GLY A CA 1
ATOM 2661 C C . GLY A 1 377 ? 50.359 5.009 -34.839 1.00 76.81 377 GLY A C 1
ATOM 2662 O O . GLY A 1 377 ? 50.782 4.774 -33.708 1.00 76.81 377 GLY A O 1
ATOM 2663 N N . LYS A 1 378 ? 49.832 6.206 -35.145 1.00 85.56 378 LYS A N 1
ATOM 2664 C CA . LYS A 1 378 ? 49.575 7.247 -34.132 1.00 85.56 378 LYS A CA 1
ATOM 2665 C C . LYS A 1 378 ? 48.223 7.016 -33.447 1.00 85.56 378 LYS A C 1
ATOM 2667 O O . LYS A 1 378 ? 47.270 6.563 -34.075 1.00 85.56 378 LYS A O 1
ATOM 2672 N N . ARG A 1 379 ? 48.133 7.359 -32.157 1.00 87.69 379 ARG A N 1
ATOM 2673 C CA . ARG A 1 379 ? 46.870 7.345 -31.400 1.00 87.69 379 ARG A CA 1
ATOM 2674 C C . ARG A 1 379 ? 46.011 8.567 -31.756 1.00 87.69 379 ARG A C 1
ATOM 2676 O O . ARG A 1 379 ? 46.549 9.661 -31.918 1.00 87.69 379 ARG A O 1
ATOM 2683 N N . ALA A 1 380 ? 44.694 8.392 -31.826 1.00 88.88 380 ALA A N 1
ATOM 2684 C CA . ALA A 1 380 ? 43.731 9.487 -31.915 1.00 88.88 380 ALA A CA 1
ATOM 2685 C C . ALA A 1 380 ? 43.447 10.031 -30.506 1.00 88.88 380 ALA A C 1
ATOM 2687 O O . ALA A 1 380 ? 43.077 9.261 -29.621 1.00 88.88 380 ALA A O 1
ATOM 2688 N N . ALA A 1 381 ? 43.627 11.335 -30.284 1.00 90.19 381 ALA A N 1
ATOM 2689 C CA . ALA A 1 381 ? 43.236 11.985 -29.034 1.00 90.19 381 ALA A CA 1
ATOM 2690 C C . ALA A 1 381 ? 41.757 12.383 -29.115 1.00 90.19 381 ALA A C 1
ATOM 2692 O O . ALA A 1 381 ? 41.391 13.227 -29.929 1.00 90.19 381 ALA A O 1
ATOM 2693 N N . VAL A 1 382 ? 40.914 11.754 -28.303 1.00 92.00 382 VAL A N 1
ATOM 2694 C CA . VAL A 1 382 ? 39.462 11.940 -28.298 1.00 92.00 382 VAL A CA 1
ATOM 2695 C C . VAL A 1 382 ? 39.075 12.589 -26.976 1.00 92.00 382 VAL A C 1
ATOM 2697 O O . VAL A 1 382 ? 39.242 11.978 -25.920 1.00 92.00 382 VAL A O 1
ATOM 2700 N N . LYS A 1 383 ? 38.613 13.841 -27.032 1.00 90.62 383 LYS A N 1
ATOM 2701 C CA . LYS A 1 383 ? 38.166 14.612 -25.869 1.00 90.62 383 LYS A CA 1
ATOM 2702 C C . LYS A 1 383 ? 36.661 14.443 -25.681 1.00 90.62 383 LYS A C 1
ATOM 2704 O O . LYS A 1 383 ? 35.899 14.662 -26.621 1.00 90.62 383 LYS A O 1
ATOM 2709 N N . VAL A 1 384 ? 36.271 14.103 -24.459 1.00 88.62 384 VAL A N 1
ATOM 2710 C CA . VAL A 1 384 ? 34.897 14.158 -23.954 1.00 88.62 384 VAL A CA 1
ATOM 2711 C C . VAL A 1 384 ? 34.764 15.423 -23.114 1.00 88.62 384 VAL A C 1
ATOM 2713 O O . VAL A 1 384 ? 35.637 15.721 -22.295 1.00 88.62 384 VAL A O 1
ATOM 2716 N N . VAL A 1 385 ? 33.676 16.159 -23.316 1.00 86.19 385 VAL A N 1
ATOM 2717 C CA . VAL A 1 385 ? 33.220 17.223 -22.422 1.00 86.19 385 VAL A CA 1
ATOM 2718 C C . VAL A 1 385 ? 31.842 16.823 -21.915 1.00 86.19 385 VAL A C 1
ATOM 2720 O O . VAL A 1 385 ? 30.902 16.723 -22.697 1.00 86.19 385 VAL A O 1
ATOM 2723 N N . LEU A 1 386 ? 31.762 16.570 -20.615 1.00 79.75 386 LEU A N 1
ATOM 2724 C CA . LEU A 1 386 ? 30.543 16.405 -19.837 1.00 79.75 386 LEU A CA 1
ATOM 2725 C C . LEU A 1 386 ? 30.414 17.628 -18.920 1.00 79.75 386 LEU A C 1
ATOM 2727 O O . LEU A 1 386 ? 31.347 17.940 -18.173 1.00 79.75 386 LEU A O 1
ATOM 2731 N N . SER A 1 387 ? 29.277 18.312 -18.982 1.00 76.88 387 SER A N 1
ATOM 2732 C CA . SER A 1 387 ? 28.965 19.498 -18.177 1.00 76.88 387 SER A CA 1
ATOM 2733 C C . SER A 1 387 ? 27.608 19.347 -17.494 1.00 76.88 387 SER A C 1
ATOM 2735 O O . SER A 1 387 ? 26.720 18.687 -18.028 1.00 76.88 387 SER A O 1
ATOM 2737 N N . GLY A 1 388 ? 27.449 19.972 -16.323 1.00 65.38 388 GLY A N 1
ATOM 2738 C CA . GLY A 1 388 ? 26.188 20.015 -15.567 1.00 65.38 388 GLY A CA 1
ATOM 2739 C C . GLY A 1 388 ? 25.861 18.780 -14.715 1.00 65.38 388 GLY A C 1
ATOM 2740 O O . GLY A 1 388 ? 24.845 18.793 -14.033 1.00 65.38 388 GLY A O 1
ATOM 2741 N N . VAL A 1 389 ? 26.708 17.745 -14.704 1.00 62.03 389 VAL A N 1
ATOM 2742 C CA . VAL A 1 389 ? 26.521 16.523 -13.895 1.00 62.03 389 VAL A CA 1
ATOM 2743 C C . VAL A 1 389 ? 27.735 16.322 -12.980 1.00 62.03 389 VAL A C 1
ATOM 2745 O O . VAL A 1 389 ? 28.865 16.564 -13.404 1.00 62.03 389 VAL A O 1
ATOM 2748 N N . ARG A 1 390 ? 27.513 15.923 -11.717 1.00 55.25 390 ARG A N 1
ATOM 2749 C CA . ARG A 1 390 ? 28.563 15.844 -10.676 1.00 55.25 390 ARG A CA 1
ATOM 2750 C C . ARG A 1 390 ? 29.437 14.580 -10.747 1.00 55.25 390 ARG A C 1
ATOM 2752 O O . ARG A 1 390 ? 30.563 14.604 -10.260 1.00 55.25 390 ARG A O 1
ATOM 2759 N N . SER A 1 391 ? 28.945 13.494 -11.341 1.00 57.84 391 SER A N 1
ATOM 2760 C CA . SER A 1 391 ? 29.611 12.182 -11.413 1.00 57.84 391 SER A CA 1
ATOM 2761 C C . SER A 1 391 ? 29.140 11.388 -12.648 1.00 57.84 391 SER A C 1
ATOM 2763 O O . SER A 1 391 ? 28.415 11.926 -13.483 1.00 57.84 391 SER A O 1
ATOM 2765 N N . GLY A 1 392 ? 29.578 10.129 -12.793 1.00 67.00 392 GLY A N 1
ATOM 2766 C CA . GLY A 1 392 ? 29.092 9.189 -13.816 1.00 67.00 392 GLY A CA 1
ATOM 2767 C C . GLY A 1 392 ? 30.107 8.809 -14.905 1.00 67.00 392 GLY A C 1
ATOM 2768 O O . GLY A 1 392 ? 31.157 9.439 -15.073 1.00 67.00 392 GLY A O 1
ATOM 2769 N N . ALA A 1 393 ? 29.806 7.737 -15.643 1.00 77.75 393 ALA A N 1
ATOM 2770 C CA . ALA A 1 393 ? 30.692 7.170 -16.660 1.00 77.75 393 ALA A CA 1
ATOM 2771 C C . ALA A 1 393 ? 30.294 7.591 -18.084 1.00 77.75 393 ALA A C 1
ATOM 2773 O O . ALA A 1 393 ? 29.116 7.700 -18.416 1.00 77.75 393 ALA A O 1
ATOM 2774 N N . VAL A 1 394 ? 31.285 7.772 -18.960 1.00 86.38 394 VAL A N 1
ATOM 2775 C CA . VAL A 1 394 ? 31.088 7.992 -20.399 1.00 86.38 394 VAL A CA 1
ATOM 2776 C C . VAL A 1 394 ? 31.760 6.868 -21.182 1.00 86.38 394 VAL A C 1
ATOM 2778 O O . VAL A 1 394 ? 32.976 6.677 -21.111 1.00 86.38 394 VAL A O 1
ATOM 2781 N N . VAL A 1 395 ? 30.972 6.130 -21.958 1.00 88.50 395 VAL A N 1
ATOM 2782 C CA . VAL A 1 395 ? 31.421 5.029 -22.816 1.00 88.50 395 VAL A CA 1
ATOM 2783 C C . VAL A 1 395 ? 31.585 5.540 -24.243 1.00 88.50 395 VAL A C 1
ATOM 2785 O O . VAL A 1 395 ? 30.673 6.139 -24.800 1.00 88.50 395 VAL A O 1
ATOM 2788 N N . ILE A 1 396 ? 32.736 5.289 -24.865 1.00 90.75 396 ILE A N 1
ATOM 2789 C CA . ILE A 1 396 ? 32.994 5.642 -26.267 1.00 90.75 396 ILE A CA 1
ATOM 2790 C C . ILE A 1 396 ? 32.938 4.370 -27.108 1.00 90.75 396 ILE A C 1
ATOM 2792 O O . ILE A 1 396 ? 33.641 3.397 -26.819 1.00 90.75 396 ILE A O 1
ATOM 2796 N N . THR A 1 397 ? 32.146 4.395 -28.176 1.00 90.56 397 THR A N 1
ATOM 2797 C CA . THR A 1 397 ? 32.032 3.312 -29.161 1.00 90.56 397 THR A CA 1
ATOM 2798 C C . THR A 1 397 ? 32.590 3.724 -30.525 1.00 90.56 397 THR A C 1
ATOM 2800 O O . THR A 1 397 ? 32.614 4.906 -30.864 1.00 90.56 397 THR A O 1
ATOM 2803 N N . ASP A 1 398 ? 33.035 2.745 -31.315 1.00 91.62 398 ASP A N 1
ATOM 2804 C CA . ASP A 1 398 ? 33.217 2.847 -32.768 1.00 91.62 398 ASP A CA 1
ATOM 2805 C C . ASP A 1 398 ? 32.328 1.784 -33.419 1.00 91.62 398 ASP A C 1
ATOM 2807 O O . ASP A 1 398 ? 32.455 0.598 -33.106 1.00 91.62 398 ASP A O 1
ATOM 2811 N N . LYS A 1 399 ? 31.406 2.199 -34.297 1.00 84.38 399 LYS A N 1
ATOM 2812 C CA . LYS A 1 399 ? 30.448 1.292 -34.973 1.00 84.38 399 LYS A CA 1
ATOM 2813 C C . LYS A 1 399 ? 29.716 0.358 -33.988 1.00 84.38 399 LYS A C 1
ATOM 2815 O O . LYS A 1 399 ? 29.633 -0.848 -34.207 1.00 84.38 399 LYS A O 1
ATOM 2820 N N . GLY A 1 400 ? 29.257 0.915 -32.865 1.00 77.38 400 GLY A N 1
ATOM 2821 C CA . GLY A 1 400 ? 28.546 0.196 -31.801 1.00 77.38 400 GLY A CA 1
ATOM 2822 C C . GLY A 1 400 ? 29.424 -0.613 -30.835 1.00 77.38 400 GLY A C 1
ATOM 2823 O O . GLY A 1 400 ? 28.954 -0.976 -29.763 1.00 77.38 400 GLY A O 1
ATOM 2824 N N . LYS A 1 401 ? 30.709 -0.863 -31.132 1.00 84.88 401 LYS A N 1
ATOM 2825 C CA . LYS A 1 401 ? 31.604 -1.602 -30.222 1.00 84.88 401 LYS A CA 1
ATOM 2826 C C . LYS A 1 401 ? 32.356 -0.650 -29.291 1.00 84.88 401 LYS A C 1
ATOM 2828 O O . LYS A 1 401 ? 32.942 0.327 -29.754 1.00 84.88 401 LYS A O 1
ATOM 2833 N N . LYS A 1 402 ? 32.366 -0.936 -27.983 1.00 89.75 402 LYS A N 1
ATOM 2834 C CA . LYS A 1 402 ? 33.098 -0.159 -26.962 1.00 89.75 402 LYS A CA 1
ATOM 2835 C C . LYS A 1 402 ? 34.601 -0.121 -27.272 1.00 89.75 402 LYS A C 1
ATOM 2837 O O . LYS A 1 402 ? 35.226 -1.166 -27.423 1.00 89.75 402 LYS A O 1
ATOM 2842 N N . VAL A 1 403 ? 35.177 1.081 -27.328 1.00 90.06 403 VAL A N 1
ATOM 2843 C CA . VAL A 1 403 ? 36.616 1.327 -27.557 1.00 90.06 403 VAL A CA 1
ATOM 2844 C C . VAL A 1 403 ? 37.305 2.066 -26.405 1.00 90.06 403 VAL A C 1
ATOM 2846 O O . VAL A 1 403 ? 38.533 2.041 -26.328 1.00 90.06 403 VAL A O 1
ATOM 2849 N N . ALA A 1 404 ? 36.548 2.705 -25.506 1.00 89.88 404 ALA A N 1
ATOM 2850 C CA . ALA A 1 404 ? 37.032 3.238 -24.229 1.00 89.88 404 ALA A CA 1
ATOM 2851 C C . ALA A 1 404 ? 35.876 3.517 -23.252 1.00 89.88 404 ALA A C 1
ATOM 2853 O O . ALA A 1 404 ? 34.725 3.639 -23.667 1.00 89.88 404 ALA A O 1
ATOM 2854 N N . THR A 1 405 ? 36.222 3.711 -21.979 1.00 86.19 405 THR A N 1
ATOM 2855 C CA . THR A 1 405 ? 35.373 4.336 -20.954 1.00 86.19 405 THR A CA 1
ATOM 2856 C C . THR A 1 405 ? 36.180 5.445 -20.268 1.00 86.19 405 THR A C 1
ATOM 2858 O O . THR A 1 405 ? 37.406 5.345 -20.175 1.00 86.19 405 THR A O 1
ATOM 2861 N N . LEU A 1 406 ? 35.511 6.500 -19.809 1.00 84.06 406 LEU A N 1
ATOM 2862 C CA . LEU A 1 406 ? 36.050 7.564 -18.958 1.00 84.06 406 LEU A CA 1
ATOM 2863 C C . LEU A 1 406 ? 35.113 7.782 -17.763 1.00 84.06 406 LEU A C 1
ATOM 2865 O O . LEU A 1 406 ? 33.900 7.652 -17.907 1.00 84.06 406 LEU A O 1
ATOM 2869 N N . ALA A 1 407 ? 35.662 8.158 -16.608 1.00 76.56 407 ALA A N 1
ATOM 2870 C CA . ALA A 1 407 ? 34.881 8.778 -15.541 1.00 76.56 407 ALA A CA 1
ATOM 2871 C C . ALA A 1 407 ? 34.748 10.277 -15.864 1.00 76.56 407 ALA A C 1
ATOM 2873 O O . ALA A 1 407 ? 35.751 10.990 -15.898 1.00 76.56 407 ALA A O 1
ATOM 2874 N N . GLY A 1 408 ? 33.532 10.735 -16.167 1.00 77.56 408 GLY A N 1
ATOM 2875 C CA . GLY A 1 408 ? 33.232 12.123 -16.524 1.00 77.56 408 GLY A CA 1
ATOM 2876 C C . GLY A 1 408 ? 34.002 12.704 -17.727 1.00 77.56 408 GLY A C 1
ATOM 2877 O O . GLY A 1 408 ? 34.276 12.038 -18.729 1.00 77.56 408 GLY A O 1
ATOM 2878 N N . SER A 1 409 ? 34.310 14.004 -17.635 1.00 85.50 409 SER A N 1
ATOM 2879 C CA . SER A 1 409 ? 35.074 14.769 -18.634 1.00 85.50 409 SER A CA 1
ATOM 2880 C C . SER A 1 409 ? 36.533 14.311 -18.730 1.00 85.50 409 SER A C 1
ATOM 2882 O O . SER A 1 409 ? 37.204 14.140 -17.717 1.00 85.50 409 SER A O 1
ATOM 2884 N N . GLY A 1 410 ? 37.089 14.206 -19.943 1.00 84.00 410 GLY A N 1
ATOM 2885 C CA . GLY A 1 410 ? 38.476 13.756 -20.098 1.00 84.00 410 GLY A CA 1
ATOM 2886 C C . GLY A 1 410 ? 38.992 13.709 -21.534 1.00 84.00 410 GLY A C 1
ATOM 2887 O O . GLY A 1 410 ? 38.376 14.214 -22.471 1.00 84.00 410 GLY A O 1
ATOM 2888 N N . THR A 1 411 ? 40.169 13.115 -21.741 1.00 90.31 411 THR A N 1
ATOM 2889 C CA . THR A 1 411 ? 40.717 12.860 -23.085 1.00 90.31 411 THR A CA 1
ATOM 2890 C C . THR A 1 411 ? 41.412 11.507 -23.138 1.00 90.31 411 THR A C 1
ATOM 2892 O O . THR A 1 411 ? 42.459 11.314 -22.524 1.00 90.31 411 THR A O 1
ATOM 2895 N N . VAL A 1 412 ? 40.868 10.584 -23.930 1.00 90.06 412 VAL A N 1
ATOM 2896 C CA . VAL A 1 412 ? 41.451 9.255 -24.154 1.00 90.06 412 VAL A CA 1
ATOM 2897 C C . VAL A 1 412 ? 42.280 9.229 -25.441 1.00 90.06 412 VAL A C 1
ATOM 2899 O O . VAL A 1 412 ? 41.999 9.937 -26.409 1.00 90.06 412 VAL A O 1
ATOM 2902 N N . ARG A 1 413 ? 43.335 8.407 -25.472 1.00 91.69 413 ARG A N 1
ATOM 2903 C CA . ARG A 1 413 ? 44.210 8.225 -26.644 1.00 91.69 413 ARG A CA 1
ATOM 2904 C C . ARG A 1 413 ? 43.984 6.846 -27.276 1.00 91.69 413 ARG A C 1
ATOM 2906 O O . ARG A 1 413 ? 44.704 5.893 -26.959 1.00 91.69 413 ARG A O 1
ATOM 2913 N N . LEU A 1 414 ? 43.001 6.752 -28.172 1.00 90.06 414 LEU A N 1
ATOM 2914 C CA . LEU A 1 414 ? 42.599 5.513 -28.853 1.00 90.06 414 LEU A CA 1
ATOM 2915 C C . LEU A 1 414 ? 43.653 5.050 -29.872 1.00 90.06 414 LEU A C 1
ATOM 2917 O O . LEU A 1 414 ? 44.206 5.862 -30.616 1.00 90.06 414 LEU A O 1
ATOM 2921 N N . ARG A 1 415 ? 43.890 3.737 -29.969 1.00 88.62 415 ARG A N 1
ATOM 2922 C CA . ARG A 1 415 ? 44.501 3.120 -31.160 1.00 88.62 415 ARG A CA 1
ATOM 2923 C C . ARG A 1 415 ? 43.367 2.720 -32.105 1.00 88.62 415 ARG A C 1
ATOM 2925 O O . ARG A 1 415 ? 42.538 1.903 -31.733 1.00 88.62 415 ARG A O 1
ATOM 2932 N N . LEU A 1 416 ? 43.338 3.299 -33.303 1.00 88.19 416 LEU A N 1
ATOM 2933 C CA . LEU A 1 416 ? 42.361 2.981 -34.348 1.00 88.19 416 LEU A CA 1
ATOM 2934 C C . LEU A 1 416 ? 43.065 2.290 -35.525 1.00 88.19 416 LEU A C 1
ATOM 2936 O O . LEU A 1 416 ? 44.233 2.577 -35.809 1.00 88.19 416 LEU A O 1
ATOM 2940 N N . ALA A 1 417 ? 42.360 1.376 -36.192 1.00 86.56 417 ALA A N 1
ATOM 2941 C CA . ALA A 1 417 ? 42.855 0.662 -37.369 1.00 86.56 417 ALA A CA 1
ATOM 2942 C C . ALA A 1 417 ? 42.991 1.594 -38.592 1.00 86.56 417 ALA A C 1
ATOM 2944 O O . ALA A 1 417 ? 42.618 2.762 -38.553 1.00 86.56 417 ALA A O 1
ATOM 2945 N N . LYS A 1 418 ? 43.525 1.097 -39.715 1.00 87.25 418 LYS A N 1
ATOM 2946 C CA . LYS A 1 418 ? 43.528 1.841 -40.988 1.00 87.25 418 LYS A CA 1
ATOM 2947 C C . LYS A 1 418 ? 42.113 1.821 -41.584 1.00 87.25 418 LYS A C 1
ATOM 2949 O O . LYS A 1 418 ? 41.698 0.797 -42.115 1.00 87.25 418 LYS A O 1
ATOM 2954 N N . GLY A 1 419 ? 41.394 2.943 -41.550 1.00 87.00 419 GLY A N 1
ATOM 2955 C CA . GLY A 1 419 ? 40.035 3.020 -42.093 1.00 87.00 419 GLY A CA 1
ATOM 2956 C C . GLY A 1 419 ? 39.300 4.328 -41.794 1.00 87.00 419 GLY A C 1
ATOM 2957 O O . GLY A 1 419 ? 39.906 5.341 -41.435 1.00 87.00 419 GLY A O 1
ATOM 2958 N N . ARG A 1 420 ? 37.972 4.297 -41.960 1.00 89.81 420 ARG A N 1
ATOM 2959 C CA . ARG A 1 420 ? 37.039 5.312 -41.449 1.00 89.81 420 ARG A CA 1
ATOM 2960 C C . ARG A 1 420 ? 36.340 4.750 -40.208 1.00 89.81 420 ARG A C 1
ATOM 2962 O O . ARG A 1 420 ? 35.772 3.654 -40.262 1.00 89.81 420 ARG A O 1
ATOM 2969 N N . HIS A 1 421 ? 36.402 5.524 -39.135 1.00 90.62 421 HIS A N 1
ATOM 2970 C CA . HIS A 1 421 ? 35.815 5.258 -37.826 1.00 90.62 421 HIS A CA 1
ATOM 2971 C C . HIS A 1 421 ? 34.747 6.315 -37.542 1.00 90.62 421 HIS A C 1
ATOM 2973 O O . HIS A 1 421 ? 34.897 7.464 -37.976 1.00 90.62 421 HIS A O 1
ATOM 2979 N N . THR A 1 422 ? 33.693 5.930 -36.834 1.00 91.88 422 THR A N 1
ATOM 2980 C CA . THR A 1 422 ? 32.571 6.798 -36.459 1.00 91.88 422 THR A CA 1
ATOM 2981 C C . THR A 1 422 ? 32.372 6.636 -34.964 1.00 91.88 422 THR A C 1
ATOM 2983 O O . THR A 1 422 ? 31.833 5.626 -34.513 1.00 91.88 422 THR A O 1
ATOM 2986 N N . LEU A 1 423 ? 32.873 7.616 -34.215 1.00 92.19 423 LEU A N 1
ATOM 2987 C CA . LEU A 1 423 ? 32.922 7.577 -32.763 1.00 92.19 423 LEU A CA 1
ATOM 2988 C C . LEU A 1 423 ? 31.679 8.234 -32.167 1.00 92.19 423 LEU A C 1
ATOM 2990 O O . LEU A 1 423 ? 31.316 9.337 -32.577 1.00 92.19 423 LEU A O 1
ATOM 2994 N N . VAL A 1 424 ? 31.075 7.580 -31.179 1.00 91.38 424 VAL A N 1
ATOM 2995 C CA . VAL A 1 424 ? 29.943 8.096 -30.395 1.00 91.38 424 VAL A CA 1
ATOM 2996 C C . VAL A 1 424 ? 30.267 7.915 -28.918 1.00 91.38 424 VAL A C 1
ATOM 2998 O O . VAL A 1 424 ? 30.726 6.843 -28.523 1.00 91.38 424 VAL A O 1
ATOM 3001 N N . ALA A 1 425 ? 30.047 8.949 -28.110 1.00 88.50 425 ALA A N 1
ATOM 3002 C CA . ALA A 1 425 ? 30.068 8.850 -26.658 1.00 88.50 425 ALA A CA 1
ATOM 3003 C C . ALA A 1 425 ? 28.634 8.709 -26.138 1.00 88.50 425 ALA A C 1
ATOM 3005 O O . ALA A 1 425 ? 27.744 9.420 -26.601 1.00 88.50 425 ALA A O 1
ATOM 3006 N N . ALA A 1 426 ? 28.432 7.814 -25.180 1.00 84.62 426 ALA A N 1
ATOM 3007 C CA . ALA A 1 426 ? 27.190 7.634 -24.446 1.00 84.62 426 ALA A CA 1
ATOM 3008 C C . ALA A 1 426 ? 27.450 7.835 -22.949 1.00 84.62 426 ALA A C 1
ATOM 3010 O O . ALA A 1 426 ? 28.497 7.415 -22.449 1.00 84.62 426 ALA A O 1
ATOM 3011 N N . TYR A 1 427 ? 26.524 8.474 -22.242 1.00 81.81 427 TYR A N 1
ATOM 3012 C CA . TYR A 1 427 ? 26.566 8.569 -20.783 1.00 81.81 427 TYR A CA 1
ATOM 3013 C C . TYR A 1 427 ? 25.893 7.339 -20.162 1.00 81.81 427 TYR A C 1
ATOM 3015 O O . TYR A 1 427 ? 24.850 6.897 -20.633 1.00 81.81 427 TYR A O 1
ATOM 3023 N N . ALA A 1 428 ? 26.512 6.784 -19.124 1.00 68.50 428 ALA A N 1
ATOM 3024 C CA . ALA A 1 428 ? 26.033 5.628 -18.377 1.00 68.50 428 ALA A CA 1
ATOM 3025 C C . ALA A 1 428 ? 25.869 6.032 -16.903 1.00 68.50 428 ALA A C 1
ATOM 3027 O O . ALA A 1 428 ? 26.805 5.928 -16.105 1.00 68.50 428 ALA A O 1
ATOM 3028 N N . GLY A 1 429 ? 24.690 6.569 -16.586 1.00 60.91 429 GLY A N 1
ATOM 3029 C CA . GLY A 1 429 ? 24.280 7.046 -15.265 1.00 60.91 429 GLY A CA 1
ATOM 3030 C C . GLY A 1 429 ? 22.885 7.689 -15.314 1.00 60.91 429 GLY A C 1
ATOM 3031 O O . GLY A 1 429 ? 22.390 8.019 -16.389 1.00 60.91 429 GLY A O 1
ATOM 3032 N N . SER A 1 430 ? 22.269 7.907 -14.154 1.00 52.53 430 SER A N 1
ATOM 3033 C CA . SER A 1 430 ? 20.837 8.224 -13.967 1.00 52.53 430 SER A CA 1
ATOM 3034 C C . SER A 1 430 ? 20.403 9.683 -14.229 1.00 52.53 430 SER A C 1
ATOM 3036 O O . SER A 1 430 ? 19.342 10.112 -13.786 1.00 52.53 430 SER A O 1
ATOM 3038 N N . ALA A 1 431 ? 21.198 10.489 -14.940 1.00 52.47 431 ALA A N 1
ATOM 3039 C CA . ALA A 1 431 ? 20.922 11.922 -15.113 1.00 52.47 431 ALA A CA 1
ATOM 3040 C C . ALA A 1 431 ? 19.914 12.199 -16.251 1.00 52.47 431 ALA A C 1
ATOM 3042 O O . ALA A 1 431 ? 20.310 12.400 -17.400 1.00 52.47 431 ALA A O 1
ATOM 3043 N N . SER A 1 432 ? 18.622 12.265 -15.916 1.00 49.44 432 SER A N 1
ATOM 3044 C CA . SER A 1 432 ? 17.493 12.455 -16.851 1.00 49.44 432 SER A CA 1
ATOM 3045 C C . SER A 1 432 ? 17.575 13.705 -17.746 1.00 49.44 432 SER A C 1
ATOM 3047 O O . SER A 1 432 ? 17.088 13.691 -18.873 1.00 49.44 432 SER A O 1
ATOM 3049 N N . ALA A 1 433 ? 18.237 14.774 -17.291 1.00 47.91 433 ALA A N 1
ATOM 3050 C CA . ALA A 1 433 ? 18.398 16.036 -18.027 1.00 47.91 433 ALA A CA 1
ATOM 3051 C C . ALA A 1 433 ? 19.654 16.104 -18.932 1.00 47.91 433 ALA A C 1
ATOM 3053 O O . ALA A 1 433 ? 20.108 17.197 -19.291 1.00 47.91 433 ALA A O 1
ATOM 3054 N N . LEU A 1 434 ? 20.260 14.965 -19.284 1.00 58.59 434 LEU A N 1
ATOM 3055 C CA . LEU A 1 434 ? 21.422 14.880 -20.174 1.00 58.59 434 LEU A CA 1
ATOM 3056 C C . LEU A 1 434 ? 21.088 14.079 -21.441 1.00 58.59 434 LEU A C 1
ATOM 3058 O O . LEU A 1 434 ? 20.540 12.984 -21.370 1.00 58.59 434 LEU A O 1
ATOM 3062 N N . ALA A 1 435 ? 21.510 14.576 -22.608 1.00 59.22 435 ALA A N 1
ATOM 3063 C CA . ALA A 1 435 ? 21.480 13.788 -23.838 1.00 59.22 435 ALA A CA 1
ATOM 3064 C C . ALA A 1 435 ? 22.319 12.505 -23.673 1.00 59.22 435 ALA A C 1
ATOM 3066 O O . ALA A 1 435 ? 23.544 12.568 -23.528 1.00 59.22 435 ALA A O 1
ATOM 3067 N N . SER A 1 436 ? 21.658 11.344 -23.717 1.00 63.88 436 SER A N 1
ATOM 3068 C CA . SER A 1 436 ? 22.271 10.032 -23.463 1.00 63.88 436 SER A CA 1
ATOM 3069 C C . SER A 1 436 ? 23.400 9.682 -24.438 1.00 63.88 436 SER A C 1
ATOM 3071 O O . SER A 1 436 ? 24.283 8.897 -24.092 1.00 63.88 436 SER A O 1
ATOM 3073 N N . THR A 1 437 ? 23.419 10.290 -25.631 1.00 76.25 437 THR A N 1
ATOM 3074 C CA . THR A 1 437 ? 24.480 10.135 -26.636 1.00 76.25 437 THR A CA 1
ATOM 3075 C C . THR A 1 437 ? 24.916 11.469 -27.252 1.00 76.25 437 THR A C 1
ATOM 3077 O O . THR A 1 437 ? 24.136 12.409 -27.391 1.00 76.25 437 THR A O 1
ATOM 3080 N N . SER A 1 438 ? 26.192 11.555 -27.634 1.00 84.12 438 SER A N 1
ATOM 3081 C CA . SER A 1 438 ? 26.798 12.707 -28.314 1.00 84.12 438 SER A CA 1
ATOM 3082 C C . SER A 1 438 ? 26.644 12.636 -29.837 1.00 84.12 438 SER A C 1
ATOM 3084 O O . SER A 1 438 ? 26.765 11.548 -30.405 1.00 84.12 438 SER A O 1
ATOM 3086 N N . THR A 1 439 ? 26.602 13.782 -30.522 1.00 86.44 439 THR A N 1
ATOM 3087 C CA . THR A 1 439 ? 26.731 13.860 -31.991 1.00 86.44 439 THR A CA 1
ATOM 3088 C C . THR A 1 439 ? 27.938 13.046 -32.514 1.00 86.44 439 THR A C 1
ATOM 3090 O O . THR A 1 439 ? 29.058 13.263 -32.037 1.00 86.44 439 THR A O 1
ATOM 3093 N N . PRO A 1 440 ? 27.767 12.132 -33.494 1.00 87.19 440 PRO A N 1
ATOM 3094 C CA . PRO A 1 440 ? 28.851 11.266 -33.968 1.00 87.19 440 PRO A CA 1
ATOM 3095 C C . PRO A 1 440 ? 30.020 12.013 -34.628 1.00 87.19 440 PRO A C 1
ATOM 3097 O O . PRO A 1 440 ? 29.824 12.908 -35.451 1.00 87.19 440 PRO A O 1
ATOM 3100 N N . VAL A 1 441 ? 31.258 11.580 -34.360 1.00 90.56 441 VAL A N 1
ATOM 3101 C CA . VAL A 1 441 ? 32.484 12.183 -34.916 1.00 90.56 441 VAL A CA 1
ATOM 3102 C C . VAL A 1 441 ? 33.237 11.196 -35.815 1.00 90.56 441 VAL A C 1
ATOM 3104 O O . VAL A 1 441 ? 33.654 10.122 -35.385 1.00 90.56 441 VAL A O 1
ATOM 3107 N N . THR A 1 442 ? 33.470 11.571 -37.078 1.00 90.38 442 THR A N 1
ATOM 3108 C CA . THR A 1 442 ? 34.278 10.771 -38.021 1.00 90.38 442 THR A CA 1
ATOM 3109 C C . THR A 1 442 ? 35.784 10.950 -37.775 1.00 90.38 442 THR A C 1
ATOM 3111 O O . THR A 1 442 ? 36.275 12.076 -37.727 1.00 90.38 442 THR A O 1
ATOM 3114 N N . VAL A 1 443 ? 36.544 9.847 -37.764 1.00 91.06 443 VAL A N 1
ATOM 3115 C CA . VAL A 1 443 ? 38.021 9.837 -37.806 1.00 91.06 443 VAL A CA 1
ATOM 3116 C C . VAL A 1 443 ? 38.511 9.006 -38.999 1.00 91.06 443 VAL A C 1
ATOM 3118 O O . VAL A 1 443 ? 38.159 7.832 -39.133 1.00 91.06 443 VAL A O 1
ATOM 3121 N N . LYS A 1 444 ? 39.350 9.584 -39.872 1.00 90.69 444 LYS A N 1
ATOM 3122 C CA . LYS A 1 444 ? 39.964 8.884 -41.020 1.00 90.69 444 LYS A CA 1
ATOM 3123 C C . LYS A 1 444 ? 41.444 8.581 -40.770 1.00 90.69 444 LYS A C 1
ATOM 3125 O O . LYS A 1 444 ? 42.285 9.481 -40.784 1.00 90.69 444 LYS A O 1
ATOM 3130 N N . VAL A 1 445 ? 41.782 7.308 -40.588 1.00 88.81 445 VAL A N 1
ATOM 3131 C CA . VAL A 1 445 ? 43.161 6.850 -40.365 1.00 88.81 445 VAL A CA 1
ATOM 3132 C C . VAL A 1 445 ? 43.815 6.499 -41.703 1.00 88.81 445 VAL A C 1
ATOM 3134 O O . VAL A 1 445 ? 43.407 5.561 -42.387 1.00 88.81 445 VAL A O 1
ATOM 3137 N N . VAL A 1 446 ? 44.839 7.260 -42.091 1.00 88.44 446 VAL A N 1
ATOM 3138 C CA . VAL A 1 446 ? 45.529 7.137 -43.387 1.00 88.44 446 VAL A CA 1
ATOM 3139 C C . VAL A 1 446 ? 46.924 6.529 -43.252 1.00 88.44 446 VAL A C 1
ATOM 3141 O O . VAL A 1 446 ? 47.571 6.645 -42.214 1.00 88.44 446 VAL A O 1
ATOM 3144 N N . ALA A 1 447 ? 47.422 5.903 -44.320 1.00 82.62 447 ALA A N 1
ATOM 3145 C CA . ALA A 1 447 ? 48.789 5.386 -44.356 1.00 82.62 447 ALA A CA 1
ATOM 3146 C C . ALA A 1 447 ? 49.837 6.509 -44.203 1.00 82.62 447 ALA A C 1
ATOM 3148 O O . ALA A 1 447 ? 49.644 7.638 -44.662 1.00 82.62 447 ALA A O 1
ATOM 3149 N N . ARG A 1 448 ? 50.978 6.185 -43.583 1.00 77.06 448 ARG A N 1
ATOM 3150 C CA . ARG A 1 448 ? 52.152 7.066 -43.514 1.00 77.06 448 ARG A CA 1
ATOM 3151 C C . ARG A 1 448 ? 52.738 7.210 -44.923 1.00 77.06 448 ARG A C 1
ATOM 3153 O O . ARG A 1 448 ? 53.234 6.225 -45.463 1.00 77.06 448 ARG A O 1
ATOM 3160 N N . LYS A 1 449 ? 52.717 8.416 -45.512 1.00 70.44 449 LYS A N 1
ATOM 3161 C CA . LYS A 1 449 ? 53.494 8.692 -46.736 1.00 70.44 449 LYS A CA 1
ATOM 3162 C C . LYS A 1 449 ? 54.964 8.347 -46.457 1.00 70.44 449 LYS A C 1
ATOM 3164 O O . LYS A 1 449 ? 55.547 8.904 -45.524 1.00 70.44 449 LYS A O 1
ATOM 3169 N N . LYS A 1 450 ? 55.568 7.468 -47.265 1.00 58.69 450 LYS A N 1
ATOM 3170 C CA . LYS A 1 450 ? 57.031 7.428 -47.388 1.00 58.69 450 LYS A CA 1
ATOM 3171 C C . LYS A 1 450 ? 57.459 8.783 -47.969 1.00 58.69 450 LYS A C 1
ATOM 3173 O O . LYS A 1 450 ? 56.870 9.226 -48.953 1.00 58.69 450 LYS A O 1
ATOM 3178 N N . ARG A 1 451 ? 58.448 9.450 -47.365 1.00 52.38 451 ARG A N 1
ATOM 3179 C CA . ARG A 1 451 ? 59.223 10.461 -48.099 1.00 52.38 451 ARG A CA 1
ATOM 3180 C C . ARG A 1 451 ? 60.025 9.698 -49.154 1.00 52.38 451 ARG A C 1
ATOM 3182 O O . ARG A 1 451 ? 60.647 8.695 -48.807 1.00 52.38 451 ARG A O 1
ATOM 3189 N N . ALA A 1 452 ? 60.009 10.162 -50.399 1.00 50.59 452 ALA A N 1
ATOM 3190 C CA . ALA A 1 452 ? 61.113 9.855 -51.296 1.00 50.59 452 ALA A CA 1
ATOM 3191 C C . ALA A 1 452 ? 62.383 10.480 -50.698 1.00 50.59 452 ALA A C 1
ATOM 3193 O O . ALA A 1 452 ? 62.310 11.570 -50.120 1.00 50.59 452 ALA A O 1
ATOM 3194 N N . LYS A 1 453 ? 63.516 9.784 -50.799 1.00 47.81 453 LYS A N 1
ATOM 3195 C CA . LYS A 1 453 ? 64.817 10.440 -50.676 1.00 47.81 453 LYS A CA 1
ATOM 3196 C C . LYS A 1 453 ? 65.080 11.131 -52.015 1.00 47.81 453 LYS A C 1
ATOM 3198 O O . LYS A 1 453 ? 65.105 10.443 -53.032 1.00 47.81 453 LYS A O 1
ATOM 3203 N N . GLY A 1 454 ? 65.195 12.455 -51.984 1.00 46.94 454 GLY A N 1
ATOM 3204 C CA . GLY A 1 454 ? 66.269 13.124 -52.717 1.00 46.94 454 GLY A CA 1
ATOM 3205 C C . GLY A 1 454 ? 67.508 13.073 -51.834 1.00 46.94 454 GLY A C 1
ATOM 3206 O O . GLY A 1 454 ? 67.300 13.068 -50.595 1.00 46.94 454 GLY A O 1
#